Protein AF-A0A409W293-F1 (afdb_monomer_lite)

InterPro domains:
  IPR000254 Cellulose-binding domain [PF00734] (350-367)
  IPR005193 Glycoside hydrolase, family 62, arabinosidase [PF03664] (21-287)
  IPR005193 Glycoside hydrolase, family 62, arabinosidase [PTHR40631] (7-317)
  IPR005193 Glycoside hydrolase, family 62, arabinosidase [cd08987] (24-316)
  IPR023296 Glycosyl hydrolase, five-bladed beta-propeller domain superfamily [G3DSA:2.115.10.20] (13-329)
  IPR023296 Glycosyl hydrolase, five-bladed beta-propeller domain superfamily [SSF75005] (41-309)
  IPR027417 P-loop containing nucleoside triphosphate hydrolase [G3DSA:3.40.50.300] (471-693)
  IPR027417 P-loop containing nucleoside triphosphate hydrolase [SSF52540] (474-637)
  IPR035971 Cellulose-binding domain superfamily [SSF57180] (348-368)

Foldseek 3Di:
DDDDDPPDDPDDDPPPPFQQFDADLFFFWAKDDFLAADDPQWLAWAQKEWFDDSQWIKIKTWTHHVHIFIWIWQTHNDSSCSRVTDTGTEPHGFHNWYWFQAVVVQWIKIWGAPDPARIWIWIANDPNPSHRTDPIAAAEHAFDPPAPATWHNWEWADDPFKIKIWTDGLAQWIKIAMDGSVCPPDYSYHDIDTQGGDGSQQAPGAWYKADADQLKIKIWGWGQDPQEIAIWIWIGSDPPDHTHTSAGDQCRHNGAQNRQNDPQFRYFARYAWHASHRHRNRYHRLVWIKTFGWGAGSPDDDDPSSGNIGTMMITTPDGHDRDFDPDDDDPDDDDDDDDDDDDDDDDDDDDDDDDDPPDDDDDDDDDDDDDDDDDDDDDDDDDDDDDDDDDDDDDDDDDDDDDDDDDDDDDDDDDYDDDDDDYDDDDDDDDDDDDDDDDDPPPVVVVVVVVDDDDQQKAKFFQDDKAKDWDPACQVAQVAAAEEEEAAAVVLCLQLLNCQQRVHPPVPSDDPDPDWPDPAWTKMWTPRIWMQGPVRGIHTYIYTYFTGQPDPVDDPLVSLVRVLCSCVVNVRFAHQAYEYGHELQPQDQDPSNLLSLVLLVLLQPDVHQFLLRYAYEYEPPVVQDDPVSVVSSVVSLCCVCPPSCVVSVVQQYHYAYDPSHSVRSVVSVRRSSNSSSSGPGGSHTSVSSVDPSSPSPDTDDRDDDDDDDDD

Sequence (711 aa):
MKFITVAAVLAGAISSVSAECAFPSSFRWSSTGALAQPANGWASLKDFTTAPYNGKHLVYATYFGSNWGSMAFGLVDNFNQLGSASQTAMNQGTVAPSLFYFAPKNIWVLAYQWGPTAFSYKTSTNPANANGWSSAQTLFTGSITGSNTGVIDQAVIGDSQNMYLFFCGDNGKIYRASMPIGNFPGSFGSNYVTILSDTTNNLFEAVQVYTYGTNKYLMIVEAIGANGRYFRSFTATNLGGSWTLQKGSESDPFAGKANSGATWTNDISHGELVRTSADQTMTIDTCKIQFLYQGRAPNSGGDYNKLPYRPGLLTLTNPGPQVGGGGGSPTTTTVTPTPTGGGGGGTVPRWGQCGGQGYTGPTVCEPMSSGVIAPRFNTTLPPTRTHHPPLHLSIQNLTRFCTLLSPFTPELGGQRNIVSPNTQHFSWSVVGSVAEDRWHEGAAEIFWAAMSQEAPMHELITTGNISVKPRHDWIGKKKYTFTILLVGPTGSGKSNFIEALANDKSMGISKNQLESVTQTVNAYHVENLMVRHRDGVTDYVCLLDSPGFSDVSIAEMEIIEQVKRWLDDRRLPTVSIILYFRPINATRVPGSQRRTINMMKSIIKGQEDNAGALTIVTTMWDQVCNEGLQHRADNNLAYIRQNLFKDMIERGAGLTTFTNTQQSALDILHTCVEHFKNARWAAVTSINLSKSNLSITPISKNPGELSTRSV

Organism: NCBI:txid181874

pLDDT: mean 75.05, std 27.9, range [21.44, 98.94]

Radius of gyration: 36.15 Å; chains: 1; bounding box: 104×113×75 Å

Structure (mmCIF, N/CA/C/O backbone):
data_AF-A0A409W293-F1
#
_entry.id   AF-A0A409W293-F1
#
loop_
_atom_site.group_PDB
_atom_site.id
_atom_site.type_symbol
_atom_site.label_atom_id
_atom_site.label_alt_id
_atom_site.label_comp_id
_atom_site.label_asym_id
_atom_site.label_entity_id
_atom_site.label_seq_id
_atom_site.pdbx_PDB_ins_code
_atom_site.Cartn_x
_atom_site.Cartn_y
_atom_site.Cartn_z
_atom_site.occupancy
_atom_site.B_iso_or_equiv
_atom_site.auth_seq_id
_atom_site.auth_comp_id
_atom_site.auth_asym_id
_atom_site.auth_atom_id
_atom_site.pdbx_PDB_model_num
ATOM 1 N N . MET A 1 1 ? -36.072 29.322 -14.409 1.00 33.16 1 MET A N 1
ATOM 2 C CA . MET A 1 1 ? -34.772 29.097 -15.093 1.00 33.16 1 MET A CA 1
ATOM 3 C C . MET A 1 1 ? -34.325 27.660 -14.846 1.00 33.16 1 MET A C 1
ATOM 5 O O . MET A 1 1 ? -34.830 27.051 -13.913 1.00 33.16 1 MET A O 1
ATOM 9 N N . LYS A 1 2 ? -33.492 27.081 -15.721 1.00 24.61 2 LYS A N 1
ATOM 10 C CA . LYS A 1 2 ? -33.217 25.631 -15.738 1.00 24.61 2 LYS A CA 1
ATOM 11 C C . LYS A 1 2 ? -32.351 25.180 -14.555 1.00 24.61 2 LYS A C 1
ATOM 13 O O . LYS A 1 2 ? -31.323 25.790 -14.285 1.00 24.61 2 LYS A O 1
ATOM 18 N N . PHE A 1 3 ? -32.731 24.059 -13.942 1.00 24.77 3 PHE A N 1
ATOM 19 C CA . PHE A 1 3 ? -31.820 23.231 -13.152 1.00 24.77 3 PHE A CA 1
ATOM 20 C C . PHE A 1 3 ? -30.667 22.751 -14.046 1.00 24.77 3 PHE A C 1
ATOM 22 O O . PHE A 1 3 ? -30.912 22.293 -15.164 1.00 24.77 3 PHE A O 1
ATOM 29 N N . ILE A 1 4 ? -29.430 22.815 -13.547 1.00 24.91 4 ILE A N 1
ATOM 30 C CA . ILE A 1 4 ? -28.289 22.101 -14.130 1.00 24.91 4 ILE A CA 1
ATOM 31 C C . ILE A 1 4 ? -27.822 21.068 -13.109 1.00 24.91 4 ILE A C 1
ATOM 33 O O . ILE A 1 4 ? -27.351 21.396 -12.022 1.00 24.91 4 ILE A O 1
ATOM 37 N N . THR A 1 5 ? -28.001 19.806 -13.476 1.00 27.22 5 THR A N 1
ATOM 38 C CA . THR A 1 5 ? -27.671 18.632 -12.674 1.00 27.22 5 THR A CA 1
ATOM 39 C C . THR A 1 5 ? -26.156 18.474 -12.550 1.00 27.22 5 THR A C 1
ATOM 41 O O . THR A 1 5 ? -25.504 18.044 -13.499 1.00 27.22 5 THR A O 1
ATOM 44 N N . VAL A 1 6 ? -25.585 18.745 -11.373 1.00 26.89 6 VAL A N 1
ATOM 45 C CA . VAL A 1 6 ? -24.194 18.360 -11.064 1.00 26.89 6 VAL A CA 1
ATOM 46 C C . VAL A 1 6 ? -24.178 16.916 -10.557 1.00 26.89 6 VAL A C 1
ATOM 48 O O . VAL A 1 6 ? -23.980 16.638 -9.378 1.00 26.89 6 VAL A O 1
ATOM 51 N N . ALA A 1 7 ? -24.410 15.976 -11.473 1.00 28.44 7 ALA A N 1
ATOM 52 C CA . ALA A 1 7 ? -24.142 14.557 -11.252 1.00 28.44 7 ALA A CA 1
ATOM 53 C C . ALA A 1 7 ? -22.669 14.272 -11.589 1.00 28.44 7 ALA A C 1
ATOM 55 O O . ALA A 1 7 ? -22.350 13.733 -12.648 1.00 28.44 7 ALA A O 1
ATOM 56 N N . ALA A 1 8 ? -21.763 14.684 -10.700 1.00 25.45 8 ALA A N 1
ATOM 57 C CA . ALA A 1 8 ? -20.323 14.508 -10.864 1.00 25.45 8 ALA A CA 1
ATOM 58 C C . ALA A 1 8 ? -19.776 13.457 -9.883 1.00 25.45 8 ALA A C 1
ATOM 60 O O . ALA A 1 8 ? -19.495 13.753 -8.728 1.00 25.45 8 ALA A O 1
ATOM 61 N N . VAL A 1 9 ? -19.638 12.229 -10.390 1.00 29.23 9 VAL A N 1
ATOM 62 C CA . VAL A 1 9 ? -18.608 11.232 -10.039 1.00 29.23 9 VAL A CA 1
ATOM 63 C C . VAL A 1 9 ? -18.153 11.191 -8.566 1.00 29.23 9 VAL A C 1
ATOM 65 O O . VAL A 1 9 ? -17.142 11.785 -8.202 1.00 29.23 9 VAL A O 1
ATOM 68 N N . LEU A 1 10 ? -18.792 10.333 -7.763 1.00 28.45 10 LEU A N 1
ATOM 69 C CA . LEU A 1 10 ? -18.115 9.626 -6.664 1.00 28.45 10 LEU A CA 1
ATOM 70 C C . LEU A 1 10 ? -18.041 8.124 -6.990 1.00 28.45 10 LEU A C 1
ATOM 72 O O . LEU A 1 10 ? -18.706 7.283 -6.390 1.00 28.45 10 LEU A O 1
ATOM 76 N N . ALA A 1 11 ? -17.228 7.800 -7.997 1.00 32.09 11 ALA A N 1
ATOM 77 C CA . ALA A 1 11 ? -16.763 6.444 -8.257 1.00 32.09 11 ALA A CA 1
ATOM 78 C C . ALA A 1 11 ? -15.320 6.330 -7.743 1.00 32.09 11 ALA A C 1
ATOM 80 O O . ALA A 1 11 ? -14.414 6.949 -8.297 1.00 32.09 11 ALA A O 1
ATOM 81 N N . GLY A 1 12 ? -15.118 5.572 -6.664 1.00 26.06 12 GLY A N 1
ATOM 82 C CA . GLY A 1 12 ? -13.827 5.453 -5.978 1.00 26.06 12 GLY A CA 1
ATOM 83 C C . GLY A 1 12 ? -14.000 5.472 -4.452 1.00 26.06 12 GLY A C 1
ATOM 84 O O . GLY A 1 12 ? -14.575 6.414 -3.926 1.00 26.06 12 GLY A O 1
ATOM 85 N N . ALA A 1 13 ? -13.554 4.482 -3.683 1.00 28.52 13 ALA A N 1
ATOM 86 C CA . ALA A 1 13 ? -12.973 3.201 -4.070 1.00 28.52 13 ALA A CA 1
ATOM 87 C C . ALA A 1 13 ? -13.616 2.086 -3.241 1.00 28.52 13 ALA A C 1
ATOM 89 O O . ALA A 1 13 ? -13.729 2.191 -2.021 1.00 28.52 13 ALA A O 1
ATOM 90 N N . ILE A 1 14 ? -14.020 1.007 -3.910 1.00 27.34 14 ILE A N 1
ATOM 91 C CA . ILE A 1 14 ? -14.350 -0.239 -3.226 1.00 27.34 14 ILE A CA 1
ATOM 92 C C . ILE A 1 14 ? -13.017 -0.772 -2.706 1.00 27.34 14 ILE A C 1
ATOM 94 O O . ILE A 1 14 ? -12.175 -1.177 -3.507 1.00 27.34 14 ILE A O 1
ATOM 98 N N . SER A 1 15 ? -12.816 -0.793 -1.388 1.00 29.20 15 SER A N 1
ATOM 99 C CA . SER A 1 15 ? -11.839 -1.712 -0.812 1.00 29.20 15 SER A CA 1
ATOM 100 C C . SER A 1 15 ? -12.353 -3.112 -1.105 1.00 29.20 15 SER A C 1
ATOM 102 O O . SER A 1 15 ? -13.183 -3.644 -0.367 1.00 29.20 15 SER A O 1
ATOM 104 N N . SER A 1 16 ? -11.896 -3.701 -2.209 1.00 29.05 16 SER A N 1
ATOM 105 C CA . SER A 1 16 ? -11.980 -5.139 -2.370 1.00 29.05 16 SER A CA 1
ATOM 106 C C . SER A 1 16 ? -11.313 -5.731 -1.137 1.00 29.05 16 SER A C 1
ATOM 108 O O . SER A 1 16 ? -10.103 -5.567 -0.960 1.00 29.05 16 SER A O 1
ATOM 110 N N . VAL A 1 17 ? -12.084 -6.427 -0.297 1.00 38.56 17 VAL A N 1
ATOM 111 C CA . VAL A 1 17 ? -11.503 -7.553 0.430 1.00 38.56 17 VAL A CA 1
ATOM 112 C C . VAL A 1 17 ? -10.918 -8.401 -0.683 1.00 38.56 17 VAL A C 1
ATOM 114 O O . VAL A 1 17 ? -11.673 -8.925 -1.505 1.00 38.56 17 VAL A O 1
ATOM 117 N N . SER A 1 18 ? -9.591 -8.381 -0.812 1.00 46.06 18 SER A N 1
ATOM 118 C CA . SER A 1 18 ? -8.933 -9.152 -1.851 1.00 46.06 18 SER A CA 1
ATOM 119 C C . SER A 1 18 ? -9.428 -10.576 -1.713 1.00 46.06 18 SER A C 1
ATOM 121 O O . SER A 1 18 ? -9.432 -11.119 -0.605 1.00 46.06 18 SER A O 1
ATOM 123 N N . ALA A 1 19 ? -9.843 -11.174 -2.823 1.00 55.47 19 ALA A N 1
ATOM 124 C CA . ALA A 1 19 ? -10.037 -12.604 -2.829 1.00 55.47 19 ALA A CA 1
ATOM 125 C C . ALA A 1 19 ? -8.654 -13.213 -2.529 1.00 55.47 19 ALA A C 1
ATOM 127 O O . ALA A 1 19 ? -7.702 -12.998 -3.280 1.00 55.47 19 ALA A O 1
ATOM 128 N N . GLU A 1 20 ? -8.495 -13.846 -1.364 1.00 74.62 20 GLU A N 1
ATOM 129 C CA . GLU A 1 20 ? -7.222 -14.458 -0.994 1.00 74.62 20 GLU A CA 1
ATOM 130 C C . GLU A 1 20 ? -7.204 -15.870 -1.575 1.00 74.62 20 GLU A C 1
ATOM 132 O O . GLU A 1 20 ? -7.682 -16.820 -0.964 1.00 74.62 20 GLU A O 1
ATOM 137 N N . CYS A 1 21 ? -6.658 -16.023 -2.775 1.00 88.69 21 CYS A N 1
ATOM 138 C CA . CYS A 1 21 ? -6.291 -17.336 -3.282 1.00 88.69 21 CYS A CA 1
ATOM 139 C C . CYS A 1 21 ? -4.934 -17.726 -2.704 1.00 88.69 21 CYS A C 1
ATOM 141 O O . CYS A 1 21 ? -4.020 -16.898 -2.618 1.00 88.69 21 CYS A O 1
ATOM 143 N N . ALA A 1 22 ? -4.772 -19.002 -2.361 1.00 90.88 22 ALA A N 1
ATOM 144 C CA . ALA A 1 22 ? -3.444 -19.547 -2.134 1.00 90.88 22 ALA A CA 1
ATOM 145 C C . ALA A 1 22 ? -2.602 -19.365 -3.408 1.00 90.88 22 ALA A C 1
ATOM 147 O O . ALA A 1 22 ? -3.107 -19.504 -4.526 1.00 90.88 22 ALA A O 1
ATOM 148 N N . PHE A 1 23 ? -1.306 -19.097 -3.264 1.00 93.81 23 PHE A N 1
ATOM 149 C CA . PHE A 1 23 ? -0.410 -19.191 -4.413 1.00 93.81 23 PHE A CA 1
ATOM 150 C C . PHE A 1 23 ? -0.369 -20.642 -4.921 1.00 93.81 23 PHE A C 1
ATOM 152 O O . PHE A 1 23 ? -0.345 -21.569 -4.104 1.00 93.81 23 PHE A O 1
ATOM 159 N N . PRO A 1 24 ? -0.354 -20.868 -6.245 1.00 93.50 24 PRO A N 1
ATOM 160 C CA . PRO A 1 24 ? -0.276 -22.215 -6.789 1.00 93.50 24 PRO A CA 1
ATOM 161 C C . PRO A 1 24 ? 1.066 -22.876 -6.466 1.00 93.50 24 PRO A C 1
ATOM 163 O O . PRO A 1 24 ? 2.093 -22.215 -6.310 1.00 93.50 24 PRO A O 1
ATOM 166 N N . SER A 1 25 ? 1.073 -24.211 -6.444 1.00 91.44 25 SER A N 1
ATOM 167 C CA . SER A 1 25 ? 2.295 -24.999 -6.244 1.00 91.44 25 SER A CA 1
ATOM 168 C C . SER A 1 25 ? 3.333 -24.806 -7.353 1.00 91.44 25 SER A C 1
ATOM 170 O O . SER A 1 25 ? 4.507 -25.008 -7.076 1.00 91.44 25 SER A O 1
ATOM 172 N N . SER A 1 26 ? 2.929 -24.361 -8.548 1.00 95.88 26 SER A N 1
ATOM 173 C CA . SER A 1 26 ? 3.777 -23.778 -9.600 1.00 95.88 26 SER A CA 1
ATOM 174 C C . SER A 1 26 ? 2.969 -22.725 -10.359 1.00 95.88 26 SER A C 1
ATOM 176 O O . SER A 1 26 ? 1.820 -22.973 -10.731 1.00 95.88 26 SER A O 1
ATOM 178 N N . PHE A 1 27 ? 3.552 -21.554 -10.608 1.00 98.25 27 PHE A N 1
ATOM 179 C CA . PHE A 1 27 ? 2.885 -20.460 -11.319 1.00 98.25 27 PHE A CA 1
ATOM 180 C C . PHE A 1 27 ? 2.795 -20.752 -12.823 1.00 98.25 27 PHE A C 1
ATOM 182 O O . PHE A 1 27 ? 3.737 -21.298 -13.401 1.00 98.25 27 PHE A O 1
ATOM 189 N N . ARG A 1 28 ? 1.679 -20.380 -13.464 1.00 98.56 28 ARG A N 1
ATOM 190 C CA . ARG A 1 28 ? 1.487 -20.415 -14.923 1.00 98.56 28 ARG A CA 1
ATOM 191 C C . ARG A 1 28 ? 0.796 -19.142 -15.388 1.00 98.56 28 ARG A C 1
ATOM 193 O O . ARG A 1 28 ? -0.320 -18.840 -14.957 1.00 98.56 28 ARG A O 1
ATOM 200 N N . TRP A 1 29 ? 1.417 -18.433 -16.315 1.00 98.81 29 TRP A N 1
ATOM 201 C CA . TRP A 1 29 ? 0.925 -17.153 -16.803 1.00 98.81 29 TRP A CA 1
ATOM 202 C C . TRP A 1 29 ? 0.519 -17.234 -18.275 1.00 98.81 29 TRP A C 1
ATOM 204 O O . TRP A 1 29 ? 1.045 -18.041 -19.043 1.00 98.81 29 TRP A O 1
ATOM 214 N N . SER A 1 30 ? -0.401 -16.361 -18.669 1.00 98.62 30 SER A N 1
ATOM 215 C CA . SER A 1 30 ? -0.540 -15.911 -20.050 1.00 98.62 30 SER A CA 1
ATOM 216 C C . SER A 1 30 ? 0.104 -14.534 -20.170 1.00 98.62 30 SER A C 1
ATOM 218 O O . SER A 1 30 ? 0.032 -13.733 -19.237 1.00 98.62 30 SER A O 1
ATOM 220 N N . SER A 1 31 ? 0.718 -14.249 -21.316 1.00 98.81 31 SER A N 1
ATOM 221 C CA . SER A 1 31 ? 1.356 -12.961 -21.584 1.00 98.81 31 SER A CA 1
ATOM 222 C C . SER A 1 31 ? 0.713 -12.258 -22.767 1.00 98.81 31 SER A C 1
ATOM 224 O O . SER A 1 31 ? 0.373 -12.884 -23.772 1.00 98.81 31 SER A O 1
ATOM 226 N N . THR A 1 32 ? 0.644 -10.933 -22.692 1.00 98.75 32 THR A N 1
ATOM 227 C CA . THR A 1 32 ? 0.458 -10.083 -23.872 1.00 98.75 32 THR A CA 1
ATOM 228 C C . THR A 1 32 ? 1.721 -10.069 -24.742 1.00 98.75 32 THR A C 1
ATOM 230 O O . THR A 1 32 ? 2.797 -10.511 -24.322 1.00 98.75 32 THR A O 1
ATOM 233 N N . GLY A 1 33 ? 1.612 -9.495 -25.944 1.00 98.38 33 GLY A N 1
ATOM 234 C CA . GLY A 1 33 ? 2.770 -8.934 -26.646 1.00 98.38 33 GLY A CA 1
ATOM 235 C C . GLY A 1 33 ? 3.303 -7.669 -25.954 1.00 98.38 33 GLY A C 1
ATOM 236 O O . GLY A 1 33 ? 2.822 -7.285 -24.884 1.00 98.38 33 GLY A O 1
ATOM 237 N N . ALA A 1 34 ? 4.257 -6.991 -26.595 1.00 98.62 34 ALA A N 1
ATOM 238 C CA . ALA A 1 34 ? 4.682 -5.652 -26.187 1.00 98.62 34 ALA A CA 1
ATOM 239 C C . ALA A 1 34 ? 3.510 -4.655 -26.302 1.00 98.62 34 ALA A C 1
ATOM 241 O O . ALA A 1 34 ? 2.943 -4.482 -27.381 1.00 98.62 34 ALA A O 1
ATOM 242 N N . LEU A 1 35 ? 3.161 -3.998 -25.196 1.00 98.75 35 LEU A N 1
ATOM 243 C CA . LEU A 1 35 ? 1.971 -3.149 -25.061 1.00 98.75 35 LEU A CA 1
ATOM 244 C C . LEU A 1 35 ? 2.157 -1.731 -25.603 1.00 98.75 35 LEU A C 1
ATOM 246 O O . LEU A 1 35 ? 1.182 -1.084 -25.968 1.00 98.75 35 LEU A O 1
ATOM 250 N N . ALA A 1 36 ? 3.396 -1.241 -25.641 1.00 98.69 36 ALA A N 1
ATOM 251 C CA . ALA A 1 36 ? 3.746 0.079 -26.150 1.00 98.69 36 ALA A CA 1
ATOM 252 C C . ALA A 1 36 ? 5.147 0.066 -26.767 1.00 98.69 36 ALA A C 1
ATOM 254 O O . ALA A 1 36 ? 6.012 -0.697 -26.338 1.00 98.69 36 ALA A O 1
ATOM 255 N N . GLN A 1 37 ? 5.378 0.946 -27.741 1.00 98.50 37 GLN A N 1
ATOM 256 C CA . GLN A 1 37 ? 6.714 1.298 -28.227 1.00 98.50 37 GLN A CA 1
ATOM 257 C C . GLN A 1 37 ? 7.153 2.627 -27.588 1.00 98.50 37 GLN A C 1
ATOM 259 O O . GLN A 1 37 ? 6.289 3.464 -27.326 1.00 98.50 37 GLN A O 1
ATOM 264 N N . PRO A 1 38 ? 8.453 2.851 -27.334 1.00 97.62 38 PRO A N 1
ATOM 265 C CA . PRO A 1 38 ? 8.959 4.142 -26.879 1.00 97.62 38 PRO A CA 1
ATOM 266 C C . PRO A 1 38 ? 8.654 5.255 -27.887 1.00 97.62 38 PRO A C 1
ATOM 268 O O . PRO A 1 38 ? 8.886 5.104 -29.087 1.00 97.62 38 PRO A O 1
ATOM 271 N N . ALA A 1 39 ? 8.168 6.385 -27.382 1.00 93.31 39 ALA A N 1
ATOM 272 C CA . ALA A 1 39 ? 8.060 7.633 -28.127 1.00 93.31 39 ALA A CA 1
ATOM 273 C C . ALA A 1 39 ? 9.376 8.439 -28.059 1.00 93.31 39 ALA A C 1
ATOM 275 O O . ALA A 1 39 ? 10.380 7.988 -27.509 1.00 93.31 39 ALA A O 1
ATOM 276 N N . ASN A 1 40 ? 9.363 9.663 -28.601 1.00 91.62 40 ASN A N 1
ATOM 277 C CA . ASN A 1 40 ? 10.372 10.705 -28.343 1.00 91.62 40 ASN A CA 1
ATOM 278 C C . ASN A 1 40 ? 11.839 10.318 -28.656 1.00 91.62 40 ASN A C 1
ATOM 280 O O . ASN A 1 40 ? 12.769 10.907 -28.107 1.00 91.62 40 ASN A O 1
ATOM 284 N N . GLY A 1 41 ? 12.057 9.332 -29.535 1.00 94.62 41 GLY A N 1
ATOM 285 C CA . GLY A 1 41 ? 13.389 8.827 -29.888 1.00 94.62 41 GLY A CA 1
ATOM 286 C C . GLY A 1 41 ? 14.054 7.957 -28.813 1.00 94.62 41 GLY A C 1
ATOM 287 O O . GLY A 1 41 ? 15.262 7.733 -28.883 1.00 94.62 41 GLY A O 1
ATOM 288 N N . TRP A 1 42 ? 13.309 7.479 -27.812 1.00 98.31 42 TRP A N 1
ATOM 289 C CA . TRP A 1 42 ? 13.849 6.606 -26.769 1.00 98.31 42 TRP A CA 1
ATOM 290 C C . TRP A 1 42 ? 14.079 5.177 -27.286 1.00 98.31 42 TRP A C 1
ATOM 292 O O . TRP A 1 42 ? 13.337 4.663 -28.123 1.00 98.31 42 TRP A O 1
ATOM 302 N N . ALA A 1 43 ? 15.105 4.508 -26.764 1.00 97.94 43 ALA A N 1
ATOM 303 C CA . ALA A 1 43 ? 15.410 3.115 -27.076 1.00 97.94 43 ALA A CA 1
ATOM 304 C C . ALA A 1 43 ? 14.494 2.140 -26.320 1.00 97.94 43 ALA A C 1
ATOM 306 O O . ALA A 1 43 ? 14.163 1.070 -26.841 1.00 97.94 43 ALA A O 1
ATOM 307 N N . SER A 1 44 ? 14.076 2.499 -25.102 1.00 98.69 44 SER A N 1
ATOM 308 C CA . SER A 1 44 ? 13.432 1.600 -24.141 1.00 98.69 44 SER A CA 1
ATOM 309 C C . SER A 1 44 ? 12.394 2.294 -23.257 1.00 98.69 44 SER A C 1
ATOM 311 O O . SER A 1 44 ? 12.452 3.503 -23.035 1.00 98.69 44 SER A O 1
ATOM 313 N N . LEU A 1 45 ? 11.461 1.491 -22.743 1.00 98.88 45 LEU A N 1
ATOM 314 C CA . LEU A 1 45 ? 10.582 1.808 -21.617 1.00 98.88 45 LEU A CA 1
ATOM 315 C C . LEU A 1 45 ? 10.802 0.707 -20.575 1.00 98.88 45 LEU A C 1
ATOM 317 O O . LEU A 1 45 ? 10.784 -0.474 -20.939 1.00 98.88 45 LEU A O 1
ATOM 321 N N . LYS A 1 46 ? 11.068 1.094 -19.329 1.00 98.94 46 LYS A N 1
ATOM 322 C CA . LYS A 1 46 ? 11.661 0.231 -18.305 1.00 98.94 46 LYS A CA 1
ATOM 323 C C . LYS A 1 46 ? 11.101 0.480 -16.903 1.00 98.94 46 LYS A C 1
ATOM 325 O O . LYS A 1 46 ? 10.507 1.524 -16.656 1.00 98.94 46 LYS A O 1
ATOM 330 N N . ASP A 1 47 ? 11.373 -0.450 -15.992 1.00 98.81 47 ASP A N 1
ATOM 331 C CA . ASP A 1 47 ? 11.264 -0.300 -14.536 1.00 98.81 47 ASP A CA 1
ATOM 332 C C . ASP A 1 47 ? 9.904 0.304 -14.107 1.00 98.81 47 ASP A C 1
ATOM 334 O O . ASP A 1 47 ? 9.807 1.400 -13.552 1.00 98.81 47 ASP A O 1
ATOM 338 N N . PHE A 1 48 ? 8.820 -0.374 -14.498 1.00 98.94 48 PHE A N 1
ATOM 339 C CA . PHE A 1 48 ? 7.457 0.148 -14.373 1.00 98.94 48 PHE A CA 1
ATOM 340 C C . PHE A 1 48 ? 6.957 0.169 -12.927 1.00 98.94 48 PHE A C 1
ATOM 342 O O . PHE A 1 48 ? 7.058 -0.835 -12.228 1.00 98.94 48 PHE A O 1
ATOM 349 N N . THR A 1 49 ? 6.274 1.252 -12.543 1.00 98.94 49 THR A N 1
ATOM 350 C CA . THR A 1 49 ? 5.394 1.297 -11.363 1.00 98.94 49 THR A CA 1
ATOM 351 C C . THR A 1 49 ? 3.979 1.699 -11.772 1.00 98.94 49 THR A C 1
ATOM 353 O O . THR A 1 49 ? 3.790 2.559 -12.641 1.00 98.94 49 THR A O 1
ATOM 356 N N . THR A 1 50 ? 2.964 1.076 -11.171 1.00 98.69 50 THR A N 1
ATOM 357 C CA . THR A 1 50 ? 1.552 1.310 -11.486 1.00 98.69 50 THR A CA 1
ATOM 358 C C . THR A 1 50 ? 0.656 1.364 -10.253 1.00 98.69 50 THR A C 1
ATOM 360 O O . THR A 1 50 ? 0.716 0.501 -9.383 1.00 98.69 50 THR A O 1
ATOM 363 N N . ALA A 1 51 ? -0.229 2.363 -10.210 1.00 98.06 51 ALA A N 1
ATOM 364 C CA . ALA A 1 51 ? -1.224 2.532 -9.156 1.00 98.06 51 ALA A CA 1
ATOM 365 C C . ALA A 1 51 ? -2.633 2.760 -9.744 1.00 98.06 51 ALA A C 1
ATOM 367 O O . ALA A 1 51 ? -2.761 3.420 -10.784 1.00 98.06 51 ALA A O 1
ATOM 368 N N . PRO A 1 52 ? -3.705 2.282 -9.084 1.00 96.25 52 PRO A N 1
ATOM 369 C CA . PRO A 1 52 ? -5.068 2.664 -9.437 1.00 96.25 52 PRO A CA 1
ATOM 370 C C . PRO A 1 52 ? -5.319 4.143 -9.092 1.00 96.25 52 PRO A C 1
ATOM 372 O O . PRO A 1 52 ? -5.078 4.588 -7.970 1.00 96.25 52 PRO A O 1
ATOM 375 N N . TYR A 1 53 ? -5.830 4.918 -10.046 1.00 96.88 53 TYR A N 1
ATOM 376 C CA . TYR A 1 53 ? -6.111 6.345 -9.892 1.00 96.88 53 TYR A CA 1
ATOM 377 C C . TYR A 1 53 ? -7.403 6.720 -10.628 1.00 96.88 53 TYR A C 1
ATOM 379 O O . TYR A 1 53 ? -7.503 6.550 -11.840 1.00 96.88 53 TYR A O 1
ATOM 387 N N . ASN A 1 54 ? -8.405 7.225 -9.898 1.00 91.38 54 ASN A N 1
ATOM 388 C CA . ASN A 1 54 ? -9.719 7.624 -10.433 1.00 91.38 54 ASN A CA 1
ATOM 389 C C . ASN A 1 54 ? -10.378 6.562 -11.346 1.00 91.38 54 ASN A C 1
ATOM 391 O O . ASN A 1 54 ? -10.930 6.884 -12.395 1.00 91.38 54 ASN A O 1
ATOM 395 N N . GLY A 1 55 ? -10.283 5.283 -10.961 1.00 90.19 55 GLY A N 1
ATOM 396 C CA . GLY A 1 55 ? -10.826 4.148 -11.724 1.00 90.19 55 GLY A CA 1
ATOM 397 C C . GLY A 1 55 ? -9.999 3.716 -12.943 1.00 90.19 55 GLY A C 1
ATOM 398 O O . GLY A 1 55 ? -10.410 2.796 -13.641 1.00 90.19 55 GLY A O 1
ATOM 399 N N . LYS A 1 56 ? -8.846 4.347 -13.189 1.00 97.19 56 LYS A N 1
ATOM 400 C CA . LYS A 1 56 ? -7.901 4.044 -14.275 1.00 97.19 56 LYS A CA 1
ATOM 401 C C . LYS A 1 56 ? -6.559 3.559 -13.719 1.00 97.19 56 LYS A C 1
ATOM 403 O O . LYS A 1 56 ? -6.293 3.676 -12.523 1.00 97.19 56 LYS A O 1
ATOM 408 N N . HIS A 1 57 ? -5.687 3.066 -14.588 1.00 98.06 57 HIS A N 1
ATOM 409 C CA . HIS A 1 57 ? -4.286 2.805 -14.276 1.00 98.06 57 HIS A CA 1
ATOM 410 C C . HIS A 1 57 ? -3.440 4.051 -14.554 1.00 98.06 57 HIS A C 1
ATOM 412 O O . HIS A 1 57 ? -3.477 4.618 -15.651 1.00 98.06 57 HIS A O 1
ATOM 418 N N . LEU A 1 58 ? -2.649 4.448 -13.560 1.00 98.75 58 LEU A N 1
ATOM 419 C CA . LEU A 1 58 ? -1.558 5.405 -13.693 1.00 98.75 58 LEU A CA 1
ATOM 420 C C . LEU A 1 58 ? -0.242 4.625 -13.712 1.00 98.75 58 LEU A C 1
ATOM 422 O O . LEU A 1 58 ? -0.035 3.769 -12.852 1.00 98.75 58 LEU A O 1
ATOM 426 N N . VAL A 1 59 ? 0.624 4.897 -14.691 1.00 98.88 59 VAL A N 1
ATOM 427 C CA . VAL A 1 59 ? 1.891 4.177 -14.895 1.00 98.88 59 VAL A CA 1
ATOM 428 C C . VAL A 1 59 ? 3.036 5.171 -15.063 1.00 98.88 59 VAL A C 1
ATOM 430 O O . VAL A 1 59 ? 2.962 6.055 -15.920 1.00 98.88 59 VAL A O 1
ATOM 433 N N . TYR A 1 60 ? 4.093 4.992 -14.272 1.00 98.94 60 TYR A N 1
ATOM 434 C CA . TYR A 1 60 ? 5.393 5.645 -14.446 1.00 98.94 60 TYR A CA 1
ATOM 435 C C . TYR A 1 60 ? 6.438 4.608 -14.861 1.00 98.94 60 TYR A C 1
ATOM 437 O O . TYR A 1 60 ? 6.300 3.423 -14.554 1.00 98.94 60 TYR A O 1
ATOM 445 N N . ALA A 1 61 ? 7.472 5.057 -15.568 1.00 98.94 61 ALA A N 1
ATOM 446 C CA . ALA A 1 61 ? 8.540 4.203 -16.075 1.00 98.94 61 ALA A CA 1
ATOM 447 C C . ALA A 1 61 ? 9.870 4.963 -16.159 1.00 98.94 61 ALA A C 1
ATOM 449 O O . ALA A 1 61 ? 9.892 6.183 -16.358 1.00 98.94 61 ALA A O 1
ATOM 450 N N . THR A 1 62 ? 10.977 4.231 -16.102 1.00 98.94 62 THR A N 1
ATOM 451 C CA . THR A 1 62 ? 12.263 4.662 -16.660 1.00 98.94 62 THR A CA 1
ATOM 452 C C . THR A 1 62 ? 12.186 4.660 -18.197 1.00 98.94 62 THR A C 1
ATOM 454 O O . THR A 1 62 ? 11.490 3.842 -18.803 1.00 98.94 62 THR A O 1
ATOM 457 N N . TYR A 1 63 ? 12.944 5.531 -18.862 1.00 98.69 63 TYR A N 1
ATOM 458 C CA . TYR A 1 63 ? 13.275 5.392 -20.285 1.00 98.69 63 TYR A CA 1
ATOM 459 C C . TYR A 1 63 ? 14.780 5.592 -20.507 1.00 98.69 63 TYR A C 1
ATOM 461 O O . TYR A 1 63 ? 15.440 6.286 -19.728 1.00 98.69 63 TYR A O 1
ATOM 469 N N . PHE A 1 64 ? 15.320 5.041 -21.599 1.00 98.31 64 PHE A N 1
ATOM 470 C CA . PHE A 1 64 ? 16.649 5.413 -22.099 1.00 98.31 64 PHE A CA 1
ATOM 471 C C . PHE A 1 64 ? 16.552 6.164 -23.428 1.00 98.31 64 PHE A C 1
ATOM 473 O O . PHE A 1 64 ? 15.986 5.651 -24.393 1.00 98.31 64 PHE A O 1
ATOM 480 N N . GLY A 1 65 ? 17.103 7.376 -23.483 1.00 95.00 65 GLY A N 1
ATOM 481 C CA . GLY A 1 65 ? 17.236 8.182 -24.701 1.00 95.00 65 GLY A CA 1
ATOM 482 C C . GLY A 1 65 ? 18.707 8.390 -25.057 1.00 95.00 65 GLY A C 1
ATOM 483 O O . GLY A 1 65 ? 19.428 7.440 -25.340 1.00 95.00 65 GLY A O 1
ATOM 484 N N . SER A 1 66 ? 19.169 9.641 -25.005 1.00 93.50 66 SER A N 1
ATOM 485 C CA . SER A 1 66 ? 20.604 9.956 -24.920 1.00 93.50 66 SER A CA 1
ATOM 486 C C . SER A 1 66 ? 21.185 9.679 -23.527 1.00 93.50 66 SER A C 1
ATOM 488 O O . SER A 1 66 ? 22.375 9.414 -23.404 1.00 93.50 66 SER A O 1
ATOM 490 N N . ASN A 1 67 ? 20.335 9.725 -22.498 1.00 95.25 67 ASN A N 1
ATOM 491 C CA . ASN A 1 67 ? 20.617 9.407 -21.101 1.00 95.25 67 ASN A CA 1
ATOM 492 C C . ASN A 1 67 ? 19.410 8.669 -20.494 1.00 95.25 67 ASN A C 1
ATOM 494 O O . ASN A 1 67 ? 18.334 8.619 -21.101 1.00 95.25 67 ASN A O 1
ATOM 498 N N . TRP A 1 68 ? 19.579 8.150 -19.277 1.00 97.94 68 TRP A N 1
ATOM 499 C CA . TRP A 1 68 ? 18.475 7.681 -18.439 1.00 97.94 68 TRP A CA 1
ATOM 500 C C . TRP A 1 68 ? 17.557 8.838 -18.024 1.00 97.94 68 TRP A C 1
ATOM 502 O O . TRP A 1 68 ? 18.023 9.919 -17.662 1.00 97.94 68 TRP A O 1
ATOM 512 N N . GLY A 1 69 ? 16.250 8.595 -18.047 1.00 98.38 69 GLY A N 1
ATOM 513 C CA . GLY A 1 69 ? 15.224 9.516 -17.564 1.00 98.38 69 GLY A CA 1
ATOM 514 C C . GLY A 1 69 ? 13.987 8.759 -17.091 1.00 98.38 69 GLY A C 1
ATOM 515 O O . GLY A 1 69 ? 13.983 7.530 -17.046 1.00 98.38 69 GLY A O 1
ATOM 516 N N . SER A 1 70 ? 12.927 9.485 -16.744 1.00 98.81 70 SER A N 1
ATOM 517 C CA . SER A 1 70 ? 11.634 8.892 -16.390 1.00 98.81 70 SER A CA 1
ATOM 518 C C . SER A 1 70 ? 10.478 9.586 -17.098 1.00 98.81 70 SER A C 1
ATOM 520 O O . SER A 1 70 ? 10.583 10.722 -17.572 1.00 98.81 70 SER A O 1
ATOM 522 N N . MET A 1 71 ? 9.367 8.871 -17.203 1.00 98.81 71 MET A N 1
ATOM 523 C CA . MET A 1 71 ? 8.161 9.306 -17.889 1.00 98.81 71 MET A CA 1
ATOM 524 C C . MET A 1 71 ? 6.910 8.810 -17.162 1.00 98.81 71 MET A C 1
ATOM 526 O O . MET A 1 71 ? 6.976 7.899 -16.333 1.00 98.81 71 MET A O 1
ATOM 530 N N . ALA A 1 72 ? 5.769 9.398 -17.512 1.00 98.75 72 ALA A N 1
ATOM 531 C CA . ALA A 1 72 ? 4.454 8.865 -17.188 1.00 98.75 72 ALA A CA 1
ATOM 532 C C . ALA A 1 72 ? 3.651 8.617 -18.467 1.00 98.75 72 ALA A C 1
ATOM 534 O O . ALA A 1 72 ? 3.737 9.389 -19.431 1.00 98.75 72 ALA A O 1
ATOM 535 N N . PHE A 1 73 ? 2.829 7.572 -18.452 1.00 98.81 73 PHE A N 1
ATOM 536 C CA . PHE A 1 73 ? 1.780 7.394 -19.449 1.00 98.81 73 PHE A CA 1
ATOM 537 C C . PHE A 1 73 ? 0.553 8.250 -19.105 1.00 98.81 73 PHE A C 1
ATOM 539 O O . PHE A 1 73 ? 0.253 8.500 -17.935 1.00 98.81 73 PHE A O 1
ATOM 546 N N . GLY A 1 74 ? -0.205 8.649 -20.128 1.00 98.44 74 GLY A N 1
ATOM 547 C CA . GLY A 1 74 ? -1.588 9.091 -19.945 1.00 98.44 74 GLY A CA 1
ATOM 548 C C . GLY A 1 74 ? -2.430 7.987 -19.290 1.00 98.44 74 GLY A C 1
ATOM 549 O O . GLY A 1 74 ? -2.166 6.804 -19.497 1.00 98.44 74 GLY A O 1
ATOM 550 N N . LEU A 1 75 ? -3.432 8.367 -18.492 1.00 98.25 75 LEU A N 1
ATOM 551 C CA . LEU A 1 75 ? -4.278 7.411 -17.766 1.00 98.25 75 LEU A CA 1
ATOM 552 C C . LEU A 1 75 ? -5.012 6.466 -18.729 1.00 98.25 75 LEU A C 1
ATOM 554 O O . LEU A 1 75 ? -5.679 6.930 -19.654 1.00 98.25 75 LEU A O 1
ATOM 558 N N . VAL A 1 76 ? -4.957 5.161 -18.454 1.00 98.06 76 VAL A N 1
ATOM 559 C CA . VAL A 1 76 ? -5.615 4.118 -19.261 1.00 98.06 76 VAL A CA 1
ATOM 560 C C . VAL A 1 76 ? -6.641 3.332 -18.450 1.00 98.06 76 VAL A C 1
ATOM 562 O O . VAL A 1 76 ? -6.424 3.041 -17.278 1.00 98.06 76 VAL A O 1
ATOM 565 N N . ASP A 1 77 ? -7.750 2.942 -19.072 1.00 96.44 77 ASP A N 1
ATOM 566 C CA . ASP A 1 77 ? -8.733 2.019 -18.482 1.00 96.44 77 ASP A CA 1
ATOM 567 C C . ASP A 1 77 ? -8.231 0.569 -18.485 1.00 96.44 77 ASP A C 1
ATOM 569 O O . ASP A 1 77 ? -8.691 -0.261 -17.706 1.00 96.44 77 ASP A O 1
ATOM 573 N N . ASN A 1 78 ? -7.288 0.248 -19.374 1.00 95.62 78 ASN A N 1
ATOM 574 C CA . ASN A 1 78 ? -6.696 -1.078 -19.492 1.00 95.62 78 ASN A CA 1
ATOM 575 C C . ASN A 1 78 ? -5.263 -0.980 -20.035 1.00 95.62 78 ASN A C 1
ATOM 577 O O . ASN A 1 78 ? -5.002 -0.194 -20.944 1.00 95.62 78 ASN A O 1
ATOM 581 N N . PHE A 1 79 ? -4.342 -1.817 -19.550 1.00 98.12 79 PHE A N 1
ATOM 582 C CA . PHE A 1 79 ? -2.940 -1.813 -19.995 1.00 98.12 79 PHE A CA 1
ATOM 583 C C . PHE A 1 79 ? -2.747 -2.040 -21.510 1.00 98.12 79 PHE A C 1
ATOM 585 O O . PHE A 1 79 ? -1.765 -1.560 -22.073 1.00 98.12 79 PHE A O 1
ATOM 592 N N . ASN A 1 80 ? -3.701 -2.668 -22.210 1.00 96.06 80 ASN A N 1
ATOM 593 C CA . ASN A 1 80 ? -3.681 -2.779 -23.678 1.00 96.06 80 ASN A CA 1
ATOM 594 C C . ASN A 1 80 ? -3.775 -1.421 -24.406 1.00 96.06 80 ASN A C 1
ATOM 596 O O . ASN A 1 80 ? -3.458 -1.341 -25.589 1.00 96.06 80 ASN A O 1
ATOM 600 N N . GLN A 1 81 ? -4.182 -0.347 -23.723 1.00 98.31 81 GLN A N 1
ATOM 601 C CA . GLN A 1 81 ? -4.232 1.008 -24.283 1.00 98.31 81 GLN A CA 1
ATOM 602 C C . GLN A 1 81 ? -2.890 1.758 -24.180 1.00 98.31 81 GLN A C 1
ATOM 604 O O . GLN A 1 81 ? -2.767 2.830 -24.777 1.00 98.31 81 GLN A O 1
ATOM 609 N N . LEU A 1 82 ? -1.875 1.224 -23.475 1.00 98.50 82 LEU A N 1
ATOM 610 C CA . LEU A 1 82 ? -0.576 1.897 -23.281 1.00 98.50 82 LEU A CA 1
ATOM 611 C C . LEU A 1 82 ? 0.100 2.293 -24.604 1.00 98.50 82 LEU A C 1
ATOM 613 O O . LEU A 1 82 ? 0.730 3.345 -24.672 1.00 98.50 82 LEU A O 1
ATOM 617 N N . GLY A 1 83 ? -0.067 1.504 -25.670 1.00 97.75 83 GLY A N 1
ATOM 618 C CA . GLY A 1 83 ? 0.477 1.805 -27.000 1.00 97.75 83 GLY A CA 1
ATOM 619 C C . GLY A 1 83 ? -0.152 3.018 -27.692 1.00 97.75 83 GLY A C 1
ATOM 620 O O . GLY A 1 83 ? 0.434 3.544 -28.633 1.00 97.75 83 GLY A O 1
ATOM 621 N N . SER A 1 84 ? -1.310 3.477 -27.211 1.00 97.12 84 SER A N 1
ATOM 622 C CA . SER A 1 84 ? -1.997 4.699 -27.661 1.00 97.12 84 SER A CA 1
ATOM 623 C C . SER A 1 84 ? -1.953 5.844 -26.640 1.00 97.12 84 SER A C 1
ATOM 625 O O . SER A 1 84 ? -2.344 6.966 -26.955 1.00 97.12 84 SER A O 1
ATOM 627 N N . ALA A 1 85 ? -1.485 5.579 -25.417 1.00 98.19 85 ALA A N 1
ATOM 628 C CA . ALA A 1 85 ? -1.401 6.575 -24.359 1.00 98.19 85 ALA A CA 1
ATOM 629 C C . ALA A 1 85 ? -0.225 7.539 -24.590 1.00 98.19 85 ALA A C 1
ATOM 631 O O . ALA A 1 85 ? 0.858 7.142 -25.022 1.00 98.19 85 ALA A O 1
ATOM 632 N N . SER A 1 86 ? -0.421 8.817 -24.257 1.00 98.25 86 SER A N 1
ATOM 633 C CA . SER A 1 86 ? 0.632 9.836 -24.328 1.00 98.25 86 SER A CA 1
ATOM 634 C C . SER A 1 86 ? 1.816 9.471 -23.432 1.00 98.25 86 SER A C 1
ATOM 636 O O . SER A 1 86 ? 1.606 9.114 -22.275 1.00 98.25 86 SER A O 1
ATOM 638 N N . GLN A 1 87 ? 3.045 9.626 -23.924 1.00 98.75 87 GLN A N 1
ATOM 639 C CA . GLN A 1 87 ? 4.267 9.368 -23.157 1.00 98.75 87 GLN A CA 1
ATOM 640 C C . GLN A 1 87 ? 4.946 10.688 -22.783 1.00 98.75 87 GLN A C 1
ATOM 642 O O . GLN A 1 87 ? 5.638 11.301 -23.601 1.00 98.75 87 GLN A O 1
ATOM 647 N N . THR A 1 88 ? 4.729 11.132 -21.547 1.00 98.62 88 THR A N 1
ATOM 648 C CA . THR A 1 88 ? 5.171 12.445 -21.062 1.00 98.62 88 THR A CA 1
ATOM 649 C C . THR A 1 88 ? 6.478 12.312 -20.294 1.00 98.62 88 THR A C 1
ATOM 651 O O . THR A 1 88 ? 6.511 11.695 -19.231 1.00 98.62 88 THR A O 1
ATOM 654 N N . ALA A 1 89 ? 7.549 12.914 -20.814 1.00 98.56 89 ALA A N 1
ATOM 655 C CA . ALA A 1 89 ? 8.835 13.001 -20.127 1.00 98.56 89 ALA A CA 1
ATOM 656 C C . ALA A 1 89 ? 8.727 13.811 -18.823 1.00 98.56 89 ALA A C 1
ATOM 658 O O . ALA A 1 89 ? 8.037 14.837 -18.769 1.00 98.56 89 ALA A O 1
ATOM 659 N N . MET A 1 90 ? 9.452 13.385 -17.789 1.00 98.44 90 MET A N 1
ATOM 660 C CA . MET A 1 90 ? 9.640 14.177 -16.577 1.00 98.44 90 MET A CA 1
ATOM 661 C C . MET A 1 90 ? 10.829 15.131 -16.738 1.00 98.44 90 MET A C 1
ATOM 663 O O . MET A 1 90 ? 11.934 14.719 -17.080 1.00 98.44 90 MET A O 1
ATOM 667 N N . ASN A 1 91 ? 10.619 16.407 -16.416 1.00 95.94 91 ASN A N 1
ATOM 668 C CA . ASN A 1 91 ? 11.631 17.470 -16.446 1.00 95.94 91 ASN A CA 1
ATOM 669 C C . ASN A 1 91 ? 12.760 17.244 -15.423 1.00 95.94 91 ASN A C 1
ATOM 671 O O . ASN A 1 91 ? 13.835 17.826 -15.534 1.00 95.94 91 ASN A O 1
ATOM 675 N N . GLN A 1 92 ? 12.499 16.432 -14.396 1.00 95.12 92 GLN A N 1
ATOM 676 C CA . GLN A 1 92 ? 13.475 15.971 -13.413 1.00 95.12 92 GLN A CA 1
ATOM 677 C C . GLN A 1 92 ? 13.322 14.457 -13.302 1.00 95.12 92 GLN A C 1
ATOM 679 O O . GLN A 1 92 ? 12.279 13.986 -12.847 1.00 95.12 92 GLN A O 1
ATOM 684 N N . GLY A 1 93 ? 14.342 13.719 -13.740 1.00 95.19 93 GLY A N 1
ATOM 685 C CA . GLY A 1 93 ? 14.314 12.260 -13.785 1.00 95.19 93 GLY A CA 1
ATOM 686 C C . GLY A 1 93 ? 14.121 11.616 -12.410 1.00 95.19 93 GLY A C 1
ATOM 687 O O . GLY A 1 93 ? 14.646 12.081 -11.398 1.00 95.19 93 GLY A O 1
ATOM 688 N N . THR A 1 94 ? 13.366 10.524 -12.412 1.00 98.62 94 THR A N 1
ATOM 689 C CA . THR A 1 94 ? 13.038 9.674 -11.267 1.00 98.62 94 THR A CA 1
ATOM 690 C C . THR A 1 94 ? 13.195 8.209 -11.678 1.00 98.62 94 THR A C 1
ATOM 692 O O . THR A 1 94 ? 12.209 7.495 -11.850 1.00 98.62 94 THR A O 1
ATOM 695 N N . VAL A 1 95 ? 14.438 7.802 -11.950 1.00 98.81 95 VAL A N 1
ATOM 696 C CA . VAL A 1 95 ? 14.789 6.457 -12.444 1.00 98.81 95 VAL A CA 1
ATOM 697 C C . VAL A 1 95 ? 14.452 5.390 -11.395 1.00 98.81 95 VAL A C 1
ATOM 699 O O . VAL A 1 95 ? 14.579 5.657 -10.198 1.00 98.81 95 VAL A O 1
ATOM 702 N N . ALA A 1 96 ? 14.019 4.208 -11.848 1.00 98.75 96 ALA A N 1
ATOM 703 C CA . ALA A 1 96 ? 13.464 3.131 -11.016 1.00 98.75 96 ALA A CA 1
ATOM 704 C C . ALA A 1 96 ? 12.402 3.651 -10.013 1.00 98.75 96 ALA A C 1
ATOM 706 O O . ALA A 1 96 ? 12.605 3.607 -8.792 1.00 98.75 96 ALA A O 1
ATOM 707 N N . PRO A 1 97 ? 11.301 4.245 -10.519 1.00 98.88 97 PRO A N 1
ATOM 708 C CA . PRO A 1 97 ? 10.296 4.890 -9.685 1.00 98.88 97 PRO A CA 1
ATOM 709 C C . PRO A 1 97 ? 9.454 3.887 -8.884 1.00 98.88 97 PRO A C 1
ATOM 711 O O . PRO A 1 97 ? 9.058 2.847 -9.398 1.00 98.88 97 PRO A O 1
ATOM 714 N N . SER A 1 98 ? 9.049 4.260 -7.668 1.00 98.81 98 SER A N 1
ATOM 715 C CA . SER A 1 98 ? 7.942 3.618 -6.941 1.00 98.81 98 SER A CA 1
ATOM 716 C C . SER A 1 98 ? 6.879 4.645 -6.580 1.00 98.81 98 SER A C 1
ATOM 718 O O . SER A 1 98 ? 7.132 5.581 -5.814 1.00 98.81 98 SER A O 1
ATOM 720 N N . LEU A 1 99 ? 5.680 4.467 -7.134 1.00 98.88 99 LEU A N 1
ATOM 721 C CA . LEU A 1 99 ? 4.539 5.361 -6.958 1.00 98.88 99 LEU A CA 1
ATOM 722 C C . LEU A 1 99 ? 3.570 4.807 -5.910 1.00 98.88 99 LEU A C 1
ATOM 724 O O . LEU A 1 99 ? 3.065 3.698 -6.060 1.00 98.88 99 LEU A O 1
ATOM 728 N N . PHE A 1 100 ? 3.201 5.586 -4.898 1.00 98.88 100 PHE A N 1
ATOM 729 C CA . PHE A 1 100 ? 2.093 5.221 -4.008 1.00 98.88 100 PHE A CA 1
ATOM 730 C C . PHE A 1 100 ? 1.458 6.434 -3.334 1.00 98.88 100 PHE A C 1
ATOM 732 O O . PHE A 1 100 ? 2.018 7.528 -3.289 1.00 98.88 100 PHE A O 1
ATOM 739 N N . TYR A 1 101 ? 0.266 6.235 -2.792 1.00 98.56 101 TYR A N 1
ATOM 740 C CA . TYR A 1 101 ? -0.449 7.205 -1.983 1.00 98.56 101 TYR A CA 1
ATOM 741 C C . TYR A 1 101 ? -0.177 6.946 -0.497 1.00 98.56 101 TYR A C 1
ATOM 743 O O . TYR A 1 101 ? -0.553 5.919 0.061 1.00 98.56 101 TYR A O 1
ATOM 751 N N . PHE A 1 102 ? 0.479 7.878 0.183 1.00 98.19 102 PHE A N 1
ATOM 752 C CA . PHE A 1 102 ? 0.715 7.768 1.614 1.00 98.19 102 PHE A CA 1
ATOM 753 C C . PHE A 1 102 ? -0.504 8.279 2.395 1.00 98.19 102 PHE A C 1
ATOM 755 O O . PHE A 1 102 ? -0.604 9.455 2.771 1.00 98.19 102 PHE A O 1
ATOM 762 N N . ALA A 1 103 ? -1.445 7.366 2.645 1.00 87.94 103 ALA A N 1
ATOM 763 C CA . ALA A 1 103 ? -2.737 7.664 3.258 1.00 87.94 103 ALA A CA 1
ATOM 764 C C . ALA A 1 103 ? -2.657 8.422 4.605 1.00 87.94 103 ALA A C 1
ATOM 766 O O . ALA A 1 103 ? -3.466 9.333 4.797 1.00 87.94 103 ALA A O 1
ATOM 767 N N . PRO A 1 104 ? -1.693 8.163 5.520 1.00 88.06 104 PRO A N 1
ATOM 768 C CA . PRO A 1 104 ? -1.604 8.882 6.795 1.00 88.06 104 PRO A CA 1
ATOM 769 C C . PRO A 1 104 ? -1.359 10.397 6.693 1.00 88.06 104 PRO A C 1
ATOM 771 O O . PRO A 1 104 ? -1.585 11.094 7.683 1.00 88.06 104 PRO A O 1
ATOM 774 N N . LYS A 1 105 ? -0.903 10.917 5.541 1.00 86.62 105 LYS A N 1
ATOM 775 C CA . LYS A 1 105 ? -0.717 12.365 5.302 1.00 86.62 105 LYS A CA 1
ATOM 776 C C . LYS A 1 105 ? -1.420 12.885 4.036 1.00 86.62 105 LYS A C 1
ATOM 778 O O . LYS A 1 105 ? -1.146 14.010 3.636 1.00 86.62 105 LYS A O 1
ATOM 783 N N . ASN A 1 106 ? -2.337 12.111 3.440 1.00 88.44 106 ASN A N 1
ATOM 784 C CA . ASN A 1 106 ? -3.111 12.496 2.245 1.00 88.44 106 ASN A CA 1
ATOM 785 C C . ASN A 1 106 ? -2.231 13.050 1.104 1.00 88.44 106 ASN A C 1
ATOM 787 O O . ASN A 1 106 ? -2.449 14.152 0.600 1.00 88.44 106 ASN A O 1
ATOM 791 N N . ILE A 1 107 ? -1.177 12.314 0.743 1.00 97.75 107 ILE A N 1
ATOM 792 C CA . ILE A 1 107 ? -0.184 12.783 -0.227 1.00 97.75 107 ILE A CA 1
ATOM 793 C C . ILE A 1 107 ? 0.350 11.627 -1.070 1.00 97.75 107 ILE A C 1
ATOM 795 O O . ILE A 1 107 ? 0.608 10.544 -0.549 1.00 97.75 107 ILE A O 1
ATOM 799 N N . TRP A 1 108 ? 0.536 11.842 -2.370 1.00 98.81 108 TRP A N 1
ATOM 800 C CA . TRP A 1 108 ? 1.245 10.889 -3.220 1.00 98.81 108 TRP A CA 1
ATOM 801 C C . TRP A 1 108 ? 2.747 11.029 -3.044 1.00 98.81 108 TRP A C 1
ATOM 803 O O . TRP A 1 108 ? 3.249 12.131 -2.821 1.00 98.81 108 TRP A O 1
ATOM 813 N N . VAL A 1 109 ? 3.450 9.912 -3.172 1.00 98.94 109 VAL A N 1
ATOM 814 C CA . VAL A 1 109 ? 4.900 9.796 -3.082 1.00 98.94 109 VAL A CA 1
ATOM 815 C C . VAL A 1 109 ? 5.409 9.087 -4.331 1.00 98.94 109 VAL A C 1
ATOM 817 O O . VAL A 1 109 ? 4.853 8.071 -4.747 1.00 98.94 109 VAL A O 1
ATOM 820 N N . LEU A 1 110 ? 6.471 9.639 -4.908 1.00 98.94 110 LEU A N 1
ATOM 821 C CA . LEU A 1 110 ? 7.261 9.023 -5.967 1.00 98.94 110 LEU A CA 1
ATOM 822 C C . LEU A 1 110 ? 8.691 8.888 -5.443 1.00 98.94 110 LEU A C 1
ATOM 824 O O . LEU A 1 110 ? 9.424 9.879 -5.376 1.00 98.94 110 LEU A O 1
ATOM 828 N N . ALA A 1 111 ? 9.045 7.690 -4.988 1.00 98.94 111 ALA A N 1
ATOM 829 C CA . ALA A 1 111 ? 10.401 7.328 -4.581 1.00 98.94 111 ALA A CA 1
ATOM 830 C C . ALA A 1 111 ? 11.219 6.893 -5.809 1.00 98.94 111 ALA A C 1
ATOM 832 O O . ALA A 1 111 ? 10.627 6.438 -6.785 1.00 98.94 111 ALA A O 1
ATOM 833 N N . TYR A 1 112 ? 12.539 7.110 -5.806 1.00 98.88 112 TYR A N 1
ATOM 834 C CA . TYR A 1 112 ? 13.407 6.859 -6.965 1.00 98.88 112 TYR A CA 1
ATOM 835 C C . TYR A 1 112 ? 14.909 6.890 -6.624 1.00 98.88 112 TYR A C 1
ATOM 837 O O . TYR A 1 112 ? 15.306 7.349 -5.546 1.00 98.88 112 TYR A O 1
ATOM 845 N N . GLN A 1 113 ? 15.751 6.456 -7.568 1.00 98.56 113 GLN A N 1
ATOM 846 C CA . GLN A 1 113 ? 17.217 6.436 -7.447 1.00 98.56 113 GLN A CA 1
ATOM 847 C C . GLN A 1 113 ? 17.930 7.483 -8.312 1.00 98.56 113 GLN A C 1
ATOM 849 O O . GLN A 1 113 ? 17.340 8.086 -9.207 1.00 98.56 113 GLN A O 1
ATOM 854 N N . TRP A 1 114 ? 19.220 7.696 -8.034 1.00 96.19 114 TRP A N 1
ATOM 855 C CA . TRP A 1 114 ? 20.087 8.650 -8.752 1.00 96.19 114 TRP A CA 1
ATOM 856 C C . TRP A 1 114 ? 19.572 10.105 -8.717 1.00 96.19 114 TRP A C 1
ATOM 858 O O . TRP A 1 114 ? 19.805 10.900 -9.627 1.00 96.19 114 TRP A O 1
ATOM 868 N N . GLY A 1 115 ? 18.869 10.460 -7.636 1.00 94.44 115 GLY A N 1
ATOM 869 C CA . GLY A 1 115 ? 18.574 11.846 -7.274 1.00 94.44 115 GLY A CA 1
ATOM 870 C C . GLY A 1 115 ? 19.741 12.513 -6.526 1.00 94.44 115 GLY A C 1
ATOM 871 O O . GLY A 1 115 ? 20.867 12.021 -6.561 1.00 94.44 115 GLY A O 1
ATOM 872 N N . PRO A 1 116 ? 19.489 13.605 -5.778 1.00 96.81 116 PRO A N 1
ATOM 873 C CA . PRO A 1 116 ? 20.511 14.270 -4.955 1.00 96.81 116 PRO A CA 1
ATOM 874 C C . PRO A 1 116 ? 21.084 13.415 -3.811 1.00 96.81 116 PRO A C 1
ATOM 876 O O . PRO A 1 116 ? 22.043 13.817 -3.160 1.00 96.81 116 PRO A O 1
ATOM 879 N N . THR A 1 117 ? 20.463 12.269 -3.521 1.00 97.62 117 THR A N 1
ATOM 880 C CA . THR A 1 117 ? 20.856 11.305 -2.484 1.00 97.62 117 THR A CA 1
ATOM 881 C C . THR A 1 117 ? 20.598 9.881 -2.980 1.00 97.62 117 THR A C 1
ATOM 883 O O . THR A 1 117 ? 19.899 9.705 -3.981 1.00 97.62 117 THR A O 1
ATOM 886 N N . ALA A 1 118 ? 21.156 8.883 -2.282 1.00 97.94 118 ALA A N 1
ATOM 887 C CA . ALA A 1 118 ? 21.182 7.475 -2.691 1.00 97.94 118 ALA A CA 1
ATOM 888 C C . ALA A 1 118 ? 19.803 6.960 -3.148 1.00 97.94 118 ALA A C 1
ATOM 890 O O . ALA A 1 118 ? 19.668 6.486 -4.274 1.00 97.94 118 ALA A O 1
ATOM 891 N N . PHE A 1 119 ? 18.768 7.207 -2.337 1.00 98.94 119 PHE A N 1
ATOM 892 C CA . PHE A 1 119 ? 17.387 7.266 -2.819 1.00 98.94 119 PHE A CA 1
ATOM 893 C C . PHE A 1 119 ? 16.751 8.594 -2.431 1.00 98.94 119 PHE A C 1
ATOM 895 O O . PHE A 1 119 ? 16.984 9.126 -1.342 1.00 98.94 119 PHE A O 1
ATOM 902 N N . SER A 1 120 ? 15.899 9.107 -3.309 1.00 98.94 120 SER A N 1
ATOM 903 C CA . SER A 1 120 ? 15.157 10.353 -3.122 1.00 98.94 120 SER A CA 1
ATOM 904 C C . SER A 1 120 ? 13.654 10.099 -3.246 1.00 98.94 120 SER A C 1
ATOM 906 O O . SER A 1 120 ? 13.227 9.089 -3.802 1.00 98.94 120 SER A O 1
ATOM 908 N N . TYR A 1 121 ? 12.834 11.011 -2.730 1.00 98.88 121 TYR A N 1
ATOM 909 C CA . TYR A 1 121 ? 11.393 11.011 -2.961 1.00 98.88 121 TYR A CA 1
ATOM 910 C C . TYR A 1 121 ? 10.890 12.395 -3.365 1.00 98.88 121 TYR A C 1
ATOM 912 O O . TYR A 1 121 ? 11.508 13.422 -3.078 1.00 98.88 121 TYR A O 1
ATOM 920 N N . LYS A 1 122 ? 9.741 12.417 -4.033 1.00 98.81 122 LYS A N 1
ATOM 921 C CA . LYS A 1 122 ? 8.950 13.614 -4.329 1.00 98.81 122 LYS A CA 1
ATOM 922 C C . LYS A 1 122 ? 7.515 13.405 -3.865 1.00 98.81 122 LYS A C 1
ATOM 924 O O . LYS A 1 122 ? 7.075 12.264 -3.735 1.00 98.81 122 LYS A O 1
ATOM 929 N N . THR A 1 123 ? 6.779 14.491 -3.649 1.00 98.81 123 THR A N 1
ATOM 930 C CA . THR A 1 123 ? 5.360 14.457 -3.277 1.00 98.81 123 THR A CA 1
ATOM 931 C C . THR A 1 123 ? 4.468 15.204 -4.262 1.00 98.81 123 THR A C 1
ATOM 933 O O . THR A 1 123 ? 4.922 16.111 -4.962 1.00 98.81 123 THR A O 1
ATOM 936 N N . SER A 1 124 ? 3.192 14.814 -4.338 1.00 98.50 124 SER A N 1
ATOM 937 C CA . SER A 1 124 ? 2.169 15.531 -5.109 1.00 98.50 124 SER A CA 1
ATOM 938 C C . SER A 1 124 ? 0.757 15.278 -4.568 1.00 98.50 124 SER A C 1
ATOM 940 O O . SER A 1 124 ? 0.485 14.254 -3.943 1.00 98.50 124 SER A O 1
ATOM 942 N N . THR A 1 125 ? -0.165 16.202 -4.833 1.00 97.06 125 THR A N 1
ATOM 943 C CA . THR A 1 125 ? -1.616 16.000 -4.664 1.00 97.06 125 THR A CA 1
ATOM 944 C C . THR A 1 125 ? -2.291 15.503 -5.949 1.00 97.06 125 THR A C 1
ATOM 946 O O . THR A 1 125 ? -3.410 14.999 -5.893 1.00 97.06 125 THR A O 1
ATOM 949 N N . ASN A 1 126 ? -1.613 15.597 -7.100 1.00 97.38 126 ASN A N 1
ATOM 950 C CA . ASN A 1 126 ? -2.084 15.103 -8.392 1.00 97.38 126 ASN A CA 1
ATOM 951 C C . ASN A 1 126 ? -0.973 14.284 -9.082 1.00 97.38 126 ASN A C 1
ATOM 953 O O . ASN A 1 126 ? -0.163 14.852 -9.819 1.00 97.38 126 ASN A O 1
ATOM 957 N N . PRO A 1 127 ? -0.942 12.953 -8.894 1.00 98.25 127 PRO A N 1
ATOM 958 C CA . PRO A 1 127 ? 0.113 12.098 -9.430 1.00 98.25 127 PRO A CA 1
ATOM 959 C C . PRO A 1 127 ? 0.004 11.905 -10.951 1.00 98.25 127 PRO A C 1
ATOM 961 O O . PRO A 1 127 ? 0.944 11.409 -11.562 1.00 98.25 127 PRO A O 1
ATOM 964 N N . ALA A 1 128 ? -1.115 12.286 -11.583 1.00 97.62 128 ALA A N 1
ATOM 965 C CA . ALA A 1 128 ? -1.277 12.203 -13.034 1.00 97.62 128 ALA A CA 1
ATOM 966 C C . ALA A 1 128 ? -0.561 13.350 -13.774 1.00 97.62 128 ALA A C 1
ATOM 968 O O . ALA A 1 128 ? -0.362 13.269 -14.985 1.00 97.62 128 ALA A O 1
ATOM 969 N N . ASN A 1 129 ? -0.134 14.407 -13.070 1.00 98.06 129 ASN A N 1
ATOM 970 C CA . ASN A 1 129 ? 0.744 15.422 -13.642 1.00 98.06 129 ASN A CA 1
ATOM 971 C C . ASN A 1 129 ? 2.215 14.994 -13.499 1.00 98.06 129 ASN A C 1
ATOM 973 O O . ASN A 1 129 ? 2.835 15.234 -12.462 1.00 98.06 129 ASN A O 1
ATOM 977 N N . ALA A 1 130 ? 2.786 14.439 -14.573 1.00 97.69 130 ALA A N 1
ATOM 978 C CA . ALA A 1 130 ? 4.192 14.019 -14.662 1.00 97.69 130 ALA A CA 1
ATOM 979 C C . ALA A 1 130 ? 5.204 15.086 -14.198 1.00 97.69 130 ALA A C 1
ATOM 981 O O . ALA A 1 130 ? 6.279 14.751 -13.710 1.00 97.69 130 ALA A O 1
ATOM 982 N N . ASN A 1 131 ? 4.857 16.372 -14.313 1.00 98.38 131 ASN A N 1
ATOM 983 C CA . ASN A 1 131 ? 5.715 17.503 -13.955 1.00 98.38 131 ASN A CA 1
ATOM 984 C C . ASN A 1 131 ? 5.164 18.345 -12.785 1.00 98.38 131 ASN A C 1
ATOM 986 O O . ASN A 1 131 ? 5.648 19.444 -12.532 1.00 98.38 131 ASN A O 1
ATOM 990 N N . GLY A 1 132 ? 4.174 17.822 -12.050 1.00 97.75 132 GLY A N 1
ATOM 991 C CA . GLY A 1 132 ? 3.541 18.447 -10.876 1.00 97.75 132 GLY A CA 1
ATOM 992 C C . GLY A 1 132 ? 4.061 17.939 -9.527 1.00 97.75 132 GLY A C 1
ATOM 993 O O . GLY A 1 132 ? 3.355 18.026 -8.520 1.00 97.75 132 GLY A O 1
ATOM 994 N N . TRP A 1 133 ? 5.254 17.346 -9.513 1.00 98.69 133 TRP A N 1
ATOM 995 C CA . TRP A 1 133 ? 5.909 16.811 -8.319 1.00 98.69 133 TRP A CA 1
ATOM 996 C C . TRP A 1 133 ? 6.759 17.871 -7.609 1.00 98.69 133 TRP A C 1
ATOM 998 O O . TRP A 1 133 ? 7.317 18.764 -8.247 1.00 98.69 133 TRP A O 1
ATOM 1008 N N . SER A 1 134 ? 6.908 17.736 -6.290 1.00 98.62 134 SER A N 1
ATOM 1009 C CA . SER A 1 134 ? 7.760 18.598 -5.461 1.00 98.62 134 SER A CA 1
ATOM 1010 C C . SER A 1 134 ? 9.235 18.618 -5.900 1.00 98.62 134 SER A C 1
ATOM 1012 O O . SER A 1 134 ? 9.698 17.808 -6.713 1.00 98.62 134 SER A O 1
ATOM 1014 N N . SER A 1 135 ? 10.032 19.489 -5.273 1.00 97.94 135 SER A N 1
ATOM 1015 C CA . SER A 1 135 ? 11.486 19.302 -5.227 1.00 97.94 135 SER A CA 1
ATOM 1016 C C . SER A 1 135 ? 11.841 17.935 -4.625 1.00 97.94 135 SER A C 1
ATOM 1018 O O . SER A 1 135 ? 11.069 17.360 -3.851 1.00 97.94 135 SER A O 1
ATOM 1020 N N . ALA A 1 136 ? 13.001 17.405 -5.009 1.00 98.56 136 ALA A N 1
ATOM 1021 C CA . ALA A 1 136 ? 13.527 16.163 -4.458 1.00 98.56 136 ALA A CA 1
ATOM 1022 C C . ALA A 1 136 ? 13.802 16.302 -2.952 1.00 98.56 136 ALA A C 1
ATOM 1024 O O . ALA A 1 136 ? 14.350 17.311 -2.511 1.00 98.56 136 ALA A O 1
ATOM 1025 N N . GLN A 1 137 ? 13.441 15.277 -2.187 1.00 98.75 137 GLN A N 1
ATOM 1026 C CA . GLN A 1 137 ? 13.689 15.149 -0.755 1.00 98.75 137 GLN A CA 1
ATOM 1027 C C . GLN A 1 137 ? 14.457 13.853 -0.482 1.00 98.75 137 GLN A C 1
ATOM 1029 O O . GLN A 1 137 ? 14.304 12.867 -1.204 1.00 98.75 137 GLN A O 1
ATOM 1034 N N . THR A 1 138 ? 15.278 13.836 0.564 1.00 98.81 138 THR A N 1
ATOM 1035 C CA . THR A 1 138 ? 16.090 12.667 0.927 1.00 98.81 138 THR A CA 1
ATOM 1036 C C . THR A 1 138 ? 15.219 11.514 1.420 1.00 98.81 138 THR A C 1
ATOM 1038 O O . THR A 1 138 ? 14.530 11.660 2.432 1.00 98.81 138 THR A O 1
ATOM 1041 N N . LEU A 1 139 ? 15.301 10.355 0.759 1.00 98.88 139 LEU A N 1
ATOM 1042 C CA . LEU A 1 139 ? 14.687 9.107 1.226 1.00 98.88 139 LEU A CA 1
ATOM 1043 C C . LEU A 1 139 ? 15.711 8.222 1.946 1.00 98.88 139 LEU A C 1
ATOM 1045 O O . LEU A 1 139 ? 15.386 7.621 2.965 1.00 98.88 139 LEU A O 1
ATOM 1049 N N . PHE A 1 140 ? 16.948 8.153 1.449 1.00 98.88 140 PHE A N 1
ATOM 1050 C CA . PHE A 1 140 ? 18.006 7.315 2.014 1.00 98.88 140 PHE A CA 1
ATOM 1051 C C . PHE A 1 140 ? 19.398 7.859 1.678 1.00 98.88 140 PHE A C 1
ATOM 1053 O O . PHE A 1 140 ? 19.617 8.403 0.595 1.00 98.88 140 PHE A O 1
ATOM 1060 N N . THR A 1 141 ? 20.348 7.689 2.599 1.00 98.56 141 THR A N 1
ATOM 1061 C CA . THR A 1 141 ? 21.736 8.176 2.471 1.00 98.56 141 THR A CA 1
ATOM 1062 C C . THR A 1 141 ? 22.792 7.099 2.724 1.00 98.56 141 THR A C 1
ATOM 1064 O O . THR A 1 141 ? 23.973 7.421 2.824 1.00 98.56 141 THR A O 1
ATOM 1067 N N . GLY A 1 142 ? 22.392 5.836 2.884 1.00 97.19 142 GLY A N 1
ATOM 1068 C CA . GLY A 1 142 ? 23.323 4.733 3.122 1.00 97.19 142 GLY A CA 1
ATOM 1069 C C . GLY A 1 142 ? 24.031 4.265 1.852 1.00 97.19 142 GLY A C 1
ATOM 1070 O O . GLY A 1 142 ? 23.552 4.464 0.737 1.00 97.19 142 GLY A O 1
ATOM 1071 N N . SER A 1 143 ? 25.167 3.600 2.044 1.00 97.56 143 SER A N 1
ATOM 1072 C CA . SER A 1 143 ? 25.941 2.936 0.996 1.00 97.56 143 SER A CA 1
ATOM 1073 C C . SER A 1 143 ? 26.161 1.461 1.339 1.00 97.56 143 SER A C 1
ATOM 1075 O O . SER A 1 143 ? 26.119 1.055 2.505 1.00 97.56 143 SER A O 1
ATOM 1077 N N . ILE A 1 144 ? 26.389 0.648 0.310 1.00 97.94 144 ILE A N 1
ATOM 1078 C CA . ILE A 1 144 ? 26.630 -0.795 0.418 1.00 97.94 144 ILE A CA 1
ATOM 1079 C C . ILE A 1 144 ? 28.005 -1.158 -0.146 1.00 97.94 144 ILE A C 1
ATOM 1081 O O . ILE A 1 144 ? 28.583 -0.414 -0.936 1.00 97.94 144 ILE A O 1
ATOM 1085 N N . THR A 1 145 ? 28.532 -2.311 0.261 1.00 96.06 145 THR A N 1
ATOM 1086 C CA . THR A 1 145 ? 29.827 -2.833 -0.194 1.00 96.06 145 THR A CA 1
ATOM 1087 C C . THR A 1 145 ? 29.658 -3.975 -1.196 1.00 96.06 145 THR A C 1
ATOM 1089 O O . THR A 1 145 ? 28.639 -4.670 -1.214 1.00 96.06 145 THR A O 1
ATOM 1092 N N . GLY A 1 146 ? 30.674 -4.181 -2.042 1.00 95.00 146 GLY A N 1
ATOM 1093 C CA . GLY A 1 146 ? 30.678 -5.246 -3.052 1.00 95.00 146 GLY A CA 1
ATOM 1094 C C . GLY A 1 146 ? 29.677 -5.043 -4.193 1.00 95.00 146 GLY A C 1
ATOM 1095 O O . GLY A 1 146 ? 29.288 -6.020 -4.817 1.00 95.00 146 GLY A O 1
ATOM 1096 N N . SER A 1 147 ? 29.244 -3.804 -4.436 1.00 97.00 147 SER A N 1
ATOM 1097 C CA . SER A 1 147 ? 28.332 -3.417 -5.515 1.00 97.00 147 SER A CA 1
ATOM 1098 C C . SER A 1 147 ? 29.029 -2.455 -6.477 1.00 97.00 147 SER A C 1
ATOM 1100 O O . SER A 1 147 ? 29.748 -1.560 -6.032 1.00 97.00 147 SER A O 1
ATOM 1102 N N . ASN A 1 148 ? 28.780 -2.621 -7.778 1.00 93.00 148 ASN A N 1
ATOM 1103 C CA . ASN A 1 148 ? 29.247 -1.702 -8.821 1.00 93.00 148 ASN A CA 1
ATOM 1104 C C . ASN A 1 148 ? 28.255 -0.557 -9.097 1.00 93.00 148 ASN A C 1
ATOM 1106 O O . ASN A 1 148 ? 28.639 0.451 -9.684 1.00 93.00 148 ASN A O 1
ATOM 1110 N N . THR A 1 149 ? 26.993 -0.706 -8.686 1.00 94.81 149 THR A N 1
ATOM 1111 C CA . THR A 1 149 ? 25.908 0.269 -8.888 1.00 94.81 149 THR A CA 1
ATOM 1112 C C . THR A 1 149 ? 25.603 1.100 -7.642 1.00 94.81 149 THR A C 1
ATOM 1114 O O . THR A 1 149 ? 25.012 2.175 -7.746 1.00 94.81 149 THR A O 1
ATOM 1117 N N . GLY A 1 150 ? 26.041 0.646 -6.466 1.00 97.50 150 GLY A N 1
ATOM 1118 C CA . GLY A 1 150 ? 25.575 1.177 -5.191 1.00 97.50 150 GLY A CA 1
ATOM 1119 C C . GLY A 1 150 ? 24.182 0.638 -4.872 1.00 97.50 150 GLY A C 1
ATOM 1120 O O . GLY A 1 150 ? 23.836 -0.476 -5.253 1.00 97.50 150 GLY A O 1
ATOM 1121 N N . VAL A 1 151 ? 23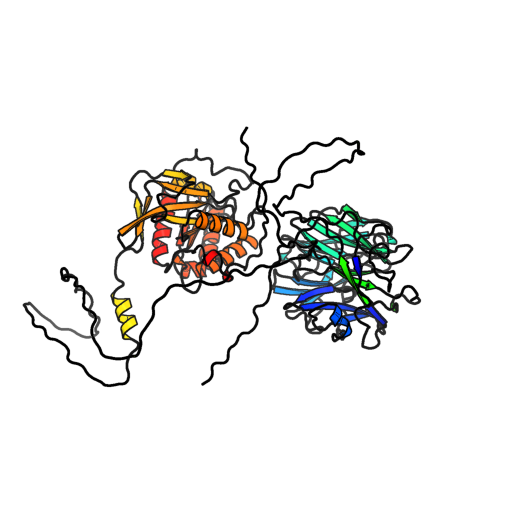.379 1.411 -4.143 1.00 98.38 151 VAL A N 1
ATOM 1122 C CA . VAL A 1 151 ? 21.989 1.020 -3.869 1.00 98.38 151 VAL A CA 1
ATOM 1123 C C . VAL A 1 151 ? 21.113 1.319 -5.082 1.00 98.38 151 VAL A C 1
ATOM 1125 O O . VAL A 1 151 ? 21.169 2.426 -5.622 1.00 98.38 151 VAL A O 1
ATOM 1128 N N . ILE A 1 152 ? 20.308 0.340 -5.492 1.00 98.75 152 ILE A N 1
ATOM 1129 C CA . ILE A 1 152 ? 19.359 0.469 -6.604 1.00 98.75 152 ILE A CA 1
ATOM 1130 C C . ILE A 1 152 ? 18.021 -0.212 -6.290 1.00 98.75 152 ILE A C 1
ATOM 1132 O O . ILE A 1 152 ? 17.905 -0.963 -5.318 1.00 98.75 152 ILE A O 1
ATOM 1136 N N . ASP A 1 153 ? 17.038 0.072 -7.141 1.00 98.69 153 ASP A N 1
ATOM 1137 C CA . ASP A 1 153 ? 15.728 -0.556 -7.256 1.00 98.69 153 ASP A CA 1
ATOM 1138 C C . ASP A 1 153 ? 15.023 -0.672 -5.905 1.00 98.69 153 ASP A C 1
ATOM 1140 O O . ASP A 1 153 ? 14.761 -1.746 -5.365 1.00 98.69 153 ASP A O 1
ATOM 1144 N N . GLN A 1 154 ? 14.765 0.502 -5.331 1.00 98.75 154 GLN A N 1
ATOM 1145 C CA . GLN A 1 154 ? 14.029 0.634 -4.087 1.00 98.75 154 GLN A CA 1
ATOM 1146 C C . GLN A 1 154 ? 12.568 0.175 -4.227 1.00 98.75 154 GLN A C 1
ATOM 1148 O O . GLN A 1 154 ? 11.914 0.445 -5.230 1.00 98.75 154 GLN A O 1
ATOM 1153 N N . ALA A 1 155 ? 12.044 -0.441 -3.169 1.00 98.75 155 ALA A N 1
ATOM 1154 C CA . ALA A 1 155 ? 10.621 -0.673 -2.959 1.00 98.75 155 ALA A CA 1
ATOM 1155 C C . ALA A 1 155 ? 10.223 -0.197 -1.560 1.00 98.75 155 ALA A C 1
ATOM 1157 O O . ALA A 1 155 ? 10.884 -0.502 -0.561 1.00 98.75 155 ALA A O 1
ATOM 1158 N N . VAL A 1 156 ? 9.125 0.553 -1.476 1.00 98.88 156 VAL A N 1
ATOM 1159 C CA . VAL A 1 156 ? 8.657 1.183 -0.236 1.00 98.88 156 VAL A CA 1
ATOM 1160 C C . VAL A 1 156 ? 7.268 0.668 0.117 1.00 98.88 156 VAL A C 1
ATOM 1162 O O . VAL A 1 156 ? 6.345 0.768 -0.683 1.00 98.88 156 VAL A O 1
ATOM 1165 N N . ILE A 1 157 ? 7.110 0.140 1.329 1.00 98.81 157 ILE A N 1
ATOM 1166 C CA . ILE A 1 157 ? 5.861 -0.460 1.821 1.00 98.81 157 ILE A CA 1
ATOM 1167 C C . ILE A 1 157 ? 5.681 -0.148 3.310 1.00 98.81 157 ILE A C 1
ATOM 1169 O O . ILE A 1 157 ? 6.661 -0.038 4.046 1.00 98.81 157 ILE A O 1
ATOM 1173 N N . GLY A 1 158 ? 4.444 0.011 3.774 1.00 95.38 158 GLY A N 1
ATOM 1174 C CA . GLY A 1 158 ? 4.119 0.266 5.175 1.00 95.38 158 GLY A CA 1
ATOM 1175 C C . GLY A 1 158 ? 3.048 -0.658 5.732 1.00 95.38 158 GLY A C 1
ATOM 1176 O O . GLY A 1 158 ? 2.047 -0.930 5.071 1.00 95.38 158 GLY A O 1
ATOM 1177 N N . ASP A 1 159 ? 3.241 -1.076 6.982 1.00 87.69 159 ASP A N 1
ATOM 1178 C CA . ASP A 1 159 ? 2.203 -1.710 7.795 1.00 87.69 159 ASP A CA 1
ATOM 1179 C C . ASP A 1 159 ? 1.499 -0.666 8.693 1.00 87.69 159 ASP A C 1
ATOM 1181 O O . ASP A 1 159 ? 1.483 0.531 8.405 1.00 87.69 159 ASP A O 1
ATOM 1185 N N . SER A 1 160 ? 0.856 -1.101 9.779 1.00 83.06 160 SER A N 1
ATOM 1186 C CA . SER A 1 160 ? 0.160 -0.196 10.709 1.00 83.06 160 SER A CA 1
ATOM 1187 C C . SER A 1 160 ? 1.083 0.591 11.655 1.00 83.06 160 SER A C 1
ATOM 1189 O O . SER A 1 160 ? 0.618 1.532 12.305 1.00 83.06 160 SER A O 1
ATOM 1191 N N . GLN A 1 161 ? 2.363 0.220 11.749 1.00 80.94 161 GLN A N 1
ATOM 1192 C CA . GLN A 1 161 ? 3.338 0.741 12.711 1.00 80.94 161 GLN A CA 1
ATOM 1193 C C . GLN A 1 161 ? 4.533 1.418 12.036 1.00 80.94 161 GLN A C 1
ATOM 1195 O O . GLN A 1 161 ? 4.988 2.460 12.516 1.00 80.94 161 GLN A O 1
ATOM 1200 N N . ASN A 1 162 ? 5.036 0.852 10.939 1.00 92.81 162 ASN A N 1
ATOM 1201 C CA . ASN A 1 162 ? 6.285 1.254 10.301 1.00 92.81 162 ASN A CA 1
ATOM 1202 C C . ASN A 1 162 ? 6.143 1.374 8.781 1.00 92.81 162 ASN A C 1
ATOM 1204 O O . ASN A 1 162 ? 5.377 0.656 8.143 1.00 92.81 162 ASN A O 1
ATOM 1208 N N . MET A 1 163 ? 6.954 2.258 8.209 1.00 98.69 163 MET A N 1
ATOM 1209 C CA . MET A 1 163 ? 7.347 2.197 6.807 1.00 98.69 163 MET A CA 1
ATOM 1210 C C . MET A 1 163 ? 8.660 1.427 6.691 1.00 98.69 163 MET A C 1
ATOM 1212 O O . MET A 1 163 ? 9.520 1.512 7.572 1.00 98.69 163 MET A O 1
ATOM 1216 N N . TYR A 1 164 ? 8.828 0.736 5.574 1.00 98.88 164 TYR A N 1
ATOM 1217 C CA . TYR A 1 164 ? 10.002 -0.038 5.210 1.00 98.88 164 TYR A CA 1
ATOM 1218 C C . TYR A 1 164 ? 10.493 0.386 3.831 1.00 98.88 164 TYR A C 1
ATOM 1220 O O . TYR A 1 164 ? 9.698 0.673 2.936 1.00 98.88 164 TYR A O 1
ATOM 1228 N N . LEU A 1 165 ? 11.811 0.398 3.685 1.00 98.94 165 LEU A N 1
ATOM 1229 C CA . LEU A 1 165 ? 12.525 0.598 2.433 1.00 98.94 165 LEU A CA 1
ATOM 1230 C C . LEU A 1 165 ? 13.333 -0.671 2.177 1.00 98.94 165 LEU A C 1
ATOM 1232 O O . LEU A 1 165 ? 14.238 -0.986 2.951 1.00 98.94 165 LEU A O 1
ATOM 1236 N N . PHE A 1 166 ? 12.996 -1.388 1.115 1.00 98.94 166 PHE A N 1
ATOM 1237 C CA . PHE A 1 166 ? 13.747 -2.524 0.595 1.00 98.94 166 PHE A CA 1
ATOM 1238 C C . PHE A 1 166 ? 14.541 -2.075 -0.630 1.00 98.94 166 PHE A C 1
ATOM 1240 O O . PHE A 1 166 ? 14.086 -1.187 -1.345 1.00 98.94 166 PHE A O 1
ATOM 1247 N N . PHE A 1 167 ? 15.723 -2.641 -0.853 1.00 98.94 167 PHE A N 1
ATOM 1248 C CA . PHE A 1 167 ? 16.556 -2.340 -2.023 1.00 98.94 167 PHE A CA 1
ATOM 1249 C C . PHE A 1 167 ? 17.597 -3.438 -2.261 1.00 98.94 167 PHE A C 1
ATOM 1251 O O . PHE A 1 167 ? 17.854 -4.271 -1.384 1.00 98.94 167 PHE A O 1
ATOM 1258 N N . CYS A 1 168 ? 18.213 -3.415 -3.437 1.00 98.56 168 CYS A N 1
ATOM 1259 C CA . CYS A 1 168 ? 19.273 -4.328 -3.866 1.00 98.56 168 CYS A CA 1
ATOM 1260 C C . CYS A 1 168 ? 20.505 -3.535 -4.344 1.00 98.56 168 CYS A C 1
ATOM 1262 O O . CYS A 1 168 ? 20.693 -2.375 -3.960 1.00 98.56 168 CYS A O 1
ATOM 1264 N N . GLY A 1 169 ? 21.392 -4.177 -5.109 1.00 98.12 169 GLY A N 1
ATOM 1265 C CA . GLY A 1 169 ? 22.693 -3.600 -5.444 1.00 98.12 169 GLY A CA 1
ATOM 1266 C C . GLY A 1 169 ? 23.591 -4.451 -6.335 1.00 98.12 169 GLY A C 1
ATOM 1267 O O . GLY A 1 169 ? 24.806 -4.396 -6.152 1.00 98.12 169 GLY A O 1
ATOM 1268 N N . ASP A 1 170 ? 23.037 -5.281 -7.225 1.00 98.19 170 ASP A N 1
ATOM 1269 C CA . ASP A 1 170 ? 23.786 -6.139 -8.166 1.00 98.19 170 ASP A CA 1
ATOM 1270 C C . ASP A 1 170 ? 24.878 -7.010 -7.516 1.00 98.19 170 ASP A C 1
ATOM 1272 O O . ASP A 1 170 ? 25.922 -7.299 -8.106 1.00 98.19 170 ASP A O 1
ATOM 1276 N N . ASN A 1 171 ? 24.663 -7.412 -6.262 1.00 98.50 171 ASN A N 1
ATOM 1277 C CA . ASN A 1 171 ? 25.684 -8.044 -5.423 1.00 98.50 171 ASN A CA 1
ATOM 1278 C C . ASN A 1 171 ? 25.179 -9.257 -4.626 1.00 98.50 171 ASN A C 1
ATOM 1280 O O . ASN A 1 171 ? 25.838 -9.694 -3.679 1.00 98.50 171 ASN A O 1
ATOM 1284 N N . GLY A 1 172 ? 24.016 -9.801 -4.996 1.00 98.56 172 GLY A N 1
ATOM 1285 C CA . GLY A 1 172 ? 23.474 -11.015 -4.390 1.00 98.56 172 GLY A CA 1
ATOM 1286 C C . GLY A 1 172 ? 22.792 -10.775 -3.048 1.00 98.56 172 GLY A C 1
ATOM 1287 O O . GLY A 1 172 ? 22.664 -11.718 -2.270 1.00 98.56 172 GLY A O 1
ATOM 1288 N N . LYS A 1 173 ? 22.395 -9.536 -2.726 1.00 98.81 173 LYS A N 1
ATOM 1289 C CA . LYS A 1 173 ? 21.843 -9.165 -1.414 1.00 98.81 173 LYS A CA 1
ATOM 1290 C C . LYS A 1 173 ? 20.606 -8.290 -1.529 1.00 98.81 173 LYS A C 1
ATOM 1292 O O . LYS A 1 173 ? 20.562 -7.362 -2.330 1.00 98.81 173 LYS A O 1
ATOM 1297 N N . ILE A 1 174 ? 19.649 -8.547 -0.636 1.00 98.88 174 ILE A N 1
ATOM 1298 C CA . ILE A 1 174 ? 18.521 -7.646 -0.378 1.00 98.88 174 ILE A CA 1
ATOM 1299 C C . ILE A 1 174 ? 18.703 -7.003 0.988 1.00 98.88 174 ILE A C 1
ATOM 1301 O O . ILE A 1 174 ? 19.011 -7.668 1.986 1.00 98.88 174 ILE A O 1
ATOM 1305 N N . TYR A 1 175 ? 18.477 -5.699 1.023 1.00 98.88 175 TYR A N 1
ATOM 1306 C CA . TYR A 1 175 ? 18.631 -4.844 2.183 1.00 98.88 175 TYR A CA 1
ATOM 1307 C C . TYR A 1 175 ? 17.282 -4.295 2.638 1.00 98.88 175 TYR A C 1
ATOM 1309 O O . TYR A 1 175 ? 16.336 -4.203 1.855 1.00 98.88 175 TYR A O 1
ATOM 1317 N N . ARG A 1 176 ? 17.196 -3.915 3.916 1.00 98.88 176 ARG A N 1
ATOM 1318 C CA . ARG A 1 176 ? 16.008 -3.290 4.502 1.00 98.88 176 ARG A CA 1
ATOM 1319 C C . ARG A 1 176 ? 16.379 -2.189 5.490 1.00 98.88 176 ARG A C 1
ATOM 1321 O O . ARG A 1 176 ? 17.162 -2.424 6.411 1.00 98.88 176 ARG A O 1
ATOM 1328 N N . ALA A 1 177 ? 15.743 -1.032 5.357 1.00 98.75 177 ALA A N 1
ATOM 1329 C CA . ALA A 1 177 ? 15.653 0.008 6.380 1.00 98.75 177 ALA A CA 1
ATOM 1330 C C . ALA A 1 177 ? 14.185 0.190 6.817 1.00 98.75 177 ALA A C 1
ATOM 1332 O O . ALA A 1 177 ? 13.263 -0.266 6.138 1.00 98.75 177 ALA A O 1
ATOM 1333 N N . SER A 1 178 ? 13.950 0.831 7.964 1.00 98.31 178 SER A N 1
ATOM 1334 C CA . SER A 1 178 ? 12.598 1.042 8.503 1.00 98.31 178 SER A CA 1
ATOM 1335 C C . SER A 1 178 ? 12.499 2.299 9.361 1.00 98.31 178 SER A C 1
ATOM 1337 O O . SER A 1 178 ? 13.464 2.659 10.033 1.00 98.31 178 SER A O 1
ATOM 1339 N N . MET A 1 179 ? 11.319 2.917 9.408 1.00 97.31 179 MET A N 1
ATOM 1340 C CA . MET A 1 179 ? 11.000 4.012 10.332 1.00 97.31 179 MET A CA 1
ATOM 1341 C C . MET A 1 179 ? 9.558 3.894 10.851 1.00 97.31 179 MET A C 1
ATOM 1343 O O . MET A 1 179 ? 8.714 3.354 10.134 1.00 97.31 179 MET A O 1
ATOM 1347 N N . PRO A 1 180 ? 9.221 4.463 12.024 1.00 95.12 180 PRO A N 1
ATOM 1348 C CA . PRO A 1 180 ? 7.832 4.589 12.464 1.00 95.12 180 PRO A CA 1
ATOM 1349 C C . PRO A 1 180 ? 6.979 5.316 11.418 1.00 95.12 180 PRO A C 1
ATOM 1351 O O . PRO A 1 180 ? 7.383 6.362 10.909 1.00 95.12 180 PRO A O 1
ATOM 1354 N N . ILE A 1 181 ? 5.777 4.813 11.126 1.00 84.19 181 ILE A N 1
ATOM 1355 C CA . ILE A 1 181 ? 4.945 5.304 10.014 1.00 84.19 181 ILE A CA 1
ATOM 1356 C C . ILE A 1 181 ? 4.620 6.803 10.113 1.00 84.19 181 ILE A C 1
ATOM 1358 O O . ILE A 1 181 ? 4.573 7.494 9.101 1.00 84.19 181 ILE A O 1
ATOM 1362 N N . GLY A 1 182 ? 4.479 7.350 11.326 1.00 83.31 182 GLY A N 1
ATOM 1363 C CA . GLY A 1 182 ? 4.244 8.787 11.536 1.00 83.31 182 GLY A CA 1
ATOM 1364 C C . GLY A 1 182 ? 5.382 9.700 11.049 1.00 83.31 182 GLY A C 1
ATOM 1365 O O . GLY A 1 182 ? 5.134 10.859 10.695 1.00 83.31 182 GLY A O 1
ATOM 1366 N N . ASN A 1 183 ? 6.609 9.176 10.973 1.00 93.38 183 ASN A N 1
ATOM 1367 C CA . ASN A 1 183 ? 7.793 9.924 10.548 1.00 93.38 183 ASN A CA 1
ATOM 1368 C C . ASN A 1 183 ? 7.882 10.054 9.018 1.00 93.38 183 ASN A C 1
ATOM 1370 O O . ASN A 1 183 ? 8.573 10.940 8.528 1.00 93.38 183 ASN A O 1
ATOM 1374 N N . PHE A 1 184 ? 7.156 9.224 8.265 1.00 97.25 184 PHE A N 1
ATOM 1375 C CA . PHE A 1 184 ? 7.163 9.222 6.803 1.00 97.25 184 PHE A CA 1
ATOM 1376 C C . PHE A 1 184 ? 6.158 10.238 6.213 1.00 97.25 184 PHE A C 1
ATOM 1378 O O . PHE A 1 184 ? 5.124 10.473 6.841 1.00 97.25 184 PHE A O 1
ATOM 1385 N N . PRO A 1 185 ? 6.386 10.856 5.035 1.00 97.75 185 PRO A N 1
ATOM 1386 C CA . PRO A 1 185 ? 7.626 10.871 4.258 1.00 97.75 185 PRO A CA 1
ATOM 1387 C C . PRO A 1 185 ? 8.778 11.548 5.003 1.00 97.75 185 PRO A C 1
ATOM 1389 O O . PRO A 1 185 ? 8.570 12.513 5.737 1.00 97.75 185 PRO A O 1
ATOM 1392 N N . GLY A 1 186 ? 9.983 11.021 4.808 1.00 96.19 186 GLY A N 1
ATOM 1393 C CA . GLY A 1 186 ? 11.204 11.420 5.502 1.00 96.19 186 GLY A CA 1
ATOM 1394 C C . GLY A 1 186 ? 12.369 10.514 5.102 1.00 96.19 186 GLY A C 1
ATOM 1395 O O . GLY A 1 186 ? 12.178 9.560 4.347 1.00 96.19 186 GLY A O 1
ATOM 1396 N N . SER A 1 187 ? 13.565 10.794 5.619 1.00 98.56 187 SER A N 1
ATOM 1397 C CA . SER A 1 187 ? 14.741 9.953 5.375 1.00 98.56 187 SER A CA 1
ATOM 1398 C C . SER A 1 187 ? 14.763 8.741 6.308 1.00 98.56 187 SER A C 1
ATOM 1400 O O . SER A 1 187 ? 14.614 8.883 7.522 1.00 98.56 187 SER A O 1
ATOM 1402 N N . PHE A 1 188 ? 15.017 7.557 5.752 1.00 98.50 188 PHE A N 1
ATOM 1403 C CA . PHE A 1 188 ? 15.359 6.333 6.484 1.00 98.50 188 PHE A CA 1
ATOM 1404 C C . PHE A 1 188 ? 16.781 6.377 7.085 1.00 98.50 188 PHE A C 1
ATOM 1406 O O . PHE A 1 188 ? 17.182 5.460 7.800 1.00 98.50 188 PHE A O 1
ATOM 1413 N N . GLY A 1 189 ? 17.544 7.444 6.824 1.00 98.38 189 GLY A N 1
ATOM 1414 C CA . GLY A 1 189 ? 18.930 7.603 7.257 1.00 98.38 189 GLY A CA 1
ATOM 1415 C C . GLY A 1 189 ? 19.895 6.787 6.399 1.00 98.38 189 GLY A C 1
ATOM 1416 O O . GLY A 1 189 ? 19.677 6.608 5.202 1.00 98.38 189 GLY A O 1
ATOM 1417 N N . SER A 1 190 ? 20.971 6.303 7.020 1.00 98.19 190 SER A N 1
ATOM 1418 C CA . SER A 1 190 ? 22.010 5.481 6.383 1.00 98.19 190 SER A CA 1
ATOM 1419 C C . SER A 1 190 ? 22.079 4.040 6.894 1.00 98.19 190 SER A C 1
ATOM 1421 O O . SER A 1 190 ? 22.845 3.245 6.355 1.00 98.19 190 SER A O 1
ATOM 1423 N N . ASN A 1 191 ? 21.302 3.699 7.925 1.00 97.56 191 ASN A N 1
ATOM 1424 C CA . ASN A 1 191 ? 21.323 2.381 8.555 1.00 97.56 191 ASN A CA 1
ATOM 1425 C C . ASN A 1 191 ? 20.373 1.413 7.843 1.00 97.56 191 ASN A C 1
ATOM 1427 O O . ASN A 1 191 ? 19.250 1.770 7.489 1.00 97.56 191 ASN A O 1
ATOM 1431 N N . TYR A 1 192 ? 20.813 0.169 7.687 1.00 98.56 192 TYR A N 1
ATOM 1432 C CA . TYR A 1 192 ? 20.052 -0.913 7.072 1.00 98.56 192 TYR A CA 1
ATOM 1433 C C . TYR A 1 192 ? 20.502 -2.262 7.642 1.00 98.56 192 TYR A C 1
ATOM 1435 O O . TYR A 1 192 ? 21.560 -2.373 8.263 1.00 98.56 192 TYR A O 1
ATOM 1443 N N . VAL A 1 193 ? 19.712 -3.301 7.393 1.00 98.25 193 VAL A N 1
ATOM 1444 C CA . VAL A 1 193 ? 20.085 -4.703 7.617 1.00 98.25 193 VAL A CA 1
ATOM 1445 C C . VAL A 1 193 ? 20.107 -5.447 6.284 1.00 98.25 193 VAL A C 1
ATOM 1447 O O . VAL A 1 193 ? 19.297 -5.163 5.404 1.00 98.25 193 VAL A O 1
ATOM 1450 N N . THR A 1 194 ? 21.024 -6.403 6.120 1.00 98.69 194 THR A N 1
ATOM 1451 C CA . THR A 1 194 ? 20.946 -7.382 5.020 1.00 98.69 194 THR A CA 1
ATOM 1452 C C . THR A 1 194 ? 19.964 -8.470 5.444 1.00 98.69 194 THR A C 1
ATOM 1454 O O . THR A 1 194 ? 20.144 -9.048 6.515 1.00 98.69 194 THR A O 1
ATOM 1457 N N . ILE A 1 195 ? 18.923 -8.726 4.650 1.00 98.56 195 ILE A N 1
ATOM 1458 C CA . ILE A 1 195 ? 17.851 -9.683 4.990 1.00 98.56 195 ILE A CA 1
ATOM 1459 C C . ILE A 1 195 ? 17.874 -10.962 4.151 1.00 98.56 195 ILE A C 1
ATOM 1461 O O . ILE A 1 195 ? 17.346 -11.979 4.589 1.00 98.56 195 ILE A O 1
ATOM 1465 N N . LEU A 1 196 ? 18.492 -10.917 2.970 1.00 98.50 196 LEU A N 1
ATOM 1466 C CA . LEU A 1 196 ? 18.731 -12.067 2.100 1.00 98.50 196 LEU A CA 1
ATOM 1467 C C . LEU A 1 196 ? 20.135 -11.941 1.501 1.00 98.50 196 LEU A C 1
ATOM 1469 O O . LEU A 1 196 ? 20.581 -10.830 1.208 1.00 98.50 196 LEU A O 1
ATOM 1473 N N . SER A 1 197 ? 20.814 -13.073 1.314 1.00 98.50 197 SER A N 1
ATOM 1474 C CA . SER A 1 197 ? 22.105 -13.162 0.628 1.00 98.50 197 SER A CA 1
ATOM 1475 C C . SER A 1 197 ? 22.180 -14.472 -0.157 1.00 98.50 197 SER A C 1
ATOM 1477 O O . SER A 1 197 ? 21.805 -15.522 0.360 1.00 98.50 197 SER A O 1
ATOM 1479 N N . ASP A 1 198 ? 22.666 -14.404 -1.390 1.00 98.50 198 ASP A N 1
ATOM 1480 C CA . ASP A 1 198 ? 22.787 -15.504 -2.353 1.00 98.50 198 ASP A CA 1
ATOM 1481 C C . ASP A 1 198 ? 23.928 -15.145 -3.339 1.00 98.50 198 ASP A C 1
ATOM 1483 O O . ASP A 1 198 ? 24.689 -14.202 -3.103 1.00 98.50 198 ASP A O 1
ATOM 1487 N N . THR A 1 199 ? 24.070 -15.863 -4.453 1.00 98.31 199 THR A N 1
ATOM 1488 C CA . THR A 1 199 ? 24.915 -15.412 -5.572 1.00 98.31 199 THR A CA 1
ATOM 1489 C C . THR A 1 199 ? 24.357 -14.132 -6.206 1.00 98.31 199 THR A C 1
ATOM 1491 O O . THR A 1 199 ? 23.145 -13.905 -6.185 1.00 98.31 199 THR A O 1
ATOM 1494 N N . THR A 1 200 ? 25.220 -13.322 -6.835 1.00 98.38 200 THR A N 1
ATOM 1495 C CA . THR A 1 200 ? 24.822 -12.100 -7.561 1.00 98.38 200 THR A CA 1
ATOM 1496 C C . THR A 1 200 ? 23.643 -12.328 -8.500 1.00 98.38 200 THR A C 1
ATOM 1498 O O . THR A 1 200 ? 22.672 -11.584 -8.456 1.00 98.38 200 THR A O 1
ATOM 1501 N N . ASN A 1 201 ? 23.682 -13.399 -9.291 1.00 98.50 201 ASN A N 1
ATOM 1502 C CA . ASN A 1 201 ? 22.632 -13.708 -10.257 1.00 98.50 201 ASN A CA 1
ATOM 1503 C C . ASN A 1 201 ? 21.314 -14.148 -9.606 1.00 98.50 201 ASN A C 1
ATOM 1505 O O . ASN A 1 201 ? 20.272 -14.006 -10.231 1.00 98.50 201 ASN A O 1
ATOM 1509 N N . ASN A 1 202 ? 21.334 -14.683 -8.384 1.00 98.50 202 ASN A N 1
ATOM 1510 C CA . ASN A 1 202 ? 20.136 -15.173 -7.702 1.00 98.50 202 ASN A CA 1
ATOM 1511 C C . ASN A 1 202 ? 19.392 -14.081 -6.912 1.00 98.50 202 ASN A C 1
ATOM 1513 O O . ASN A 1 202 ? 18.228 -14.278 -6.566 1.00 98.50 202 ASN A O 1
ATOM 1517 N N . LEU A 1 203 ? 20.041 -12.964 -6.585 1.00 98.62 203 LEU A N 1
ATOM 1518 C CA . LEU A 1 203 ? 19.438 -11.795 -5.933 1.00 98.62 203 LEU A CA 1
ATOM 1519 C C . LEU A 1 203 ? 20.063 -10.538 -6.551 1.00 98.62 203 LEU A C 1
ATOM 1521 O O . LEU A 1 203 ? 20.982 -9.949 -5.976 1.00 98.62 203 LEU A O 1
ATOM 1525 N N . PHE A 1 204 ? 19.618 -10.201 -7.763 1.00 98.75 204 PHE A N 1
ATOM 1526 C CA . PHE A 1 204 ? 20.288 -9.225 -8.618 1.00 98.75 204 PHE A CA 1
ATOM 1527 C C . PHE A 1 204 ? 19.699 -7.816 -8.452 1.00 98.75 204 PHE A C 1
ATOM 1529 O O . PHE A 1 204 ? 20.257 -7.006 -7.706 1.00 98.75 204 PHE A O 1
ATOM 1536 N N . GLU A 1 205 ? 18.551 -7.561 -9.090 1.00 98.62 205 GLU A N 1
ATOM 1537 C CA . GLU A 1 205 ? 17.911 -6.240 -9.183 1.00 98.62 205 GLU A CA 1
ATOM 1538 C C . GLU A 1 205 ? 16.387 -6.303 -8.895 1.00 98.62 205 GLU A C 1
ATOM 1540 O O . GLU A 1 205 ? 15.864 -7.342 -8.469 1.00 98.62 205 GLU A O 1
ATOM 1545 N N . ALA A 1 206 ? 15.672 -5.191 -9.099 1.00 98.75 206 ALA A N 1
ATOM 1546 C CA . ALA A 1 206 ? 14.207 -5.102 -9.142 1.00 98.75 206 ALA A CA 1
ATOM 1547 C C . ALA A 1 206 ? 13.432 -5.747 -7.972 1.00 98.75 206 ALA A C 1
ATOM 1549 O O . ALA A 1 206 ? 12.448 -6.462 -8.189 1.00 98.75 206 ALA A O 1
ATOM 1550 N N . VAL A 1 207 ? 13.842 -5.513 -6.720 1.00 98.94 207 VAL A N 1
ATOM 1551 C CA . VAL A 1 207 ? 13.056 -5.993 -5.572 1.00 98.94 207 VAL A CA 1
ATOM 1552 C C . VAL A 1 207 ? 11.712 -5.267 -5.487 1.00 98.94 207 VAL A C 1
ATOM 1554 O O . VAL A 1 207 ? 11.648 -4.046 -5.564 1.00 98.94 207 VAL A O 1
ATOM 1557 N N . GLN A 1 208 ? 10.629 -6.017 -5.285 1.00 98.94 208 GLN A N 1
ATOM 1558 C CA . GLN A 1 208 ? 9.291 -5.482 -5.022 1.00 98.94 208 GLN A CA 1
ATOM 1559 C C . GLN A 1 208 ? 8.645 -6.223 -3.850 1.00 98.94 208 GLN A C 1
ATOM 1561 O O . GLN A 1 208 ? 8.894 -7.416 -3.655 1.00 98.94 208 GLN A O 1
ATOM 1566 N N . VAL A 1 209 ? 7.817 -5.530 -3.061 1.00 98.88 209 VAL A N 1
ATOM 1567 C CA . VAL A 1 209 ? 7.196 -6.079 -1.843 1.00 98.88 209 VAL A CA 1
ATOM 1568 C C . VAL A 1 209 ? 5.723 -5.683 -1.753 1.00 98.88 209 VAL A C 1
ATOM 1570 O O . VAL A 1 209 ? 5.382 -4.516 -1.926 1.00 98.88 209 VAL A O 1
ATOM 1573 N N . TYR A 1 210 ? 4.863 -6.655 -1.443 1.00 98.81 210 TYR A N 1
ATOM 1574 C CA . TYR A 1 210 ? 3.405 -6.534 -1.473 1.00 98.81 210 TYR A CA 1
ATOM 1575 C C . TYR A 1 210 ? 2.744 -7.134 -0.233 1.00 98.81 210 TYR A C 1
ATOM 1577 O O . TYR A 1 210 ? 3.197 -8.155 0.292 1.00 98.81 210 TYR A O 1
ATOM 1585 N N . THR A 1 211 ? 1.612 -6.562 0.174 1.00 97.88 211 THR A N 1
ATOM 1586 C CA . THR A 1 211 ? 0.678 -7.209 1.110 1.00 97.88 211 THR A CA 1
ATOM 1587 C C . THR A 1 211 ? -0.311 -8.062 0.318 1.00 97.88 211 THR A C 1
ATOM 1589 O O . THR A 1 211 ? -0.886 -7.590 -0.661 1.00 97.88 211 THR A O 1
ATOM 1592 N N . TYR A 1 212 ? -0.540 -9.310 0.729 1.00 91.94 212 TYR A N 1
ATOM 1593 C CA . TYR A 1 212 ? -1.533 -10.182 0.078 1.00 91.94 212 TYR A CA 1
ATOM 1594 C C . TYR A 1 212 ? -2.547 -10.817 1.039 1.00 91.94 212 TYR A C 1
ATOM 1596 O O . TYR A 1 212 ? -3.478 -11.490 0.609 1.00 91.94 212 TYR A O 1
ATOM 1604 N N . GLY A 1 213 ? -2.396 -10.574 2.340 1.00 82.88 213 GLY A N 1
ATOM 1605 C CA . GLY A 1 213 ? -3.338 -10.977 3.379 1.00 82.88 213 GLY A CA 1
ATOM 1606 C C . GLY A 1 213 ? -2.898 -10.442 4.742 1.00 82.88 213 GLY A C 1
ATOM 1607 O O . GLY A 1 213 ? -1.821 -9.855 4.874 1.00 82.88 213 GLY A O 1
ATOM 1608 N N . THR A 1 214 ? -3.715 -10.642 5.777 1.00 80.19 214 THR A N 1
ATOM 1609 C CA . THR A 1 214 ? -3.372 -10.209 7.141 1.00 80.19 214 THR A CA 1
ATOM 1610 C C . THR A 1 214 ? -2.095 -10.905 7.606 1.00 80.19 214 THR A C 1
ATOM 1612 O O . THR A 1 214 ? -2.068 -12.129 7.709 1.00 80.19 214 THR A O 1
ATOM 1615 N N . ASN A 1 215 ? -1.047 -10.126 7.899 1.00 84.06 215 ASN A N 1
ATOM 1616 C CA . ASN A 1 215 ? 0.287 -10.632 8.243 1.00 84.06 215 ASN A CA 1
ATOM 1617 C C . ASN A 1 215 ? 0.833 -11.622 7.196 1.00 84.06 215 ASN A C 1
ATOM 1619 O O . ASN A 1 215 ? 1.394 -12.661 7.545 1.00 84.06 215 ASN A O 1
ATOM 1623 N N . LYS A 1 216 ? 0.640 -11.313 5.908 1.00 92.62 216 LYS A N 1
ATOM 1624 C CA . LYS A 1 216 ? 1.136 -12.098 4.774 1.00 92.62 216 LYS A CA 1
ATOM 1625 C C . LYS A 1 216 ? 1.695 -11.173 3.696 1.00 92.62 216 LYS A C 1
ATOM 1627 O O . LYS A 1 216 ? 0.957 -10.409 3.068 1.00 92.62 216 LYS A O 1
ATOM 1632 N N . TYR A 1 217 ? 3.003 -11.272 3.482 1.00 98.00 217 TYR A N 1
ATOM 1633 C CA . TYR A 1 217 ? 3.756 -10.412 2.574 1.00 98.00 217 TYR A CA 1
ATOM 1634 C C . TYR A 1 217 ? 4.492 -11.240 1.526 1.00 98.00 217 TYR A C 1
ATOM 1636 O O . TYR A 1 217 ? 5.076 -12.279 1.849 1.00 98.00 217 TYR A O 1
ATOM 1644 N N . LEU A 1 218 ? 4.441 -10.785 0.277 1.00 98.75 218 LEU A N 1
ATOM 1645 C CA . LEU A 1 218 ? 5.150 -11.352 -0.868 1.00 98.75 218 LEU A CA 1
ATOM 1646 C C . LEU A 1 218 ? 6.288 -10.400 -1.224 1.00 98.75 218 LEU A C 1
ATOM 1648 O O . LEU A 1 218 ? 6.053 -9.208 -1.391 1.00 98.75 218 LEU A O 1
ATOM 1652 N N . MET A 1 219 ? 7.491 -10.929 -1.388 1.00 98.94 219 MET A N 1
ATOM 1653 C CA . MET A 1 219 ? 8.601 -10.241 -2.033 1.00 98.94 219 MET A CA 1
ATOM 1654 C C . MET A 1 219 ? 8.921 -10.973 -3.329 1.00 98.94 219 MET A C 1
ATOM 1656 O O . MET A 1 219 ? 8.965 -12.205 -3.344 1.00 98.94 219 MET A O 1
ATOM 1660 N N . ILE A 1 220 ? 9.171 -10.225 -4.396 1.00 98.94 220 ILE A N 1
ATOM 1661 C CA . ILE A 1 220 ? 9.765 -10.750 -5.626 1.00 98.94 220 ILE A CA 1
ATOM 1662 C C . ILE A 1 220 ? 11.095 -10.042 -5.879 1.00 98.94 220 ILE A C 1
ATOM 1664 O O . ILE A 1 220 ? 11.252 -8.876 -5.524 1.00 98.94 220 ILE A O 1
ATOM 1668 N N . VAL A 1 221 ? 12.061 -10.770 -6.432 1.00 98.94 221 VAL A N 1
ATOM 1669 C CA . VAL A 1 221 ? 13.412 -10.275 -6.740 1.00 98.94 221 VAL A CA 1
ATOM 1670 C C . VAL A 1 221 ? 13.806 -10.782 -8.117 1.00 98.94 221 VAL A C 1
ATOM 1672 O O . VAL A 1 221 ? 13.598 -11.966 -8.410 1.00 98.94 221 VAL A O 1
ATOM 1675 N N . GLU A 1 222 ? 14.381 -9.916 -8.947 1.00 98.94 222 GLU A N 1
ATOM 1676 C CA . GLU A 1 222 ? 14.883 -10.315 -10.255 1.00 98.94 222 GLU A CA 1
ATOM 1677 C C . GLU A 1 222 ? 16.219 -11.058 -10.145 1.00 98.94 222 GLU A C 1
ATOM 1679 O O . GLU A 1 222 ? 17.111 -10.732 -9.356 1.00 98.94 222 GLU A O 1
ATOM 1684 N N . ALA A 1 223 ? 16.338 -12.087 -10.972 1.00 98.88 223 ALA A N 1
ATOM 1685 C CA . ALA A 1 223 ? 17.470 -12.979 -11.076 1.00 98.88 223 ALA A CA 1
ATOM 1686 C C . ALA A 1 223 ? 17.889 -13.147 -12.546 1.00 98.88 223 ALA A C 1
ATOM 1688 O O . ALA A 1 223 ? 17.083 -13.052 -13.477 1.00 98.88 223 ALA A O 1
ATOM 1689 N N . ILE A 1 224 ? 19.175 -13.425 -12.751 1.00 98.75 224 ILE A N 1
ATOM 1690 C CA . ILE A 1 224 ? 19.775 -13.700 -14.056 1.00 98.75 224 ILE A CA 1
ATOM 1691 C C . ILE A 1 224 ? 19.867 -15.217 -14.237 1.00 98.75 224 ILE A C 1
ATOM 1693 O O . ILE A 1 224 ? 20.698 -15.879 -13.614 1.00 98.75 224 ILE A O 1
ATOM 1697 N N . GLY A 1 225 ? 19.009 -15.763 -15.095 1.00 98.38 225 GLY A N 1
ATOM 1698 C CA . GLY A 1 225 ? 19.041 -17.161 -15.513 1.00 98.38 225 GLY A CA 1
ATOM 1699 C C . GLY A 1 225 ? 19.941 -17.401 -16.725 1.00 98.38 225 GLY A C 1
ATOM 1700 O O . GLY A 1 225 ? 20.408 -16.463 -17.375 1.00 98.38 225 GLY A O 1
ATOM 1701 N N . ALA A 1 226 ? 20.145 -18.671 -17.068 1.00 97.75 226 ALA A N 1
ATOM 1702 C CA . ALA A 1 226 ? 20.843 -19.078 -18.286 1.00 97.75 226 ALA A CA 1
ATOM 1703 C C . ALA A 1 226 ? 20.064 -18.720 -19.569 1.00 97.75 226 ALA A C 1
ATOM 1705 O O . ALA A 1 226 ? 20.667 -18.545 -20.627 1.00 97.75 226 ALA A O 1
ATOM 1706 N N . ASN A 1 227 ? 18.735 -18.603 -19.488 1.00 96.31 227 ASN A N 1
ATOM 1707 C CA . ASN A 1 227 ? 17.849 -18.356 -20.628 1.00 96.31 227 ASN A CA 1
ATOM 1708 C C . ASN A 1 227 ? 17.299 -16.921 -20.683 1.00 96.31 227 ASN A C 1
ATOM 1710 O O . ASN A 1 227 ? 16.693 -16.556 -21.694 1.00 96.31 227 ASN A O 1
ATOM 1714 N N . GLY A 1 228 ? 17.481 -16.128 -19.623 1.00 97.56 228 GLY A N 1
ATOM 1715 C CA . GLY A 1 228 ? 16.985 -14.755 -19.511 1.00 97.56 228 GLY A CA 1
ATOM 1716 C C . GLY A 1 228 ? 16.761 -14.303 -18.067 1.00 97.56 228 GLY A C 1
ATOM 1717 O O . GLY A 1 228 ? 17.061 -15.021 -17.110 1.00 97.56 228 GLY A O 1
ATOM 1718 N N . ARG A 1 229 ? 16.217 -13.098 -17.914 1.00 98.81 229 ARG A N 1
ATOM 1719 C CA . ARG A 1 229 ? 15.773 -12.547 -16.627 1.00 98.81 229 ARG A CA 1
ATOM 1720 C C . ARG A 1 229 ? 14.489 -13.223 -16.136 1.00 98.81 229 ARG A C 1
ATOM 1722 O O . ARG A 1 229 ? 13.580 -13.485 -16.932 1.00 98.81 229 ARG A O 1
ATOM 1729 N N . TYR A 1 230 ? 14.418 -13.505 -14.837 1.00 98.94 230 TYR A N 1
ATOM 1730 C CA . TYR A 1 230 ? 13.255 -14.114 -14.186 1.00 98.94 230 TYR A CA 1
ATOM 1731 C C . TYR A 1 230 ? 13.112 -13.641 -12.737 1.00 98.94 230 TYR A C 1
ATOM 1733 O O . TYR A 1 230 ? 14.079 -13.209 -12.121 1.00 98.94 230 TYR A O 1
ATOM 1741 N N . PHE A 1 231 ? 11.920 -13.784 -12.163 1.00 98.94 231 PHE A N 1
ATOM 1742 C CA . PHE A 1 231 ? 11.657 -13.470 -10.762 1.00 98.94 231 PHE A CA 1
ATOM 1743 C C . PHE A 1 231 ? 11.670 -14.710 -9.873 1.00 98.94 231 PHE A C 1
ATOM 1745 O O . PHE A 1 231 ? 11.015 -15.721 -10.158 1.00 98.94 231 PHE A O 1
ATOM 1752 N N . ARG A 1 232 ? 12.358 -14.583 -8.740 1.00 98.88 232 ARG A N 1
ATOM 1753 C CA . ARG A 1 232 ? 12.207 -15.441 -7.559 1.00 98.88 232 ARG A CA 1
ATOM 1754 C C . ARG A 1 232 ? 11.181 -14.799 -6.625 1.00 98.88 232 ARG A C 1
ATOM 1756 O O . ARG A 1 232 ? 11.051 -13.576 -6.614 1.00 98.88 232 ARG A O 1
ATOM 1763 N N . SER A 1 233 ? 10.474 -15.598 -5.832 1.00 98.81 233 SER A N 1
ATOM 1764 C CA . SER A 1 233 ? 9.545 -15.112 -4.808 1.00 98.81 233 SER A CA 1
ATOM 1765 C C . SER A 1 233 ? 9.876 -15.631 -3.416 1.00 98.81 233 SER A C 1
ATOM 1767 O O . SER A 1 233 ? 10.348 -16.757 -3.237 1.00 98.81 233 SER A O 1
ATOM 1769 N N . PHE A 1 234 ? 9.574 -14.799 -2.425 1.00 98.81 234 PHE A N 1
ATOM 1770 C CA . PHE A 1 234 ? 9.767 -15.040 -1.002 1.00 98.81 234 PHE A CA 1
ATOM 1771 C C . PHE A 1 234 ? 8.515 -14.602 -0.241 1.00 98.81 234 PHE A C 1
ATOM 1773 O O . PHE A 1 234 ? 7.836 -13.656 -0.644 1.00 98.81 234 PHE A O 1
ATOM 1780 N N . THR A 1 235 ? 8.216 -15.248 0.881 1.00 98.38 235 THR A N 1
ATOM 1781 C CA . THR A 1 235 ? 7.103 -14.867 1.757 1.00 98.38 235 THR A CA 1
ATOM 1782 C C . THR A 1 235 ? 7.573 -14.570 3.175 1.00 98.38 235 THR A C 1
ATOM 1784 O O . THR A 1 235 ? 8.532 -15.162 3.671 1.00 98.38 235 THR A O 1
ATOM 1787 N N . ALA A 1 236 ? 6.882 -13.646 3.838 1.00 97.50 236 ALA A N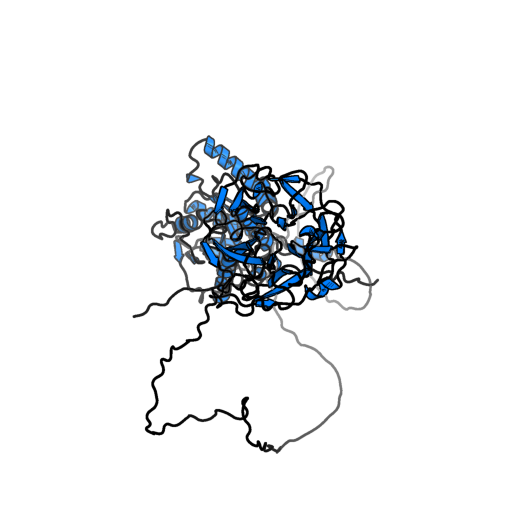 1
ATOM 1788 C CA . ALA A 1 236 ? 7.079 -13.325 5.247 1.00 97.50 236 ALA A CA 1
ATOM 1789 C C . ALA A 1 236 ? 5.733 -13.075 5.936 1.00 97.50 236 ALA A C 1
ATOM 1791 O O . ALA A 1 236 ? 4.753 -12.690 5.295 1.00 97.50 236 ALA A O 1
ATOM 1792 N N . THR A 1 237 ? 5.697 -13.243 7.259 1.00 92.19 237 THR A N 1
ATOM 1793 C CA . THR A 1 237 ? 4.535 -12.888 8.094 1.00 92.19 237 THR A CA 1
ATOM 1794 C C . THR A 1 237 ? 4.644 -11.501 8.734 1.00 92.19 237 THR A C 1
ATOM 1796 O O . THR A 1 237 ? 3.705 -11.015 9.359 1.00 92.19 237 THR A O 1
ATOM 1799 N N . ASN A 1 238 ? 5.791 -10.837 8.577 1.00 91.25 238 ASN A N 1
ATOM 1800 C CA . ASN A 1 238 ? 6.091 -9.516 9.120 1.00 91.25 238 ASN A CA 1
ATOM 1801 C C . ASN A 1 238 ? 7.136 -8.841 8.214 1.00 91.25 238 ASN A C 1
ATOM 1803 O O . ASN A 1 238 ? 8.157 -9.460 7.916 1.00 91.25 238 ASN A O 1
ATOM 1807 N N . LEU A 1 239 ? 6.925 -7.584 7.808 1.00 96.62 239 LEU A N 1
ATOM 1808 C CA . LEU A 1 239 ? 7.873 -6.825 6.973 1.00 96.62 239 LEU A CA 1
ATOM 1809 C C . LEU A 1 239 ? 9.238 -6.624 7.652 1.00 96.62 239 LEU A C 1
ATOM 1811 O O . LEU A 1 239 ? 10.279 -6.634 6.989 1.00 96.62 239 LEU A O 1
ATOM 1815 N N . GLY A 1 240 ? 9.242 -6.502 8.983 1.00 94.00 240 GLY A N 1
ATOM 1816 C CA . GLY A 1 240 ? 10.421 -6.503 9.850 1.00 94.00 240 GLY A CA 1
ATOM 1817 C C . GLY A 1 240 ? 10.995 -7.896 10.162 1.00 94.00 240 GLY A C 1
ATOM 1818 O O . GLY A 1 240 ? 12.074 -7.983 10.748 1.00 94.00 240 GLY A O 1
ATOM 1819 N N . GLY A 1 241 ? 10.321 -8.975 9.759 1.00 90.31 241 GLY A N 1
ATOM 1820 C CA . GLY A 1 241 ? 10.714 -10.361 10.030 1.00 90.31 241 GLY A CA 1
ATOM 1821 C C . GLY A 1 241 ? 11.742 -10.944 9.053 1.00 90.31 241 GLY A C 1
ATOM 1822 O O . GLY A 1 241 ? 12.436 -10.214 8.338 1.00 90.31 241 GLY A O 1
ATOM 1823 N N . SER A 1 242 ? 11.819 -12.276 9.047 1.00 94.81 242 SER A N 1
ATOM 1824 C CA . SER A 1 242 ? 12.608 -13.084 8.107 1.00 94.81 242 SER A CA 1
ATOM 1825 C C . SER A 1 242 ? 11.790 -13.457 6.869 1.00 94.81 242 SER A C 1
ATOM 1827 O O . SER A 1 242 ? 10.566 -13.567 6.943 1.00 94.81 242 SER A O 1
ATOM 1829 N N . TRP A 1 243 ? 12.477 -13.698 5.752 1.00 98.56 243 TRP A N 1
ATOM 1830 C CA . TRP A 1 243 ? 11.878 -14.046 4.462 1.00 98.56 243 TRP A CA 1
ATOM 1831 C C . TRP A 1 243 ? 12.204 -15.490 4.075 1.00 98.56 243 TRP A C 1
ATOM 1833 O O . TRP A 1 243 ? 13.368 -15.889 4.077 1.00 98.56 243 TRP A O 1
ATOM 1843 N N . THR A 1 244 ? 11.180 -16.261 3.718 1.00 98.25 244 THR A N 1
ATOM 1844 C CA . THR A 1 244 ? 11.296 -17.665 3.303 1.00 98.25 244 THR A CA 1
ATOM 1845 C C . THR A 1 244 ? 11.161 -17.767 1.790 1.00 98.25 244 THR A C 1
ATOM 1847 O O . THR A 1 244 ? 10.214 -17.231 1.221 1.00 98.25 244 THR A O 1
ATOM 1850 N N . LEU A 1 245 ? 12.080 -18.469 1.124 1.00 98.06 245 LEU A N 1
ATOM 1851 C CA . LEU A 1 245 ? 12.007 -18.716 -0.318 1.00 98.06 245 LEU A CA 1
ATOM 1852 C C . LEU A 1 245 ? 10.748 -19.527 -0.676 1.00 98.06 245 LEU A C 1
ATOM 1854 O O . LEU A 1 245 ? 10.506 -20.585 -0.100 1.00 98.06 245 LEU A O 1
ATOM 1858 N N . GLN A 1 246 ? 9.979 -19.045 -1.652 1.00 96.81 246 GLN A N 1
ATOM 1859 C CA . GLN A 1 246 ? 8.771 -19.693 -2.169 1.00 96.81 246 GLN A CA 1
ATOM 1860 C C . GLN A 1 246 ? 9.014 -20.306 -3.557 1.00 96.81 246 GLN A C 1
ATOM 1862 O O . GLN A 1 246 ? 8.716 -21.482 -3.771 1.00 96.81 246 GLN A O 1
ATOM 1867 N N . LYS A 1 247 ? 9.561 -19.523 -4.499 1.00 97.00 247 LYS A N 1
ATOM 1868 C CA . LYS A 1 247 ? 9.984 -19.987 -5.832 1.00 97.00 247 LYS A CA 1
ATOM 1869 C C . LYS A 1 247 ? 11.338 -19.403 -6.172 1.00 97.00 247 LYS A C 1
ATOM 1871 O O . LYS A 1 247 ? 11.519 -18.194 -6.098 1.00 97.00 247 LYS A O 1
ATOM 1876 N N . GLY A 1 248 ? 12.298 -20.261 -6.506 1.00 91.38 248 GLY A N 1
ATOM 1877 C CA . GLY A 1 248 ? 13.708 -19.870 -6.510 1.00 91.38 248 GLY A CA 1
ATOM 1878 C C . GLY A 1 248 ? 14.577 -20.419 -7.627 1.00 91.38 248 GLY A C 1
ATOM 1879 O O . GLY A 1 248 ? 15.728 -19.992 -7.691 1.00 91.38 248 GLY A O 1
ATOM 1880 N N . SER A 1 249 ? 14.074 -21.334 -8.460 1.00 97.06 249 SER A N 1
ATOM 1881 C CA . SER A 1 249 ? 14.805 -21.880 -9.606 1.00 97.06 249 SER A CA 1
ATOM 1882 C C . SER A 1 249 ? 14.306 -21.265 -10.910 1.00 97.06 249 SER A C 1
ATOM 1884 O O . SER A 1 249 ? 13.145 -20.888 -11.033 1.00 97.06 249 SER A O 1
ATOM 1886 N N . GLU A 1 250 ? 15.171 -21.218 -11.919 1.00 98.31 250 GLU A N 1
ATOM 1887 C CA . GLU A 1 250 ? 14.808 -20.748 -13.260 1.00 98.31 250 GLU A CA 1
ATOM 1888 C C . GLU A 1 250 ? 13.780 -21.666 -13.959 1.00 98.31 250 GLU A C 1
ATOM 1890 O O . GLU A 1 250 ? 12.994 -21.211 -14.789 1.00 98.31 250 GLU A O 1
ATOM 1895 N N . SER A 1 251 ? 13.762 -22.957 -13.606 1.00 98.12 251 SER A N 1
ATOM 1896 C CA . SER A 1 251 ? 12.835 -23.965 -14.141 1.00 98.12 251 SER A CA 1
ATOM 1897 C C . SER A 1 251 ? 11.441 -23.947 -13.503 1.00 98.12 251 SER A C 1
ATOM 1899 O O . SER A 1 251 ? 10.489 -24.413 -14.125 1.00 98.12 251 SER A O 1
ATOM 1901 N N . ASP A 1 252 ? 11.310 -23.408 -12.289 1.00 97.94 252 ASP A N 1
ATOM 1902 C CA . ASP A 1 252 ? 10.045 -23.219 -11.564 1.00 97.94 252 ASP A CA 1
ATOM 1903 C C . ASP A 1 252 ? 10.074 -21.853 -10.836 1.00 97.94 252 ASP A C 1
ATOM 1905 O O . ASP A 1 252 ? 10.164 -21.784 -9.603 1.00 97.94 252 ASP A O 1
ATOM 1909 N N . PRO A 1 253 ? 10.077 -20.741 -11.603 1.00 98.69 253 PRO A N 1
ATOM 1910 C CA . PRO A 1 253 ? 10.212 -19.391 -11.071 1.00 98.69 253 PRO A CA 1
ATOM 1911 C C . PRO A 1 253 ? 8.858 -18.845 -10.598 1.00 98.69 253 PRO A C 1
ATOM 1913 O O . PRO A 1 253 ? 7.801 -19.420 -10.871 1.00 98.69 253 PRO A O 1
ATOM 1916 N N . PHE A 1 254 ? 8.860 -17.670 -9.963 1.00 98.81 254 PHE A N 1
ATOM 1917 C CA . PHE A 1 254 ? 7.621 -16.901 -9.805 1.00 98.81 254 PHE A CA 1
ATOM 1918 C C . PHE A 1 254 ? 7.086 -16.508 -11.187 1.00 98.81 254 PHE A C 1
ATOM 1920 O O . PHE A 1 254 ? 5.985 -16.900 -11.570 1.00 98.81 254 PHE A O 1
ATOM 1927 N N . ALA A 1 255 ? 7.912 -15.821 -11.978 1.00 98.88 255 ALA A N 1
ATOM 1928 C CA . ALA A 1 255 ? 7.625 -15.481 -13.365 1.00 98.88 255 ALA A CA 1
ATOM 1929 C C . ALA A 1 255 ? 8.924 -15.455 -14.181 1.00 98.88 255 ALA A C 1
ATOM 1931 O O . ALA A 1 255 ? 9.885 -14.794 -13.800 1.00 98.88 255 ALA A O 1
ATOM 1932 N N . GLY A 1 256 ? 8.968 -16.171 -15.300 1.00 98.81 256 GLY A N 1
ATOM 1933 C CA . GLY A 1 256 ? 10.139 -16.245 -16.178 1.00 98.81 256 GLY A CA 1
ATOM 1934 C C . GLY A 1 256 ? 9.822 -17.003 -17.462 1.00 98.81 256 GLY A C 1
ATOM 1935 O O . GLY A 1 256 ? 8.700 -17.479 -17.640 1.00 98.81 256 GLY A O 1
ATOM 1936 N N . LYS A 1 257 ? 10.808 -17.171 -18.354 1.00 98.69 257 LYS A N 1
ATOM 1937 C CA . LYS A 1 257 ? 10.630 -17.896 -19.629 1.00 98.69 257 LYS A CA 1
ATOM 1938 C C . LYS A 1 257 ? 9.944 -19.264 -19.474 1.00 98.69 257 LYS A C 1
ATOM 1940 O O . LYS A 1 257 ? 9.151 -19.643 -20.330 1.00 98.69 257 LYS A O 1
ATOM 1945 N N . ALA A 1 258 ? 10.234 -19.987 -18.389 1.00 98.69 258 ALA A N 1
ATOM 1946 C CA . ALA A 1 258 ? 9.688 -21.317 -18.121 1.00 98.69 258 ALA A CA 1
ATOM 1947 C C . ALA A 1 258 ? 8.156 -21.349 -17.932 1.00 98.69 258 ALA A C 1
ATOM 1949 O O . ALA A 1 258 ? 7.547 -22.393 -18.160 1.00 98.69 258 ALA A O 1
ATOM 1950 N N . ASN A 1 259 ? 7.524 -20.240 -17.523 1.00 98.69 259 ASN A N 1
ATOM 1951 C CA . ASN A 1 259 ? 6.099 -20.222 -17.173 1.00 98.69 259 ASN A CA 1
ATOM 1952 C C . ASN A 1 259 ? 5.305 -18.974 -17.599 1.00 98.69 259 ASN A C 1
ATOM 1954 O O . ASN A 1 259 ? 4.103 -18.921 -17.337 1.00 98.69 259 ASN A O 1
ATOM 1958 N N . SER A 1 260 ? 5.930 -17.987 -18.247 1.00 98.69 260 SER A N 1
ATOM 1959 C CA . SER A 1 260 ? 5.290 -16.715 -18.619 1.00 98.69 260 SER A CA 1
ATOM 1960 C C . SER A 1 260 ? 4.248 -16.824 -19.739 1.00 98.69 260 SER A C 1
ATOM 1962 O O . SER A 1 260 ? 3.391 -15.954 -19.874 1.00 98.69 260 SER A O 1
ATOM 1964 N N . GLY A 1 261 ? 4.368 -17.836 -20.604 1.00 97.94 261 GLY A N 1
ATOM 1965 C CA . GLY A 1 261 ? 3.619 -17.910 -21.863 1.00 97.94 261 GLY A CA 1
ATOM 1966 C C . GLY A 1 261 ? 4.030 -16.853 -22.902 1.00 97.94 261 GLY A C 1
ATOM 1967 O O . GLY A 1 261 ? 3.414 -16.772 -23.963 1.00 97.94 261 GLY A O 1
ATOM 1968 N N . ALA A 1 262 ? 5.061 -16.042 -22.632 1.00 98.44 262 ALA A N 1
ATOM 1969 C CA . ALA A 1 262 ? 5.542 -15.014 -23.548 1.00 98.44 262 ALA A CA 1
ATOM 1970 C C . ALA A 1 262 ? 6.441 -15.617 -24.640 1.00 98.44 262 ALA A C 1
ATOM 1972 O O . ALA A 1 262 ? 7.440 -16.275 -24.353 1.00 98.44 262 ALA A O 1
ATOM 1973 N N . THR A 1 263 ? 6.115 -15.354 -25.907 1.00 98.00 263 THR A N 1
ATOM 1974 C CA . THR A 1 263 ? 6.915 -15.784 -27.072 1.00 98.00 263 THR A CA 1
ATOM 1975 C C . THR A 1 263 ? 7.783 -14.667 -27.656 1.00 98.00 263 THR A C 1
ATOM 1977 O O . THR A 1 263 ? 8.762 -14.943 -28.344 1.00 98.00 263 THR A O 1
ATOM 1980 N N . TRP A 1 264 ? 7.452 -13.404 -27.370 1.00 98.56 264 TRP A N 1
ATOM 1981 C CA . TRP A 1 264 ? 8.141 -12.219 -27.898 1.00 98.56 264 TRP A CA 1
ATOM 1982 C C . TRP A 1 264 ? 9.370 -11.790 -27.078 1.00 98.56 264 TRP A C 1
ATOM 1984 O O . TRP A 1 264 ? 10.104 -10.903 -27.508 1.00 98.56 264 TRP A O 1
ATOM 1994 N N . THR A 1 265 ? 9.583 -12.396 -25.907 1.00 98.81 265 THR A N 1
ATOM 1995 C CA . THR A 1 265 ? 10.673 -12.099 -24.969 1.00 98.81 265 THR A CA 1
ATOM 1996 C C . THR A 1 265 ? 11.077 -13.356 -24.206 1.00 98.81 265 THR A C 1
ATOM 1998 O O . THR A 1 265 ? 10.234 -14.195 -23.895 1.00 98.81 265 THR A O 1
ATOM 2001 N N . ASN A 1 266 ? 12.368 -13.481 -23.897 1.00 98.69 266 ASN A N 1
ATOM 2002 C CA . ASN A 1 266 ? 12.853 -14.439 -22.900 1.00 98.69 266 ASN A CA 1
ATOM 2003 C C . ASN A 1 266 ? 12.849 -13.830 -21.492 1.00 98.69 266 ASN A C 1
ATOM 2005 O O . ASN A 1 266 ? 12.608 -14.538 -20.519 1.00 98.69 266 ASN A O 1
ATOM 2009 N N . ASP A 1 267 ? 13.120 -12.528 -21.409 1.00 98.81 267 ASP A N 1
ATOM 2010 C CA . ASP A 1 267 ? 13.249 -11.793 -20.160 1.00 98.81 267 ASP A CA 1
ATOM 2011 C C . ASP A 1 267 ? 11.859 -11.438 -19.621 1.00 98.81 267 ASP A C 1
ATOM 2013 O O . ASP A 1 267 ? 11.043 -10.838 -20.334 1.00 98.81 267 ASP A O 1
ATOM 2017 N N . ILE A 1 268 ? 11.624 -11.798 -18.359 1.00 98.88 268 ILE A N 1
ATOM 2018 C CA . ILE A 1 268 ? 10.602 -11.209 -17.494 1.00 98.88 268 ILE A CA 1
ATOM 2019 C C . ILE A 1 268 ? 11.373 -10.444 -16.411 1.00 98.88 268 ILE A C 1
ATOM 2021 O O . ILE A 1 268 ? 11.903 -11.051 -15.483 1.00 98.88 268 ILE A O 1
ATOM 2025 N N . SER A 1 269 ? 11.491 -9.130 -16.593 1.00 98.88 269 SER A N 1
ATOM 2026 C CA . SER A 1 269 ? 12.372 -8.229 -15.833 1.00 98.88 269 SER A CA 1
ATOM 2027 C C . SER A 1 269 ? 11.572 -7.068 -15.202 1.00 98.88 269 SER A C 1
ATOM 2029 O O . SER A 1 269 ? 10.355 -6.995 -15.411 1.00 98.88 269 SER A O 1
ATOM 2031 N N . HIS A 1 270 ? 12.241 -6.183 -14.450 1.00 98.88 270 HIS A N 1
ATOM 2032 C CA . HIS A 1 270 ? 11.725 -5.076 -13.628 1.00 98.88 270 HIS A CA 1
ATOM 2033 C C . HIS A 1 270 ? 10.356 -4.532 -14.061 1.00 98.88 270 HIS A C 1
ATOM 2035 O O . HIS A 1 270 ? 10.157 -4.016 -15.166 1.00 98.88 270 HIS A O 1
ATOM 2041 N N . GLY A 1 271 ? 9.416 -4.601 -13.124 1.00 98.69 271 GLY A N 1
ATOM 2042 C CA . GLY A 1 271 ? 8.115 -3.962 -13.200 1.00 98.69 271 GLY A CA 1
ATOM 2043 C C . GLY A 1 271 ? 7.367 -4.114 -11.878 1.00 98.69 271 GLY A C 1
ATOM 2044 O O . GLY A 1 271 ? 7.993 -4.353 -10.846 1.00 98.69 271 GLY A O 1
ATOM 2045 N N . GLU A 1 272 ? 6.036 -4.046 -11.901 1.00 98.81 272 GLU A N 1
ATOM 2046 C CA . GLU A 1 272 ? 5.216 -4.091 -10.685 1.00 98.81 272 GLU A CA 1
ATOM 2047 C C . GLU A 1 272 ? 3.963 -4.970 -10.852 1.00 98.81 272 GLU A C 1
ATOM 2049 O O . GLU A 1 272 ? 3.306 -4.970 -11.901 1.00 98.81 272 GLU A O 1
ATOM 2054 N N . LEU A 1 273 ? 3.609 -5.732 -9.809 1.00 98.81 273 LEU A N 1
ATOM 2055 C CA . LEU A 1 273 ? 2.304 -6.389 -9.720 1.00 98.81 273 LEU A CA 1
ATOM 2056 C C . LEU A 1 273 ? 1.184 -5.345 -9.668 1.00 98.81 273 LEU A C 1
ATOM 2058 O O . LEU A 1 273 ? 1.296 -4.310 -9.011 1.00 98.81 273 LEU A O 1
ATOM 2062 N N . VAL A 1 274 ? 0.069 -5.639 -10.333 1.00 98.44 274 VAL A N 1
ATOM 2063 C CA . VAL A 1 274 ? -1.095 -4.749 -10.360 1.00 98.44 274 VAL A CA 1
ATOM 2064 C C . VAL A 1 274 ? -1.770 -4.758 -8.987 1.00 98.44 274 VAL A C 1
ATOM 2066 O O . VAL A 1 274 ? -2.354 -5.758 -8.564 1.00 98.44 274 VAL A O 1
ATOM 2069 N N . ARG A 1 275 ? -1.675 -3.627 -8.285 1.00 97.44 275 ARG A N 1
ATOM 2070 C CA . ARG A 1 275 ? -2.243 -3.431 -6.947 1.00 97.44 275 ARG A CA 1
ATOM 2071 C C . ARG A 1 275 ? -3.746 -3.160 -6.969 1.00 97.44 275 ARG A C 1
ATOM 2073 O O . ARG A 1 275 ? -4.262 -2.501 -7.871 1.00 97.44 275 ARG A O 1
ATOM 2080 N N . THR A 1 276 ? -4.433 -3.592 -5.912 1.00 91.62 276 THR A N 1
ATOM 2081 C CA . THR A 1 276 ? -5.851 -3.281 -5.648 1.00 91.62 276 THR A CA 1
ATOM 2082 C C . THR A 1 276 ? -6.047 -1.916 -4.992 1.00 91.62 276 THR A C 1
ATOM 2084 O O . THR A 1 276 ? -7.090 -1.290 -5.175 1.00 91.62 276 THR A O 1
ATOM 2087 N N . SER A 1 277 ? -5.040 -1.431 -4.261 1.00 90.12 277 SER A N 1
ATOM 2088 C CA . SER A 1 277 ? -5.003 -0.089 -3.679 1.00 90.12 277 SER A CA 1
ATOM 2089 C C . SER A 1 277 ? -3.739 0.650 -4.106 1.00 90.12 277 SER A C 1
ATOM 2091 O O . SER A 1 277 ? -2.669 0.063 -4.238 1.00 90.12 277 SER A O 1
ATOM 2093 N N . ALA A 1 278 ? -3.849 1.964 -4.275 1.00 95.94 278 ALA A N 1
ATOM 2094 C CA . ALA A 1 278 ? -2.696 2.827 -4.501 1.00 95.94 278 ALA A CA 1
ATOM 2095 C C . ALA A 1 278 ? -1.885 3.096 -3.229 1.00 95.94 278 ALA A C 1
ATOM 2097 O O . ALA A 1 278 ? -0.821 3.708 -3.319 1.00 95.94 278 ALA A O 1
ATOM 2098 N N . ASP A 1 279 ? -2.401 2.730 -2.052 1.00 95.19 279 ASP A N 1
ATOM 2099 C CA . ASP A 1 279 ? -1.810 3.142 -0.785 1.00 95.19 279 ASP A CA 1
ATOM 2100 C C . ASP A 1 279 ? -0.491 2.426 -0.431 1.00 95.19 279 ASP A C 1
ATOM 2102 O O . ASP A 1 279 ? -0.063 1.475 -1.090 1.00 95.19 279 ASP A O 1
ATOM 2106 N N . GLN A 1 280 ? 0.165 2.902 0.631 1.00 97.94 280 GLN A N 1
ATOM 2107 C CA . GLN A 1 280 ? 1.478 2.418 1.063 1.00 97.94 280 GLN A CA 1
ATOM 2108 C C . GLN A 1 280 ? 1.534 0.936 1.478 1.00 97.94 280 GLN A C 1
ATOM 2110 O O . GLN A 1 280 ? 2.629 0.428 1.690 1.00 97.94 280 GLN A O 1
ATOM 2115 N N . THR A 1 281 ? 0.406 0.234 1.622 1.00 95.19 281 THR A N 1
ATOM 2116 C CA . THR A 1 281 ? 0.394 -1.211 1.933 1.00 95.19 281 THR A CA 1
ATOM 2117 C C . THR A 1 281 ? 0.813 -2.088 0.755 1.00 95.19 281 THR A C 1
ATOM 2119 O O . THR A 1 281 ? 1.089 -3.271 0.955 1.00 95.19 281 THR A O 1
ATOM 2122 N N . MET A 1 282 ? 0.849 -1.537 -0.466 1.00 97.81 282 MET A N 1
ATOM 2123 C CA . MET A 1 282 ? 1.144 -2.276 -1.699 1.00 97.81 282 MET A CA 1
ATOM 2124 C C . MET A 1 282 ? 0.292 -3.553 -1.833 1.00 97.81 282 MET A C 1
ATOM 2126 O O . MET A 1 282 ? 0.805 -4.644 -2.077 1.00 97.81 282 MET A O 1
ATOM 2130 N N . THR A 1 283 ? -1.020 -3.440 -1.598 1.00 95.88 283 THR A N 1
ATOM 2131 C CA . THR A 1 283 ? -1.920 -4.606 -1.576 1.00 95.88 283 THR A CA 1
ATOM 2132 C C . THR A 1 283 ? -2.221 -5.133 -2.986 1.00 95.88 283 THR A C 1
ATOM 2134 O O . THR A 1 283 ? -2.551 -4.352 -3.879 1.00 95.88 283 THR A O 1
ATOM 2137 N N . ILE A 1 284 ? -2.154 -6.456 -3.179 1.00 96.44 284 ILE A N 1
ATOM 2138 C CA . ILE A 1 284 ? -2.441 -7.171 -4.444 1.00 96.44 284 ILE A CA 1
ATOM 2139 C C . ILE A 1 284 ? -3.620 -8.152 -4.304 1.00 96.44 284 ILE A C 1
ATOM 2141 O O . ILE A 1 284 ? -3.967 -8.529 -3.187 1.00 96.44 284 ILE A O 1
ATOM 2145 N N . ASP A 1 285 ? -4.207 -8.590 -5.428 1.00 93.50 285 ASP A N 1
ATOM 2146 C CA . ASP A 1 285 ? -5.225 -9.659 -5.473 1.00 93.50 285 ASP A CA 1
ATOM 2147 C C . ASP A 1 285 ? -4.616 -10.988 -5.935 1.00 93.50 285 ASP A C 1
ATOM 2149 O O . ASP A 1 285 ? -4.257 -11.133 -7.104 1.00 93.50 285 ASP A O 1
ATOM 2153 N N . THR A 1 286 ? -4.499 -11.972 -5.034 1.00 94.38 286 THR A N 1
ATOM 2154 C CA . THR A 1 286 ? -3.873 -13.270 -5.351 1.00 94.38 286 THR A CA 1
ATOM 2155 C C . THR A 1 286 ? -4.734 -14.183 -6.215 1.00 94.38 286 THR A C 1
ATOM 2157 O O . THR A 1 286 ? -4.206 -15.113 -6.828 1.00 94.38 286 THR A O 1
ATOM 2160 N N . CYS A 1 287 ? -6.031 -13.910 -6.337 1.00 92.56 287 CYS A N 1
ATOM 2161 C CA . CYS A 1 287 ? -6.904 -14.581 -7.295 1.00 92.56 287 CYS A CA 1
ATOM 2162 C C . CYS A 1 287 ? -6.861 -13.953 -8.691 1.00 92.56 287 CYS A C 1
ATOM 2164 O O . CYS A 1 287 ? -7.306 -14.583 -9.652 1.00 92.56 287 CYS A O 1
ATOM 2166 N N . LYS A 1 288 ? -6.356 -12.720 -8.814 1.00 93.88 288 LYS A N 1
ATOM 2167 C CA . LYS A 1 288 ? -6.324 -11.944 -10.064 1.00 93.88 288 LYS A CA 1
ATOM 2168 C C . LYS A 1 288 ? -4.961 -11.298 -10.309 1.00 93.88 288 LYS A C 1
ATOM 2170 O O . LYS A 1 288 ? -4.888 -10.170 -10.792 1.00 93.88 288 LYS A O 1
ATOM 2175 N N . ILE A 1 289 ? -3.878 -12.008 -9.985 1.00 97.12 289 ILE A N 1
ATOM 2176 C CA . ILE A 1 289 ? -2.528 -11.456 -10.128 1.00 97.12 289 ILE A CA 1
ATOM 2177 C C . ILE A 1 289 ? -2.258 -11.134 -11.595 1.00 97.12 289 ILE A C 1
ATOM 2179 O O . ILE A 1 289 ? -2.308 -12.007 -12.468 1.00 97.12 289 ILE A O 1
ATOM 2183 N N . GLN A 1 290 ? -1.899 -9.880 -11.833 1.00 98.62 290 GLN A N 1
ATOM 2184 C CA . GLN A 1 290 ? -1.297 -9.429 -13.074 1.00 98.62 290 GLN A CA 1
ATOM 2185 C C . GLN A 1 290 ? 0.051 -8.779 -12.769 1.00 98.62 290 GLN A C 1
ATOM 2187 O O . GLN A 1 290 ? 0.219 -8.172 -11.710 1.00 98.62 290 GLN A O 1
ATOM 2192 N N . PHE A 1 291 ? 1.006 -8.908 -13.685 1.00 98.88 291 PHE A N 1
ATOM 2193 C CA . PHE A 1 291 ? 2.353 -8.358 -13.541 1.00 98.88 291 PHE A CA 1
ATOM 2194 C C . PHE A 1 291 ? 2.693 -7.516 -14.767 1.00 98.88 291 PHE A C 1
ATOM 2196 O O . PHE A 1 291 ? 2.809 -8.064 -15.864 1.00 98.88 291 PHE A O 1
ATOM 2203 N N . LEU A 1 292 ? 2.813 -6.197 -14.593 1.00 98.94 292 LEU A N 1
ATOM 2204 C CA . LEU A 1 292 ? 3.297 -5.295 -15.635 1.00 98.94 292 LEU A CA 1
ATOM 2205 C C . LEU A 1 292 ? 4.823 -5.348 -15.600 1.00 98.94 292 LEU A C 1
ATOM 2207 O O . LEU A 1 292 ? 5.420 -4.815 -14.672 1.00 98.94 292 LEU A O 1
ATOM 2211 N N . TYR A 1 293 ? 5.434 -6.008 -16.578 1.00 98.94 293 TYR A N 1
ATOM 2212 C CA . TYR A 1 293 ? 6.857 -6.357 -16.592 1.00 98.94 293 TYR A CA 1
ATOM 2213 C C . TYR A 1 293 ? 7.572 -5.738 -17.801 1.00 98.94 293 TYR A C 1
ATOM 2215 O O . TYR A 1 293 ? 6.926 -5.391 -18.796 1.00 98.94 293 TYR A O 1
ATOM 2223 N N . GLN A 1 294 ? 8.905 -5.644 -17.760 1.00 98.88 294 GLN A N 1
ATOM 2224 C CA . GLN A 1 294 ? 9.696 -5.299 -18.945 1.00 98.88 294 GLN A CA 1
ATOM 2225 C C . GLN A 1 294 ? 10.234 -6.545 -19.656 1.00 98.88 294 GLN A C 1
ATOM 2227 O O . GLN A 1 294 ? 10.834 -7.430 -19.044 1.00 98.88 294 GLN A O 1
ATOM 2232 N N . GLY A 1 295 ? 10.029 -6.604 -20.970 1.00 98.81 295 GLY A N 1
ATOM 2233 C CA . GLY A 1 295 ? 10.559 -7.648 -21.849 1.00 98.81 295 GLY A CA 1
ATOM 2234 C C . GLY A 1 295 ? 11.207 -7.054 -23.095 1.00 98.81 295 GLY A C 1
ATOM 2235 O O . GLY A 1 295 ? 10.976 -5.891 -23.428 1.00 98.81 295 GLY A O 1
ATOM 2236 N N . ARG A 1 296 ? 12.016 -7.842 -23.802 1.00 98.62 296 ARG A N 1
ATOM 2237 C CA . ARG A 1 296 ? 12.709 -7.438 -25.038 1.00 98.62 296 ARG A CA 1
ATOM 2238 C C . ARG A 1 296 ? 12.820 -8.618 -26.000 1.00 98.62 296 ARG A C 1
ATOM 2240 O O . ARG A 1 296 ? 12.828 -9.769 -25.573 1.00 98.62 296 ARG A O 1
ATOM 2247 N N . ALA A 1 297 ? 12.972 -8.340 -27.293 1.00 97.81 297 ALA A N 1
ATOM 2248 C CA . ALA A 1 297 ? 13.176 -9.389 -28.292 1.00 97.81 297 ALA A CA 1
ATOM 2249 C C . ALA A 1 297 ? 14.387 -10.283 -27.919 1.00 97.81 297 ALA A C 1
ATOM 2251 O O . ALA A 1 297 ? 15.454 -9.732 -27.633 1.00 97.81 297 ALA A O 1
ATOM 2252 N N . PRO A 1 298 ? 14.285 -11.631 -27.957 1.00 96.44 298 PRO A N 1
ATOM 2253 C CA . PRO A 1 298 ? 15.368 -12.522 -27.525 1.00 96.44 298 PRO A CA 1
ATOM 2254 C C . PRO A 1 298 ? 16.704 -12.260 -28.232 1.00 96.44 298 PRO A C 1
ATOM 2256 O O . PRO A 1 298 ? 17.759 -12.327 -27.610 1.00 96.44 298 PRO A O 1
ATOM 2259 N N . ASN A 1 299 ? 16.639 -11.884 -29.513 1.00 93.56 299 ASN A N 1
ATOM 2260 C CA . ASN A 1 299 ? 17.800 -11.658 -30.374 1.00 93.56 299 ASN A CA 1
ATOM 2261 C C . ASN A 1 299 ? 18.359 -10.222 -30.298 1.00 93.56 299 ASN A C 1
ATOM 2263 O O . ASN A 1 299 ? 19.265 -9.886 -31.058 1.00 93.56 299 ASN A O 1
ATOM 2267 N N . SER A 1 300 ? 17.830 -9.346 -29.433 1.00 94.56 300 SER A N 1
ATOM 2268 C CA . SER A 1 300 ? 18.425 -8.019 -29.225 1.00 94.56 300 SER A CA 1
ATOM 2269 C C . SER A 1 300 ? 19.711 -8.131 -28.400 1.00 94.56 300 SER A C 1
ATOM 2271 O O . SER A 1 300 ? 19.716 -8.816 -27.378 1.00 94.56 300 SER A O 1
ATOM 2273 N N . GLY A 1 301 ? 20.753 -7.387 -28.760 1.00 92.19 301 GLY A N 1
ATOM 2274 C CA . GLY A 1 301 ? 22.009 -7.328 -28.009 1.00 92.19 301 GLY A CA 1
ATOM 2275 C C . GLY A 1 301 ? 22.704 -5.975 -28.149 1.00 92.19 301 GLY A C 1
ATOM 2276 O O . GLY A 1 301 ? 22.136 -5.037 -28.708 1.00 92.19 301 GLY A O 1
ATOM 2277 N N . GLY A 1 302 ? 23.940 -5.890 -27.656 1.00 95.50 302 GLY A N 1
ATOM 2278 C CA . GLY A 1 302 ? 24.735 -4.661 -27.621 1.00 95.50 302 GLY A CA 1
ATOM 2279 C C . GLY A 1 302 ? 24.769 -4.024 -26.230 1.00 95.50 302 GLY A C 1
ATOM 2280 O O . GLY A 1 302 ? 24.692 -4.718 -25.220 1.00 95.50 302 GLY A O 1
ATOM 2281 N N . ASP A 1 303 ? 24.911 -2.699 -26.191 1.00 95.69 303 ASP A N 1
ATOM 2282 C CA . ASP A 1 303 ? 24.914 -1.883 -24.969 1.00 95.69 303 ASP A CA 1
ATOM 2283 C C . ASP A 1 303 ? 23.620 -2.082 -24.156 1.00 95.69 303 ASP A C 1
ATOM 2285 O O . ASP A 1 303 ? 22.524 -1.837 -24.666 1.00 95.69 303 ASP A O 1
ATOM 2289 N N . TYR A 1 304 ? 23.754 -2.493 -22.885 1.00 95.56 304 TYR A N 1
ATOM 2290 C CA . TYR A 1 304 ? 22.635 -2.753 -21.969 1.00 95.56 304 TYR A CA 1
ATOM 2291 C C . TYR A 1 304 ? 21.655 -1.578 -21.890 1.00 95.56 304 TYR A C 1
ATOM 2293 O O . TYR A 1 304 ? 20.441 -1.784 -21.914 1.00 95.56 304 TYR A O 1
ATOM 2301 N N . ASN A 1 305 ? 22.173 -0.344 -21.874 1.00 94.56 305 ASN A N 1
ATOM 2302 C CA . ASN A 1 305 ? 21.353 0.863 -21.772 1.00 94.56 305 ASN A CA 1
ATOM 2303 C C . ASN A 1 305 ? 20.391 1.008 -22.967 1.00 94.56 305 ASN A C 1
ATOM 2305 O O . ASN A 1 305 ? 19.274 1.502 -22.828 1.00 94.56 305 ASN A O 1
ATOM 2309 N N . LYS A 1 306 ? 20.807 0.526 -24.145 1.00 96.62 306 LYS A N 1
ATOM 2310 C CA . LYS A 1 306 ? 20.072 0.628 -25.416 1.00 96.62 306 LYS A CA 1
ATOM 2311 C C . LYS A 1 306 ? 19.222 -0.602 -25.734 1.00 96.62 306 LYS A C 1
ATOM 2313 O O . LYS A 1 306 ? 18.599 -0.636 -26.797 1.00 96.62 306 LYS A O 1
ATOM 2318 N N . LEU A 1 307 ? 19.174 -1.607 -24.854 1.00 98.31 307 LEU A N 1
ATOM 2319 C CA . LEU A 1 307 ? 18.344 -2.790 -25.080 1.00 98.31 307 LEU A CA 1
ATOM 2320 C C . LEU A 1 307 ? 16.860 -2.395 -25.187 1.00 98.31 307 LEU A C 1
ATOM 2322 O O . LEU A 1 307 ? 16.364 -1.644 -24.343 1.00 98.31 307 LEU A O 1
ATOM 2326 N N . PRO A 1 308 ? 16.124 -2.897 -26.198 1.00 98.31 308 PRO A N 1
ATOM 2327 C CA . PRO A 1 308 ? 14.788 -2.421 -26.533 1.00 98.31 308 PRO A CA 1
ATOM 2328 C C . PRO A 1 308 ? 13.713 -3.029 -25.620 1.00 98.31 308 PRO A C 1
ATOM 2330 O O . PRO A 1 308 ? 12.823 -3.746 -26.078 1.00 98.31 308 PRO A O 1
ATOM 2333 N N . TYR A 1 309 ? 13.784 -2.726 -24.324 1.00 98.88 309 TYR A N 1
ATOM 2334 C CA . TYR A 1 309 ? 12.767 -3.104 -23.346 1.00 98.88 309 TYR A CA 1
ATOM 2335 C C . TYR A 1 309 ? 11.427 -2.403 -23.613 1.00 98.88 309 TYR A C 1
ATOM 2337 O O . TYR A 1 309 ? 11.387 -1.241 -24.039 1.00 98.88 309 TYR A O 1
ATOM 2345 N N . ARG A 1 310 ? 10.335 -3.142 -23.412 1.00 98.88 310 ARG A N 1
ATOM 2346 C CA . ARG A 1 310 ? 8.937 -2.748 -23.642 1.00 98.88 310 ARG A CA 1
ATOM 2347 C C . ARG A 1 310 ? 8.056 -3.280 -22.503 1.00 98.88 310 ARG A C 1
ATOM 2349 O O . ARG A 1 310 ? 8.371 -4.351 -21.979 1.00 98.88 310 ARG A O 1
ATOM 2356 N N . PRO A 1 311 ? 6.935 -2.614 -22.171 1.00 98.88 311 PRO A N 1
ATOM 2357 C CA . PRO A 1 311 ? 5.958 -3.163 -21.236 1.00 98.88 311 PRO A CA 1
ATOM 2358 C C . PRO A 1 311 ? 5.264 -4.395 -21.826 1.00 98.88 311 PRO A C 1
ATOM 2360 O O . PRO A 1 311 ? 4.822 -4.368 -22.976 1.00 98.88 311 PRO A O 1
ATOM 2363 N N . GLY A 1 312 ? 5.113 -5.441 -21.023 1.00 98.88 312 GLY A N 1
ATOM 2364 C CA . GLY A 1 312 ? 4.182 -6.549 -21.23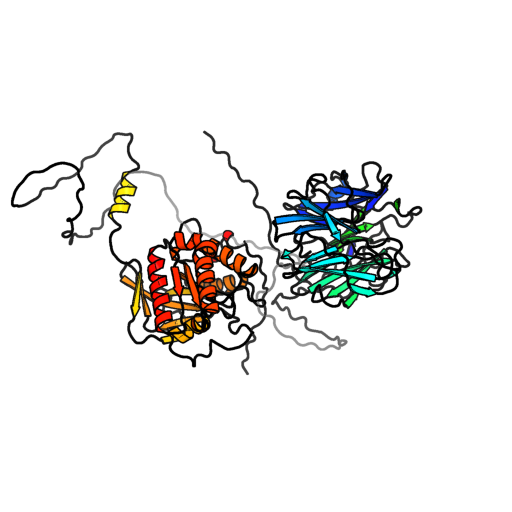5 1.00 98.88 312 GLY A CA 1
ATOM 2365 C C . GLY A 1 312 ? 3.351 -6.778 -19.973 1.00 98.88 312 GLY A C 1
ATOM 2366 O O . GLY A 1 312 ? 3.728 -6.324 -18.895 1.00 98.88 312 GLY A O 1
ATOM 2367 N N . LEU A 1 313 ? 2.223 -7.478 -20.087 1.00 98.88 313 LEU A N 1
ATOM 2368 C CA . LEU A 1 313 ? 1.408 -7.871 -18.937 1.00 98.88 313 LEU A CA 1
ATOM 2369 C C . LEU A 1 313 ? 1.317 -9.395 -18.868 1.00 98.88 313 LEU A C 1
ATOM 2371 O O . LEU A 1 313 ? 0.844 -10.030 -19.814 1.00 98.88 313 LEU A O 1
ATOM 2375 N N . LEU A 1 314 ? 1.731 -9.974 -17.740 1.00 98.94 314 LEU A N 1
ATOM 2376 C CA . LEU A 1 314 ? 1.366 -11.344 -17.384 1.00 98.94 314 LEU A CA 1
ATOM 2377 C C . LEU A 1 314 ? 0.030 -11.344 -16.643 1.00 98.94 314 LEU A C 1
ATOM 2379 O O . LEU A 1 314 ? -0.239 -10.443 -15.853 1.00 98.94 314 LEU A O 1
ATOM 2383 N N . THR A 1 315 ? -0.788 -12.372 -16.853 1.00 98.75 315 THR A N 1
ATOM 2384 C CA . THR A 1 315 ? -1.987 -12.663 -16.052 1.00 98.75 315 THR A CA 1
ATOM 2385 C C . THR A 1 315 ? -1.913 -14.102 -15.556 1.00 98.75 315 THR A C 1
ATOM 2387 O O . THR A 1 315 ? -1.622 -15.011 -16.338 1.00 98.75 315 THR A O 1
ATOM 2390 N N . LEU A 1 316 ? -2.128 -14.323 -14.257 1.00 98.25 316 LEU A N 1
ATOM 2391 C CA . LEU A 1 316 ? -2.065 -15.661 -13.672 1.00 98.25 316 LEU A CA 1
ATOM 2392 C C . LEU A 1 316 ? -3.243 -16.510 -14.173 1.00 98.25 316 LEU A C 1
ATOM 2394 O O . LEU A 1 316 ? -4.400 -16.115 -14.052 1.00 98.25 316 LEU A O 1
ATOM 2398 N N . THR A 1 317 ? -2.948 -17.687 -14.725 1.00 98.00 317 THR A N 1
ATOM 2399 C CA . THR A 1 317 ? -3.960 -18.587 -15.320 1.00 98.00 317 THR A CA 1
ATOM 2400 C C . THR A 1 317 ? -4.397 -19.710 -14.384 1.00 98.00 317 THR A C 1
ATOM 2402 O O . THR A 1 317 ? -5.407 -20.364 -14.633 1.00 98.00 317 THR A O 1
ATOM 2405 N N . ASN A 1 318 ? -3.648 -19.935 -13.303 1.00 96.69 318 ASN A N 1
ATOM 2406 C CA . ASN A 1 318 ? -3.898 -20.979 -12.317 1.00 96.69 318 ASN A CA 1
ATOM 2407 C C . ASN A 1 318 ? -3.818 -20.450 -10.867 1.00 96.69 318 ASN A C 1
ATOM 2409 O O . ASN A 1 318 ? -2.991 -20.936 -10.095 1.00 96.69 318 ASN A O 1
ATOM 2413 N N . PRO A 1 319 ? -4.640 -19.460 -10.463 1.00 93.62 319 PRO A N 1
ATOM 2414 C CA . PRO A 1 319 ? -4.746 -19.103 -9.049 1.00 93.62 319 PRO A CA 1
ATOM 2415 C C . PRO A 1 319 ? -5.094 -20.347 -8.216 1.00 93.62 319 PRO A C 1
ATOM 2417 O O . PRO A 1 319 ? -5.839 -21.221 -8.670 1.00 93.62 319 PRO A O 1
ATOM 2420 N N . GLY A 1 320 ? -4.529 -20.454 -7.012 1.00 90.31 320 GLY A N 1
ATOM 2421 C CA . GLY A 1 320 ? -4.851 -21.551 -6.103 1.00 90.31 320 GLY A CA 1
ATOM 2422 C C . GLY A 1 320 ? -6.273 -21.442 -5.537 1.00 90.31 320 GLY A C 1
ATOM 2423 O O . GLY A 1 320 ? -7.013 -20.511 -5.862 1.00 90.31 320 GLY A O 1
ATOM 2424 N N . PRO A 1 321 ? -6.686 -22.390 -4.679 1.00 87.75 321 PRO A N 1
ATOM 2425 C CA . PRO A 1 321 ? -8.000 -22.344 -4.050 1.00 87.75 321 PRO A CA 1
ATOM 2426 C C . PRO A 1 321 ? -8.184 -21.062 -3.227 1.00 87.75 321 PRO A C 1
ATOM 2428 O O . PRO A 1 321 ? -7.240 -20.565 -2.611 1.00 87.75 321 PRO A O 1
ATOM 2431 N N . GLN A 1 322 ? -9.423 -20.567 -3.192 1.00 81.50 322 GLN A N 1
ATOM 2432 C CA . GLN A 1 322 ? -9.852 -19.492 -2.295 1.00 81.50 322 GLN A CA 1
ATOM 2433 C C . GLN A 1 322 ? -9.634 -19.924 -0.838 1.00 81.50 322 GLN A C 1
ATOM 2435 O O . GLN A 1 322 ? -10.137 -20.964 -0.408 1.00 81.50 322 GLN A O 1
ATOM 2440 N N . VAL A 1 323 ? -8.913 -19.116 -0.070 1.00 68.25 323 VAL A N 1
ATOM 2441 C CA . VAL A 1 323 ? -8.637 -19.311 1.353 1.00 68.25 323 VAL A CA 1
ATOM 2442 C C . VAL A 1 323 ? -9.542 -18.356 2.132 1.00 68.25 323 VAL A C 1
ATOM 2444 O O . VAL A 1 323 ? -9.421 -17.142 2.018 1.00 68.25 323 VAL A O 1
ATOM 2447 N N . GLY A 1 324 ? -10.477 -18.899 2.918 1.00 50.84 324 GLY A N 1
ATOM 2448 C CA . GLY A 1 324 ? -11.437 -18.098 3.697 1.00 50.84 324 GLY A CA 1
ATOM 2449 C C . GLY A 1 324 ? -12.845 -17.973 3.097 1.00 50.84 324 GLY A C 1
ATOM 2450 O O . GLY A 1 324 ? -13.555 -17.015 3.400 1.00 50.84 324 GLY A O 1
ATOM 2451 N N . GLY A 1 325 ? -13.264 -18.928 2.259 1.00 36.28 325 GLY A N 1
ATOM 2452 C CA . GLY A 1 325 ? -14.661 -19.105 1.849 1.00 36.28 325 GLY A CA 1
ATOM 2453 C C . GLY A 1 325 ? -15.279 -20.350 2.489 1.00 36.28 325 GLY A C 1
ATOM 2454 O O . GLY A 1 325 ? -15.045 -21.461 2.020 1.00 36.28 325 GLY A O 1
ATOM 2455 N N . GLY A 1 326 ? -16.084 -20.177 3.541 1.00 30.78 326 GLY A N 1
ATOM 2456 C CA . GLY A 1 326 ? -16.845 -21.262 4.172 1.00 30.78 326 GLY A CA 1
ATOM 2457 C C . GLY A 1 326 ? -17.981 -21.778 3.282 1.00 30.78 326 GLY A C 1
ATOM 2458 O O . GLY A 1 326 ? -19.133 -21.394 3.464 1.00 30.78 326 GLY A O 1
ATOM 2459 N N . GLY A 1 327 ? -17.655 -22.640 2.317 1.00 27.95 327 GLY A N 1
ATOM 2460 C CA . GLY A 1 327 ? -18.601 -23.236 1.372 1.00 27.95 327 GLY A CA 1
ATOM 2461 C C . GLY A 1 327 ? -18.063 -24.547 0.810 1.00 27.95 327 GLY A C 1
ATOM 2462 O O . GLY A 1 327 ? -17.507 -24.581 -0.284 1.00 27.95 327 GLY A O 1
ATOM 2463 N N . GLY A 1 328 ? -18.188 -25.627 1.583 1.00 28.62 328 GLY A N 1
ATOM 2464 C CA . GLY A 1 328 ? -17.698 -26.942 1.182 1.00 28.62 328 GLY A CA 1
ATOM 2465 C C . GLY A 1 328 ? -18.524 -27.560 0.052 1.00 28.62 328 GLY A C 1
ATOM 2466 O O . GLY A 1 328 ? -19.741 -27.687 0.167 1.00 28.62 328 GLY A O 1
ATOM 2467 N N . SER A 1 329 ? -17.841 -28.027 -0.993 1.00 26.61 329 SER A N 1
ATOM 2468 C CA . SER A 1 329 ? -18.319 -29.119 -1.845 1.00 26.61 329 SER A CA 1
ATOM 2469 C C . SER A 1 329 ? -17.414 -30.332 -1.587 1.00 26.61 329 SER A C 1
ATOM 2471 O O . SER A 1 329 ? -16.193 -30.153 -1.539 1.00 26.61 329 SER A O 1
ATOM 2473 N N . PRO A 1 330 ? -17.952 -31.541 -1.352 1.00 34.50 330 PRO A N 1
ATOM 2474 C CA . PRO A 1 330 ? -17.141 -32.685 -0.954 1.00 34.50 330 PRO A CA 1
ATOM 2475 C C . PRO A 1 330 ? -16.421 -33.304 -2.159 1.00 34.50 330 PRO A C 1
ATOM 2477 O O . PRO A 1 330 ? -17.033 -33.976 -2.989 1.00 34.50 330 PRO A O 1
ATOM 2480 N N . THR A 1 331 ? -15.100 -33.139 -2.230 1.00 27.25 331 THR A N 1
ATOM 2481 C CA . THR A 1 331 ? -14.268 -33.893 -3.179 1.00 27.25 331 THR A CA 1
ATOM 2482 C C . THR A 1 331 ? -13.960 -35.273 -2.605 1.00 27.25 331 THR A C 1
ATOM 2484 O O . THR A 1 331 ? -12.954 -35.465 -1.922 1.00 27.25 331 THR A O 1
ATOM 2487 N N . THR A 1 332 ? -14.826 -36.249 -2.873 1.00 27.69 332 THR A N 1
ATOM 2488 C CA . THR A 1 332 ? -14.591 -37.646 -2.486 1.00 27.69 332 THR A CA 1
ATOM 2489 C C . THR A 1 332 ? -13.441 -38.235 -3.305 1.00 27.69 332 THR A C 1
ATOM 2491 O O . THR A 1 332 ? -13.557 -38.430 -4.517 1.00 27.69 332 THR A O 1
ATOM 2494 N N . THR A 1 333 ? -12.326 -38.559 -2.651 1.00 29.72 333 THR A N 1
ATOM 2495 C CA . THR A 1 333 ? -11.215 -39.307 -3.251 1.00 29.72 333 THR A CA 1
ATOM 2496 C C . THR A 1 333 ? -11.699 -40.689 -3.683 1.00 29.72 333 THR A C 1
ATOM 2498 O O . THR A 1 333 ? -11.939 -41.557 -2.848 1.00 29.72 333 THR A O 1
ATOM 2501 N N . THR A 1 334 ? -11.819 -40.915 -4.992 1.00 24.70 334 THR A N 1
ATOM 2502 C CA . THR A 1 334 ? -12.127 -42.245 -5.533 1.00 24.70 334 THR A CA 1
ATOM 2503 C C . THR A 1 334 ? -10.839 -42.887 -6.032 1.00 24.70 334 THR A C 1
ATOM 2505 O O . THR A 1 334 ? -10.361 -42.587 -7.124 1.00 24.70 334 THR A O 1
ATOM 2508 N N . VAL A 1 335 ? -10.267 -43.768 -5.211 1.00 29.06 335 VAL A N 1
ATOM 2509 C CA . VAL A 1 335 ? -9.248 -44.728 -5.655 1.00 29.06 335 VAL A CA 1
ATOM 2510 C C . VAL A 1 335 ? -9.915 -45.689 -6.637 1.00 29.06 335 VAL A C 1
ATOM 2512 O O . VAL A 1 335 ? -10.996 -46.195 -6.351 1.00 29.06 335 VAL A O 1
ATOM 2515 N N . THR A 1 336 ? -9.296 -45.936 -7.789 1.00 27.39 336 THR A N 1
ATOM 2516 C CA . THR A 1 336 ? -9.812 -46.851 -8.817 1.00 27.39 336 THR A CA 1
ATOM 2517 C C . THR A 1 336 ? -9.533 -48.315 -8.462 1.00 27.39 336 THR A C 1
ATOM 2519 O O . THR A 1 336 ? -8.374 -48.657 -8.227 1.00 27.39 336 THR A O 1
ATOM 2522 N N . PRO A 1 337 ? -10.539 -49.205 -8.541 1.00 28.17 337 PRO A N 1
ATOM 2523 C CA . PRO A 1 337 ? -10.311 -50.613 -8.856 1.00 28.17 337 PRO A CA 1
ATOM 2524 C C . PRO A 1 337 ? -10.929 -50.997 -10.212 1.00 28.17 337 PRO A C 1
ATOM 2526 O O . PRO A 1 337 ? -12.010 -50.548 -10.590 1.00 28.17 337 PRO A O 1
ATOM 2529 N N . THR A 1 338 ? -10.214 -51.857 -10.930 1.00 27.92 338 THR A N 1
ATOM 2530 C CA . THR A 1 338 ? -10.557 -52.465 -12.228 1.00 27.92 338 THR A CA 1
ATOM 2531 C C . THR A 1 338 ? -11.876 -53.267 -12.178 1.00 27.92 338 THR A C 1
ATOM 2533 O O . THR A 1 338 ? -12.165 -53.873 -11.146 1.00 27.92 338 THR A O 1
ATOM 2536 N N . PRO A 1 339 ? -12.685 -53.317 -13.260 1.00 30.33 339 PRO A N 1
ATOM 2537 C CA . PRO A 1 339 ? -14.025 -53.905 -13.213 1.00 30.33 339 PRO A CA 1
ATOM 2538 C C . PRO A 1 339 ? -14.062 -55.434 -13.373 1.00 30.33 339 PRO A C 1
ATOM 2540 O O . PRO A 1 339 ? -13.382 -56.003 -14.224 1.00 30.33 339 PRO A O 1
ATOM 2543 N N . THR A 1 340 ? -15.002 -56.065 -12.667 1.00 27.47 340 THR A N 1
ATOM 2544 C CA . THR A 1 340 ? -15.623 -57.356 -13.020 1.00 27.47 340 THR A CA 1
ATOM 2545 C C . THR A 1 340 ? -17.128 -57.275 -12.743 1.00 27.47 340 THR A C 1
ATOM 2547 O O . THR A 1 340 ? -17.548 -56.549 -11.846 1.00 27.47 340 THR A O 1
ATOM 2550 N N . GLY A 1 341 ? -17.945 -57.936 -13.569 1.00 29.17 341 GLY A N 1
ATOM 2551 C CA . GLY A 1 341 ? -19.376 -57.623 -13.706 1.00 29.17 341 GLY A CA 1
ATOM 2552 C C . GLY A 1 341 ? -20.344 -58.358 -12.768 1.00 29.17 341 GLY A C 1
ATOM 2553 O O . GLY A 1 341 ? -19.968 -59.247 -12.012 1.00 29.17 341 GLY A O 1
ATOM 2554 N N . GLY A 1 342 ? -21.625 -57.997 -12.887 1.00 27.53 342 GLY A N 1
ATOM 2555 C CA . GLY A 1 342 ? -22.759 -58.611 -12.187 1.00 27.53 342 GLY A CA 1
ATOM 2556 C C . GLY A 1 342 ? -23.943 -57.640 -12.133 1.00 27.53 342 GLY A C 1
ATOM 2557 O O . GLY A 1 342 ? -23.799 -56.533 -11.625 1.00 27.53 342 GLY A O 1
ATOM 2558 N N . GLY A 1 343 ? -25.089 -58.007 -12.713 1.00 27.95 343 GLY A N 1
ATOM 2559 C CA . GLY A 1 343 ? -26.267 -57.130 -12.802 1.00 27.95 343 GLY A CA 1
ATOM 2560 C C . GLY A 1 343 ? -27.249 -57.274 -11.632 1.00 27.95 343 GLY A C 1
ATOM 2561 O O . GLY A 1 343 ? -27.230 -58.267 -10.911 1.00 27.95 343 GLY A O 1
ATOM 2562 N N . GLY A 1 344 ? -28.156 -56.305 -11.489 1.00 27.70 344 GLY A N 1
ATOM 2563 C CA . GLY A 1 344 ? -29.267 -56.329 -10.529 1.00 27.70 344 GLY A CA 1
ATOM 2564 C C . GLY A 1 344 ? -30.038 -55.005 -10.550 1.00 27.70 344 GLY A C 1
ATOM 2565 O O . GLY A 1 344 ? -29.425 -53.943 -10.554 1.00 27.70 344 GLY A O 1
ATOM 2566 N N . GLY A 1 345 ? -31.370 -55.053 -10.648 1.00 30.02 345 GLY A N 1
ATOM 2567 C CA . GLY A 1 345 ? -32.205 -53.862 -10.867 1.00 30.02 345 GLY A CA 1
ATOM 2568 C C . GLY A 1 345 ? -32.517 -53.040 -9.607 1.00 30.02 345 GLY A C 1
ATOM 2569 O O . GLY A 1 345 ? -32.479 -53.551 -8.492 1.00 30.02 345 GLY A O 1
ATOM 2570 N N . GLY A 1 346 ? -32.902 -51.773 -9.804 1.00 29.58 346 GLY A N 1
ATOM 2571 C CA . GLY A 1 346 ? -33.385 -50.868 -8.754 1.00 29.58 346 GLY A CA 1
ATOM 2572 C C . GLY A 1 346 ? -33.993 -49.588 -9.344 1.00 29.58 346 GLY A C 1
ATOM 2573 O O . GLY A 1 346 ? -33.377 -48.932 -10.178 1.00 29.58 346 GLY A O 1
ATOM 2574 N N . THR A 1 347 ? -35.229 -49.266 -8.963 1.00 33.84 347 THR A N 1
ATOM 2575 C CA . THR A 1 347 ? -36.096 -48.239 -9.574 1.00 33.84 347 THR A CA 1
ATOM 2576 C C . THR A 1 347 ? -35.689 -46.788 -9.281 1.00 33.84 347 THR A C 1
ATOM 2578 O O . THR A 1 347 ? -35.299 -46.459 -8.165 1.00 33.84 347 THR A O 1
ATOM 2581 N N . VAL A 1 348 ? -35.916 -45.885 -10.246 1.00 34.09 348 VAL A N 1
ATOM 2582 C CA . VAL A 1 348 ? -35.871 -44.418 -10.056 1.00 34.09 348 VAL A CA 1
ATOM 2583 C C . VAL A 1 348 ? -37.279 -43.821 -9.856 1.00 34.09 348 VAL A C 1
ATOM 2585 O O . VAL A 1 348 ? -38.196 -44.183 -10.599 1.00 34.09 348 VAL A O 1
ATOM 2588 N N . PRO A 1 349 ? -37.491 -42.901 -8.891 1.00 32.88 349 PRO A N 1
ATOM 2589 C CA . PRO A 1 349 ? -38.761 -42.184 -8.731 1.00 32.88 349 PRO A CA 1
ATOM 2590 C C . PRO A 1 349 ? -39.088 -41.215 -9.884 1.00 32.88 349 PRO A C 1
ATOM 2592 O O . PRO A 1 349 ? -38.206 -40.679 -10.551 1.00 32.88 349 PRO A O 1
ATOM 2595 N N . ARG A 1 350 ? -40.390 -40.985 -10.101 1.00 29.27 350 ARG A N 1
ATOM 2596 C CA . ARG A 1 350 ? -40.959 -40.178 -11.199 1.00 29.27 350 ARG A CA 1
ATOM 2597 C C . ARG A 1 350 ? -40.548 -38.692 -11.171 1.00 29.27 350 ARG A C 1
ATOM 2599 O O . ARG A 1 350 ? -40.390 -38.116 -10.101 1.00 29.27 350 ARG A O 1
ATOM 2606 N N . TRP A 1 351 ? -40.578 -38.078 -12.363 1.00 36.47 351 TRP A N 1
ATOM 2607 C CA . TRP A 1 351 ? -40.506 -36.627 -12.655 1.00 36.47 351 TRP A CA 1
ATOM 2608 C C . TRP A 1 351 ? -39.118 -35.971 -12.771 1.00 36.47 351 TRP A C 1
ATOM 2610 O O . TRP A 1 351 ? -38.963 -34.783 -12.499 1.00 36.47 351 TRP A O 1
ATOM 2620 N N . GLY A 1 352 ? -38.126 -36.706 -13.280 1.00 34.19 352 GLY A N 1
ATOM 2621 C CA . GLY A 1 352 ? -36.890 -36.126 -13.816 1.00 34.19 352 GLY A CA 1
ATOM 2622 C C . GLY A 1 352 ? -36.838 -36.166 -15.350 1.00 34.19 352 GLY A C 1
ATOM 2623 O O . GLY A 1 352 ? -37.031 -37.226 -15.930 1.00 34.19 352 GLY A O 1
ATOM 2624 N N . GLN A 1 353 ? -36.476 -35.032 -15.962 1.00 39.16 353 GLN A N 1
ATOM 2625 C CA . GLN A 1 353 ? -36.009 -34.857 -17.353 1.00 39.16 353 GLN A CA 1
ATOM 2626 C C . GLN A 1 353 ? -37.041 -34.856 -18.503 1.00 39.16 353 GLN A C 1
ATOM 2628 O O . GLN A 1 353 ? -37.359 -35.868 -19.118 1.00 39.16 353 GLN A O 1
ATOM 2633 N N . CYS A 1 354 ? -37.381 -33.639 -18.936 1.00 35.69 354 CYS A N 1
ATOM 2634 C CA . CYS A 1 354 ? -37.461 -33.288 -20.356 1.00 35.69 354 CYS A CA 1
ATOM 2635 C C . CYS A 1 354 ? -36.484 -32.119 -20.606 1.00 35.69 354 CYS A C 1
ATOM 2637 O O . CYS A 1 354 ? -36.572 -31.108 -19.915 1.00 35.69 354 CYS A O 1
ATOM 2639 N N . GLY A 1 355 ? -35.563 -32.241 -21.572 1.00 52.69 355 GLY A N 1
ATOM 2640 C CA . GLY A 1 355 ? -34.876 -31.083 -22.181 1.00 52.69 355 GLY A CA 1
ATOM 2641 C C . GLY A 1 355 ? -33.653 -30.455 -21.479 1.00 52.69 355 GLY A C 1
ATOM 2642 O O . GLY A 1 355 ? -33.456 -29.251 -21.608 1.00 52.69 355 GLY A O 1
ATOM 2643 N N . GLY A 1 356 ? -32.814 -31.216 -20.764 1.00 44.62 356 GLY A N 1
ATOM 2644 C CA . GLY A 1 356 ? -31.517 -30.717 -20.256 1.00 44.62 356 GLY A CA 1
ATOM 2645 C C . GLY A 1 356 ? -30.408 -30.658 -21.326 1.00 44.62 356 GLY A C 1
ATOM 2646 O O . GLY A 1 356 ? -30.474 -31.375 -22.327 1.00 44.62 356 GLY A O 1
ATOM 2647 N N . GLN A 1 357 ? -29.369 -29.830 -21.123 1.00 35.00 357 GLN A N 1
ATOM 2648 C CA . GLN A 1 357 ? -28.235 -29.729 -22.062 1.00 35.00 357 GLN A CA 1
ATOM 2649 C C . GLN A 1 357 ? -27.542 -31.088 -22.278 1.00 35.00 357 GLN A C 1
ATOM 2651 O O . GLN A 1 357 ? -27.193 -31.769 -21.317 1.00 35.00 357 GLN A O 1
ATOM 2656 N N . GLY A 1 358 ? -27.320 -31.448 -23.548 1.00 51.47 358 GLY A N 1
ATOM 2657 C CA . GLY A 1 358 ? -26.704 -32.717 -23.967 1.00 51.47 358 GLY A CA 1
ATOM 2658 C C . GLY A 1 358 ? -27.662 -33.728 -24.614 1.00 51.47 358 GLY A C 1
ATOM 2659 O O . GLY A 1 358 ? -27.208 -34.768 -25.079 1.00 51.47 358 GLY A O 1
ATOM 2660 N N . TYR A 1 359 ? -28.967 -33.442 -24.679 1.00 46.94 359 TYR A N 1
ATOM 2661 C CA . TYR A 1 359 ? -29.956 -34.322 -25.314 1.00 46.94 359 TYR A CA 1
ATOM 2662 C C . TYR A 1 359 ? -30.032 -34.142 -26.844 1.00 46.94 359 TYR A C 1
ATOM 2664 O O . TYR A 1 359 ? -30.096 -33.015 -27.332 1.00 46.94 359 TYR A O 1
ATOM 2672 N N . THR A 1 360 ? -30.073 -35.250 -27.594 1.00 47.06 360 THR A N 1
ATOM 2673 C CA . THR A 1 360 ? -30.077 -35.278 -29.077 1.00 47.06 360 THR A CA 1
ATOM 2674 C C . THR A 1 360 ? -31.179 -36.164 -29.689 1.00 47.06 360 THR A C 1
ATOM 2676 O O . THR A 1 360 ? -31.085 -36.562 -30.848 1.00 47.06 360 THR A O 1
ATOM 2679 N N . GLY A 1 361 ? -32.235 -36.481 -28.930 1.00 51.75 361 GLY A N 1
ATOM 2680 C CA . GLY A 1 361 ? -33.416 -37.199 -29.434 1.00 51.75 361 GLY A CA 1
ATOM 2681 C C . GLY A 1 361 ? -34.492 -36.269 -30.029 1.00 51.75 361 GLY A C 1
ATOM 2682 O O . GLY A 1 361 ? -34.518 -35.082 -29.699 1.00 51.75 361 GLY A O 1
ATOM 2683 N N . PRO A 1 362 ? -35.395 -36.779 -30.889 1.00 37.31 362 PRO A N 1
ATOM 2684 C CA . PRO A 1 362 ? -36.463 -35.980 -31.491 1.00 37.31 362 PRO A CA 1
ATOM 2685 C C . PRO A 1 362 ? -37.577 -35.647 -30.484 1.00 37.31 362 PRO A C 1
ATOM 2687 O O . PRO A 1 362 ? -38.165 -36.538 -29.872 1.00 37.31 362 PRO A O 1
ATOM 2690 N N . THR A 1 363 ? -37.908 -34.363 -30.355 1.00 44.59 363 THR A N 1
ATOM 2691 C CA . THR A 1 363 ? -39.009 -33.859 -29.519 1.00 44.59 363 THR A CA 1
ATOM 2692 C C . THR A 1 363 ? -40.273 -33.625 -30.346 1.00 44.59 363 THR A C 1
ATOM 2694 O O . THR A 1 363 ? -40.228 -32.929 -31.358 1.00 44.59 363 THR A O 1
ATOM 2697 N N . VAL A 1 364 ? -41.420 -34.119 -29.871 1.00 36.34 364 VAL A N 1
ATOM 2698 C CA . VAL A 1 364 ? -42.750 -33.690 -30.335 1.00 36.34 364 VAL A CA 1
ATOM 2699 C C . VAL A 1 364 ? -43.431 -32.949 -29.189 1.00 36.34 364 VAL A C 1
ATOM 2701 O O . VAL A 1 364 ? -43.577 -33.495 -28.099 1.00 36.34 364 VAL A O 1
ATOM 2704 N N . CYS A 1 365 ? -43.837 -31.704 -29.432 1.00 33.44 365 CYS A N 1
ATOM 2705 C CA . CYS A 1 365 ? -44.646 -30.924 -28.499 1.00 33.44 365 CYS A CA 1
ATOM 2706 C C . CYS A 1 365 ? -46.119 -31.033 -28.908 1.00 33.44 365 CYS A C 1
ATOM 2708 O O . CYS A 1 365 ? -46.493 -30.504 -29.954 1.00 33.44 365 CYS A O 1
ATOM 2710 N N . GLU A 1 366 ? -46.958 -31.677 -28.095 1.00 32.06 366 GLU A N 1
ATOM 2711 C CA . GLU A 1 366 ? -48.412 -31.638 -28.298 1.00 32.06 366 GLU A CA 1
ATOM 2712 C C . GLU A 1 366 ? -49.033 -30.360 -27.697 1.00 32.06 366 GLU A C 1
ATOM 2714 O O . GLU A 1 366 ? -48.655 -29.946 -26.596 1.00 32.06 366 GLU A O 1
ATOM 2719 N N . PRO A 1 367 ? -49.993 -29.719 -28.390 1.00 29.88 367 PRO A N 1
ATOM 2720 C CA . PRO A 1 367 ? -50.689 -28.540 -27.890 1.00 29.88 367 PRO A CA 1
ATOM 2721 C C . PRO A 1 367 ? -51.918 -28.927 -27.054 1.00 29.88 367 PRO A C 1
ATOM 2723 O O . PRO A 1 367 ? -52.733 -29.739 -27.483 1.00 29.88 367 PRO A O 1
ATOM 2726 N N . MET A 1 368 ? -52.132 -28.270 -25.909 1.00 25.78 368 MET A N 1
ATOM 2727 C CA . MET A 1 368 ? -53.432 -28.326 -25.227 1.00 25.78 368 MET A CA 1
ATOM 2728 C C . MET A 1 368 ? -54.344 -27.189 -25.700 1.00 25.78 368 MET A C 1
ATOM 2730 O O . MET A 1 368 ? -54.047 -26.009 -25.511 1.00 25.78 368 MET A O 1
ATOM 2734 N N . SER A 1 369 ? -55.472 -27.560 -26.305 1.00 29.94 369 SER A N 1
ATOM 2735 C CA . SER A 1 369 ? -56.500 -26.651 -26.814 1.00 29.94 369 SER A CA 1
ATOM 2736 C C . SER A 1 369 ? -57.681 -26.478 -25.846 1.00 29.94 369 SER A C 1
ATOM 2738 O O . SER A 1 369 ? -58.341 -27.448 -25.494 1.00 29.94 369 SER A O 1
ATOM 2740 N N . SER A 1 370 ? -57.961 -25.218 -25.503 1.00 28.38 370 SER A N 1
ATOM 2741 C CA . SER A 1 370 ? -59.274 -24.538 -25.451 1.00 28.38 370 SER A CA 1
ATOM 2742 C C . SER A 1 370 ? -60.583 -25.292 -25.115 1.00 28.38 370 SER A C 1
ATOM 2744 O O . SER A 1 370 ? -60.989 -26.201 -25.830 1.00 28.38 370 SER A O 1
ATOM 2746 N N . GLY A 1 371 ? -61.369 -24.723 -24.184 1.00 25.91 371 GLY A N 1
ATOM 2747 C CA . GLY A 1 371 ? -62.817 -24.983 -24.014 1.00 25.91 371 GLY A CA 1
ATOM 2748 C C . GLY A 1 371 ? -63.330 -24.635 -22.602 1.00 25.91 371 GLY A C 1
ATOM 2749 O O . GLY A 1 371 ? -63.355 -25.502 -21.744 1.00 25.91 371 GLY A O 1
ATOM 2750 N N . VAL A 1 372 ? -63.533 -23.370 -22.205 1.00 27.73 372 VAL A N 1
ATOM 2751 C CA . VAL A 1 372 ? -64.631 -22.433 -22.564 1.00 27.73 372 VAL A CA 1
ATOM 2752 C C . VAL A 1 372 ? -66.033 -22.897 -22.137 1.00 27.73 372 VAL A C 1
ATOM 2754 O O . VAL A 1 372 ? -66.633 -23.703 -22.834 1.00 27.73 372 VAL A O 1
ATOM 2757 N N . ILE A 1 373 ? -66.609 -22.228 -21.125 1.00 24.33 373 ILE A N 1
ATOM 2758 C CA . ILE A 1 373 ? -67.958 -21.622 -21.194 1.00 24.33 373 ILE A CA 1
ATOM 2759 C C . ILE A 1 373 ? -67.896 -20.236 -20.521 1.00 24.33 373 ILE A C 1
ATOM 2761 O O . ILE A 1 373 ? -67.341 -20.089 -19.436 1.00 24.33 373 ILE A O 1
ATOM 2765 N N . ALA A 1 374 ? -68.469 -19.225 -21.179 1.00 27.11 374 ALA A N 1
ATOM 2766 C CA . ALA A 1 374 ? -68.739 -17.885 -20.643 1.00 27.11 374 ALA A CA 1
ATOM 2767 C C . ALA A 1 374 ? -70.261 -17.623 -20.681 1.00 27.11 374 ALA A C 1
ATOM 2769 O O . ALA A 1 374 ? -70.984 -18.361 -21.353 1.00 27.11 374 ALA A O 1
ATOM 2770 N N . PRO A 1 375 ? -70.757 -16.571 -20.010 1.00 30.66 375 PRO A N 1
ATOM 2771 C CA . PRO A 1 375 ? -71.060 -15.335 -20.755 1.00 30.66 375 PRO A CA 1
ATOM 2772 C C . PRO A 1 375 ? -70.552 -14.075 -20.003 1.00 30.66 375 PRO A C 1
ATOM 2774 O O . PRO A 1 375 ? -70.401 -14.103 -18.789 1.00 30.66 375 PRO A O 1
ATOM 2777 N N . ARG A 1 376 ? -70.085 -12.984 -20.638 1.00 24.97 376 ARG A N 1
ATOM 2778 C CA . ARG A 1 376 ? -70.717 -12.080 -21.637 1.00 24.97 376 ARG A CA 1
ATOM 2779 C C . ARG A 1 376 ? -71.978 -11.376 -21.076 1.00 24.97 376 ARG A C 1
ATOM 2781 O O . ARG A 1 376 ? -72.818 -12.060 -20.521 1.00 24.97 376 ARG A O 1
ATOM 2788 N N . PHE A 1 377 ? -72.222 -10.062 -21.210 1.00 24.30 377 PHE A N 1
ATOM 2789 C CA . PHE A 1 377 ? -71.517 -8.920 -21.843 1.00 24.30 377 PHE A CA 1
ATOM 2790 C C . PHE A 1 377 ? -72.078 -7.582 -21.264 1.00 24.30 377 PHE A C 1
ATOM 2792 O O . PHE A 1 377 ? -72.940 -7.637 -20.393 1.00 24.30 377 PHE A O 1
ATOM 2799 N N . ASN A 1 378 ? -71.670 -6.436 -21.846 1.00 23.45 378 ASN A N 1
ATOM 2800 C CA . ASN A 1 378 ? -72.224 -5.056 -21.754 1.00 23.45 378 ASN A CA 1
ATOM 2801 C C . ASN A 1 378 ? -71.700 -4.119 -20.644 1.00 23.45 378 ASN A C 1
ATOM 2803 O O . ASN A 1 378 ? -71.569 -4.533 -19.504 1.00 23.45 378 ASN A O 1
ATOM 2807 N N . THR A 1 379 ? -71.491 -2.806 -20.827 1.00 24.80 379 THR A N 1
ATOM 2808 C CA . THR A 1 379 ? -71.200 -1.860 -21.945 1.00 24.80 379 THR A CA 1
ATOM 2809 C C . THR A 1 379 ? -71.331 -0.448 -21.340 1.00 24.80 379 THR A C 1
ATOM 2811 O O . THR A 1 379 ? -72.266 -0.230 -20.582 1.00 24.80 379 THR A O 1
ATOM 2814 N N . THR A 1 380 ? -70.491 0.509 -21.764 1.00 25.11 380 THR A N 1
ATOM 2815 C CA . THR A 1 380 ? -70.746 1.980 -21.807 1.00 25.11 380 THR A CA 1
ATOM 2816 C C . THR A 1 380 ? -71.110 2.787 -20.531 1.00 25.11 380 THR A C 1
ATOM 2818 O O . THR A 1 380 ? -72.048 2.489 -19.808 1.00 25.11 380 THR A O 1
ATOM 2821 N N . LEU A 1 381 ? -70.393 3.912 -20.358 1.00 24.80 381 LEU A N 1
ATOM 2822 C CA . LEU A 1 381 ? -70.648 5.089 -19.487 1.00 24.80 381 LEU A CA 1
ATOM 2823 C C . LEU A 1 381 ? -72.022 5.771 -19.744 1.00 24.80 381 LEU A C 1
ATOM 2825 O O . LEU A 1 381 ? -72.589 5.481 -20.800 1.00 24.80 381 LEU A O 1
ATOM 2829 N N . PRO A 1 382 ? -72.507 6.770 -18.946 1.00 42.31 382 PRO A N 1
ATOM 2830 C CA . PRO A 1 382 ? -72.034 7.399 -17.679 1.00 42.31 382 PRO A CA 1
ATOM 2831 C C . PRO A 1 382 ? -73.145 7.266 -16.566 1.00 42.31 382 PRO A C 1
ATOM 2833 O O . PRO A 1 382 ? -73.779 6.214 -16.593 1.00 42.31 382 PRO A O 1
ATOM 2836 N N . PRO A 1 383 ? -73.503 8.205 -15.628 1.00 39.59 383 PRO A N 1
ATOM 2837 C CA . PRO A 1 383 ? -72.891 9.442 -15.077 1.00 39.59 383 PRO A CA 1
ATOM 2838 C C . PRO A 1 383 ? -72.991 9.644 -13.517 1.00 39.59 383 PRO A C 1
ATOM 2840 O O . PRO A 1 383 ? -73.468 8.799 -12.774 1.00 39.59 383 PRO A O 1
ATOM 2843 N N . THR A 1 384 ? -72.592 10.844 -13.046 1.00 26.39 384 THR A N 1
ATOM 2844 C CA . THR A 1 384 ? -72.993 11.580 -11.802 1.00 26.39 384 THR A CA 1
ATOM 2845 C C . THR A 1 384 ? -72.786 11.024 -10.368 1.00 26.39 384 THR A C 1
ATOM 2847 O O . THR A 1 384 ? -73.612 10.293 -9.847 1.00 26.39 384 THR A O 1
ATOM 2850 N N . ARG A 1 385 ? -71.825 11.667 -9.668 1.00 26.42 385 ARG A N 1
ATOM 2851 C CA . ARG A 1 385 ? -71.958 12.446 -8.396 1.00 26.42 385 ARG A CA 1
ATOM 2852 C C . ARG A 1 385 ? -72.318 11.748 -7.050 1.00 26.42 385 ARG A C 1
ATOM 2854 O O . ARG A 1 385 ? -73.386 11.179 -6.908 1.00 26.42 385 ARG A O 1
ATOM 2861 N N . THR A 1 386 ? -71.518 12.079 -6.015 1.00 26.83 386 THR A N 1
ATOM 2862 C CA . THR A 1 386 ? -71.842 12.378 -4.580 1.00 26.83 386 THR A CA 1
ATOM 2863 C C . THR A 1 386 ? -71.169 11.578 -3.435 1.00 26.83 386 THR A C 1
ATOM 2865 O O . THR A 1 386 ? -71.213 10.361 -3.376 1.00 26.83 386 THR A O 1
ATOM 2868 N N . HIS A 1 387 ? -70.607 12.370 -2.502 1.00 27.92 387 HIS A N 1
ATOM 2869 C CA . HIS A 1 387 ? -70.461 12.245 -1.035 1.00 27.92 387 HIS A CA 1
ATOM 2870 C C . HIS A 1 387 ? -69.902 10.988 -0.321 1.00 27.92 387 HIS A C 1
ATOM 2872 O O . HIS A 1 387 ? -70.492 9.915 -0.302 1.00 27.92 387 HIS A O 1
ATOM 2878 N N . HIS A 1 388 ? -68.847 11.232 0.474 1.00 27.91 388 HIS A N 1
ATOM 2879 C CA . HIS A 1 388 ? -68.480 10.453 1.666 1.00 27.91 388 HIS A CA 1
ATOM 2880 C C . HIS A 1 388 ? -69.359 10.826 2.885 1.00 27.91 388 HIS A C 1
ATOM 2882 O O . HIS A 1 388 ? -69.637 12.016 3.065 1.00 27.91 388 HIS A O 1
ATOM 2888 N N . PRO A 1 389 ? -69.709 9.869 3.769 1.00 30.23 389 PRO A N 1
ATOM 2889 C CA . PRO A 1 389 ? -70.235 10.128 5.113 1.00 30.23 389 PRO A CA 1
ATOM 2890 C C . PRO A 1 389 ? -69.137 10.085 6.215 1.00 30.23 389 PRO A C 1
ATOM 2892 O O . PRO A 1 389 ? -68.049 9.560 5.969 1.00 30.23 389 PRO A O 1
ATOM 2895 N N . PRO A 1 390 ? -69.396 10.630 7.425 1.00 32.84 390 PRO A N 1
ATOM 2896 C CA . PRO A 1 390 ? -68.379 10.879 8.459 1.00 32.84 390 PRO A CA 1
ATOM 2897 C C . PRO A 1 390 ? -68.387 9.865 9.623 1.00 32.84 390 PRO A C 1
ATOM 2899 O O . PRO A 1 390 ? -69.331 9.095 9.787 1.00 32.84 390 PRO A O 1
ATOM 2902 N N . LEU A 1 391 ? -67.385 9.954 10.510 1.00 26.59 391 LEU A N 1
ATOM 2903 C CA . LEU A 1 391 ? -67.424 9.370 11.859 1.00 26.59 391 LEU A CA 1
ATOM 2904 C C . LEU A 1 391 ? -67.024 10.401 12.929 1.00 26.59 391 LEU A C 1
ATOM 2906 O O . LEU A 1 391 ? -66.060 11.146 12.770 1.00 26.59 391 LEU A O 1
ATOM 2910 N N . HIS A 1 392 ? -67.811 10.440 14.005 1.00 26.28 392 HIS A N 1
ATOM 2911 C CA . HIS A 1 392 ? -67.697 11.358 15.144 1.00 26.28 392 HIS A CA 1
ATOM 2912 C C . HIS A 1 392 ? -66.606 10.946 16.144 1.00 26.28 392 HIS A C 1
ATOM 2914 O O . HIS A 1 392 ? -66.396 9.759 16.378 1.00 26.28 392 HIS A O 1
ATOM 2920 N N . LEU A 1 393 ? -66.060 11.928 16.870 1.00 25.48 393 LEU A N 1
ATOM 2921 C CA . LEU A 1 393 ? -65.516 11.737 18.220 1.00 25.48 393 LEU A CA 1
ATOM 2922 C C . LEU A 1 393 ? -65.835 12.962 19.094 1.00 25.48 393 LEU A C 1
ATOM 2924 O O . LEU A 1 393 ? -65.882 14.089 18.604 1.00 25.48 393 LEU A O 1
ATOM 2928 N N . SER A 1 394 ? -66.154 12.718 20.369 1.00 24.67 394 SER A N 1
ATOM 2929 C CA . SER A 1 394 ? -66.780 13.698 21.269 1.00 24.67 394 SER A CA 1
ATOM 2930 C C . SER A 1 394 ? -65.776 14.498 22.101 1.00 24.67 394 SER A C 1
ATOM 2932 O O . SER A 1 394 ? -64.716 14.009 22.482 1.00 24.67 394 SER A O 1
ATOM 2934 N N . ILE A 1 395 ? -66.174 15.722 22.442 1.00 25.28 395 ILE A N 1
ATOM 2935 C CA . ILE A 1 395 ? -65.479 16.650 23.338 1.00 25.28 395 ILE A CA 1
ATOM 2936 C C . ILE A 1 395 ? -65.599 16.175 24.795 1.00 25.28 395 ILE A C 1
ATOM 2938 O O . ILE A 1 395 ? -66.718 15.937 25.245 1.00 25.28 395 ILE A O 1
ATOM 2942 N N . GLN A 1 396 ? -64.485 16.146 25.539 1.00 24.23 396 GLN A N 1
ATOM 2943 C CA . GLN A 1 396 ? -64.385 16.669 26.917 1.00 24.23 396 GLN A CA 1
ATOM 2944 C C . GLN A 1 396 ? -62.936 16.638 27.441 1.00 24.23 396 GLN A C 1
ATOM 2946 O O . GLN A 1 396 ? -62.422 15.579 27.784 1.00 24.23 396 GLN A O 1
ATOM 2951 N N . ASN A 1 397 ? -62.303 17.818 27.497 1.00 25.58 397 ASN A N 1
ATOM 2952 C CA . ASN A 1 397 ? -61.460 18.342 28.592 1.00 25.58 397 ASN A CA 1
ATOM 2953 C C . ASN A 1 397 ? -60.491 19.404 28.060 1.00 25.58 397 ASN A C 1
ATOM 2955 O O . ASN A 1 397 ? -59.365 19.116 27.668 1.00 25.58 397 ASN A O 1
ATOM 2959 N N . LEU A 1 398 ? -60.954 20.656 28.065 1.00 24.31 398 LEU A N 1
ATOM 2960 C CA . LEU A 1 398 ? -60.161 21.827 27.698 1.00 24.31 398 LEU A CA 1
ATOM 2961 C C . LEU A 1 398 ? -60.477 22.960 28.686 1.00 24.31 398 LEU A C 1
ATOM 2963 O O . LEU A 1 398 ? -61.277 23.854 28.419 1.00 24.31 398 LEU A O 1
ATOM 2967 N N . THR A 1 399 ? -59.908 22.880 29.891 1.00 25.70 399 THR A N 1
ATOM 2968 C CA . THR A 1 399 ? -59.880 23.987 30.864 1.00 25.70 399 THR A CA 1
ATOM 2969 C C . THR A 1 399 ? -58.722 23.763 31.840 1.00 25.70 399 THR A C 1
ATOM 2971 O O . THR A 1 399 ? -58.673 22.705 32.461 1.00 25.70 399 THR A O 1
ATOM 2974 N N . ARG A 1 400 ? -57.851 24.777 32.010 1.00 26.16 400 ARG A N 1
ATOM 2975 C CA . ARG A 1 400 ? -56.445 24.731 32.505 1.00 26.16 400 ARG A CA 1
ATOM 2976 C C . ARG A 1 400 ? -55.456 24.433 31.358 1.00 26.16 400 ARG A C 1
ATOM 2978 O O . ARG A 1 400 ? -55.617 23.423 30.694 1.00 26.16 400 ARG A O 1
ATOM 2985 N N . PHE A 1 401 ? -54.451 25.259 31.053 1.00 23.92 401 PHE A N 1
ATOM 2986 C CA . PHE A 1 401 ? -53.855 26.402 31.770 1.00 23.92 401 PHE A CA 1
ATOM 2987 C C . PHE A 1 401 ? -53.582 27.564 30.791 1.00 23.92 401 PHE A C 1
ATOM 2989 O O . PHE A 1 401 ? -53.079 27.323 29.701 1.00 23.92 401 PHE A O 1
ATOM 2996 N N . CYS A 1 402 ? -53.876 28.814 31.173 1.00 22.34 402 CYS A N 1
ATOM 2997 C CA . CYS A 1 402 ? -53.475 30.001 30.402 1.00 22.34 402 CYS A CA 1
ATOM 2998 C C . CYS A 1 402 ? -53.185 31.192 31.337 1.00 22.34 402 CYS A C 1
ATOM 3000 O O . CYS A 1 402 ? -53.945 32.152 31.407 1.00 22.34 402 CYS A O 1
ATOM 3002 N N . THR A 1 403 ? -52.087 31.064 32.082 1.00 24.25 403 THR A N 1
ATOM 3003 C CA . THR A 1 403 ? -51.358 32.080 32.870 1.00 24.25 403 THR A CA 1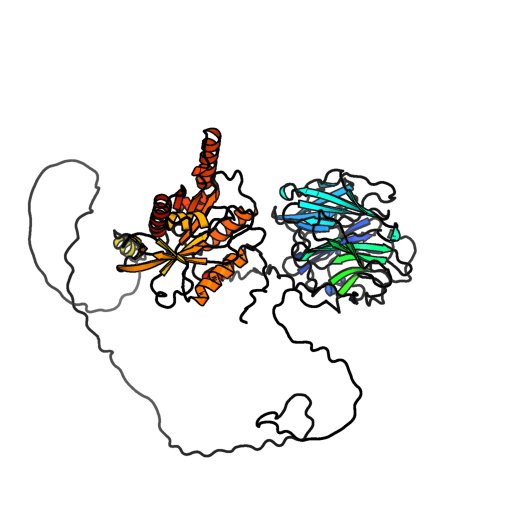
ATOM 3004 C C . THR A 1 403 ? -50.054 31.374 33.267 1.00 24.25 403 THR A C 1
ATOM 3006 O O . THR A 1 403 ? -50.103 30.388 33.989 1.00 24.25 403 THR A O 1
ATOM 3009 N N . LEU A 1 404 ? -48.872 31.714 32.753 1.00 23.42 404 LEU A N 1
ATOM 3010 C CA . LEU A 1 404 ? -48.263 33.038 32.615 1.00 23.42 404 LEU A CA 1
ATOM 3011 C C . LEU A 1 404 ? -47.447 33.150 31.315 1.00 23.42 404 LEU A C 1
ATOM 3013 O O . LEU A 1 404 ? -46.691 32.236 31.017 1.00 23.42 404 LEU A O 1
ATOM 3017 N N . LEU A 1 405 ? -47.523 34.299 30.630 1.00 24.53 405 LEU A N 1
ATOM 3018 C CA . LEU A 1 405 ? -46.372 35.063 30.105 1.00 24.53 405 LEU A CA 1
ATOM 3019 C C . LEU A 1 405 ? -46.864 36.251 29.261 1.00 24.53 405 LEU A C 1
ATOM 3021 O O . LEU A 1 405 ? -47.328 36.075 28.139 1.00 24.53 405 LEU A O 1
ATOM 3025 N N . SER A 1 406 ? -46.752 37.463 29.809 1.00 26.89 406 SER A N 1
ATOM 3026 C CA . SER A 1 406 ? -46.754 38.764 29.112 1.00 26.89 406 SER A CA 1
ATOM 3027 C C . SER A 1 406 ? -46.569 39.882 30.150 1.00 26.89 406 SER A C 1
ATOM 3029 O O . SER A 1 406 ? -47.088 39.745 31.257 1.00 26.89 406 SER A O 1
ATOM 3031 N N . PRO A 1 407 ? -45.953 41.023 29.803 1.00 36.72 407 PRO A N 1
ATOM 3032 C CA . PRO A 1 407 ? -44.739 41.152 28.997 1.00 36.72 407 PRO A CA 1
ATOM 3033 C C . PRO A 1 407 ? -43.690 42.050 29.694 1.00 36.72 407 PRO A C 1
ATOM 3035 O O . PRO A 1 407 ? -43.996 42.784 30.631 1.00 36.72 407 PRO A O 1
ATOM 3038 N N . PHE A 1 408 ? -42.450 42.059 29.195 1.00 26.16 408 PHE A N 1
ATOM 3039 C CA . PHE A 1 408 ? -41.531 43.170 29.464 1.00 26.16 408 PHE A CA 1
ATOM 3040 C C . PHE A 1 408 ? -41.862 44.320 28.500 1.00 26.16 408 PHE A C 1
ATOM 3042 O O . PHE A 1 408 ? -41.614 44.211 27.300 1.00 26.16 408 PHE A O 1
ATOM 3049 N N . THR A 1 409 ? -42.377 45.430 29.024 1.00 27.78 409 THR A N 1
ATOM 3050 C CA . THR A 1 409 ? -42.314 46.753 28.379 1.00 27.78 409 THR A CA 1
ATOM 3051 C C . THR A 1 409 ? -41.506 47.691 29.275 1.00 27.78 409 THR A C 1
ATOM 3053 O O . THR A 1 409 ? -41.669 47.630 30.496 1.00 27.78 409 THR A O 1
ATOM 3056 N N . PRO A 1 410 ? -40.628 48.542 28.720 1.00 34.38 410 PRO A N 1
ATOM 3057 C CA . PRO A 1 410 ? -39.931 49.552 29.505 1.00 34.38 410 PRO A CA 1
ATOM 3058 C C . PRO A 1 410 ? -40.851 50.741 29.851 1.00 34.38 410 PRO A C 1
ATOM 3060 O O . PRO A 1 410 ? -41.905 50.916 29.251 1.00 34.38 410 PRO A O 1
ATOM 3063 N N . GLU A 1 411 ? -40.354 51.572 30.773 1.00 28.36 411 GLU A N 1
ATOM 3064 C CA . GLU A 1 411 ? -40.820 52.921 31.156 1.00 28.36 411 GLU A CA 1
ATOM 3065 C C . GLU A 1 411 ? -41.924 53.082 32.237 1.00 28.36 411 GLU A C 1
ATOM 3067 O O . GLU A 1 411 ? -43.090 52.747 32.078 1.00 28.36 411 GLU A O 1
ATOM 3072 N N . LEU A 1 412 ? -41.493 53.718 33.340 1.00 29.67 412 LEU A N 1
ATOM 3073 C CA . LEU A 1 412 ? -42.162 54.804 34.082 1.00 29.67 412 LEU A CA 1
ATOM 3074 C C . LEU A 1 412 ? -43.580 54.595 34.683 1.00 29.67 412 LEU A C 1
ATOM 3076 O O . LEU A 1 412 ? -44.578 55.042 34.142 1.00 29.67 412 LEU A O 1
ATOM 3080 N N . GLY A 1 413 ? -43.606 54.098 35.930 1.00 26.72 413 GLY A N 1
ATOM 3081 C CA . GLY A 1 413 ? -44.349 54.656 37.085 1.00 26.72 413 GLY A CA 1
ATOM 3082 C C . GLY A 1 413 ? -45.885 54.858 37.069 1.00 26.72 413 GLY A C 1
ATOM 3083 O O . GLY A 1 413 ? -46.392 55.738 36.389 1.00 26.72 413 GLY A O 1
ATOM 3084 N N . GLY A 1 414 ? -46.599 54.229 38.027 1.00 26.88 414 GLY A N 1
ATOM 3085 C CA . GLY A 1 414 ? -47.846 54.806 38.587 1.00 26.88 414 GLY A CA 1
ATOM 3086 C C . GLY A 1 414 ? -49.050 53.884 38.887 1.00 26.88 414 GLY A C 1
ATOM 3087 O O . GLY A 1 414 ? -49.929 53.731 38.060 1.00 26.88 414 GLY A O 1
ATOM 3088 N N . GLN A 1 415 ? -49.137 53.389 40.132 1.00 27.30 415 GLN A N 1
ATOM 3089 C CA . GLN A 1 415 ? -50.347 53.128 40.961 1.00 27.30 415 GLN A CA 1
ATOM 3090 C C . GLN A 1 415 ? -51.658 52.442 40.436 1.00 27.30 415 GLN A C 1
ATOM 3092 O O . GLN A 1 415 ? -52.426 53.017 39.680 1.00 27.30 415 GLN A O 1
ATOM 3097 N N . ARG A 1 416 ? -52.036 51.371 41.180 1.00 26.36 416 ARG A N 1
ATOM 3098 C CA . ARG A 1 416 ? -53.385 50.971 41.709 1.00 26.36 416 ARG A CA 1
ATOM 3099 C C . ARG A 1 416 ? -54.427 50.160 40.878 1.00 26.36 416 ARG A C 1
ATOM 3101 O O . ARG A 1 416 ? -55.146 50.693 40.052 1.00 26.36 416 ARG A O 1
ATOM 3108 N N . ASN A 1 417 ? -54.687 48.949 41.408 1.00 25.56 417 ASN A N 1
ATOM 3109 C CA . ASN A 1 417 ? -55.986 48.387 41.872 1.00 25.56 417 ASN A CA 1
ATOM 3110 C C . ASN A 1 417 ? -57.054 47.702 40.952 1.00 25.56 417 ASN A C 1
ATOM 3112 O O . ASN A 1 417 ? -57.864 48.368 40.327 1.00 25.56 417 ASN A O 1
ATOM 3116 N N . ILE A 1 418 ? -57.224 46.378 41.187 1.00 25.72 418 ILE A N 1
ATOM 3117 C CA . ILE A 1 418 ? -58.460 45.673 41.673 1.00 25.72 418 ILE A CA 1
ATOM 3118 C C . ILE A 1 418 ? -59.597 45.217 40.689 1.00 25.72 418 ILE A C 1
ATOM 3120 O O . ILE A 1 418 ? -60.453 45.997 40.296 1.00 25.72 418 ILE A O 1
ATOM 3124 N N . VAL A 1 419 ? -59.699 43.873 40.541 1.00 25.17 419 VAL A N 1
ATOM 3125 C CA . VAL A 1 419 ? -60.910 42.979 40.471 1.00 25.17 419 VAL A CA 1
ATOM 3126 C C . VAL A 1 419 ? -61.671 42.713 39.136 1.00 25.17 419 VAL A C 1
ATOM 3128 O O . VAL A 1 419 ? -61.540 43.409 38.140 1.00 25.17 419 VAL A O 1
ATOM 3131 N N . SER A 1 420 ? -62.368 41.563 39.132 1.00 22.30 420 SER A N 1
ATOM 3132 C CA . SER A 1 420 ? -62.922 40.696 38.065 1.00 22.30 420 SER A CA 1
ATOM 3133 C C . SER A 1 420 ? -64.477 40.568 38.152 1.00 22.30 420 SER A C 1
ATOM 3135 O O . SER A 1 420 ? -65.051 41.353 38.907 1.00 22.30 420 SER A O 1
ATOM 3137 N N . PRO A 1 421 ? -65.207 39.561 37.581 1.00 44.69 421 PRO A N 1
ATOM 3138 C CA . PRO A 1 421 ? -65.087 38.732 36.351 1.00 44.69 421 PRO A CA 1
ATOM 3139 C C . PRO A 1 421 ? -66.426 38.625 35.520 1.00 44.69 421 PRO A C 1
ATOM 3141 O O . PRO A 1 421 ? -67.410 39.283 35.834 1.00 44.69 421 PRO A O 1
ATOM 3144 N N . ASN A 1 422 ? -66.474 37.681 34.549 1.00 26.73 422 ASN A N 1
ATOM 3145 C CA . ASN A 1 422 ? -67.575 36.712 34.241 1.00 26.73 422 ASN A CA 1
ATOM 3146 C C . ASN A 1 422 ? -68.400 36.720 32.903 1.00 26.73 422 ASN A C 1
ATOM 3148 O O . ASN A 1 422 ? -69.388 37.425 32.748 1.00 26.73 422 ASN A O 1
ATOM 3152 N N . THR A 1 423 ? -68.106 35.688 32.079 1.00 27.80 423 THR A N 1
ATOM 3153 C CA . THR A 1 423 ? -68.998 34.701 31.380 1.00 27.80 423 THR A CA 1
ATOM 3154 C C . THR A 1 423 ? -69.777 34.920 30.048 1.00 27.80 423 THR A C 1
ATOM 3156 O O . THR A 1 423 ? -70.720 35.690 29.971 1.00 27.80 423 THR A O 1
ATOM 3159 N N . GLN A 1 424 ? -69.504 33.960 29.131 1.00 28.20 424 GLN A N 1
ATOM 3160 C CA . GLN A 1 424 ? -70.380 33.162 28.221 1.00 28.20 424 GLN A CA 1
ATOM 3161 C C . GLN A 1 424 ? -70.689 33.543 26.738 1.00 28.20 424 GLN A C 1
ATOM 3163 O O . GLN A 1 424 ? -71.403 34.487 26.441 1.00 28.20 424 GLN A O 1
ATOM 3168 N N . HIS A 1 425 ? -70.213 32.641 25.850 1.00 23.84 425 HIS A N 1
ATOM 3169 C CA . HIS A 1 425 ? -70.754 32.067 24.586 1.00 23.84 425 HIS A CA 1
ATOM 3170 C C . HIS A 1 425 ? -71.513 32.900 23.524 1.00 23.84 425 HIS A C 1
ATOM 3172 O O . HIS A 1 425 ? -72.536 33.495 23.819 1.00 23.84 425 HIS A O 1
ATOM 3178 N N . PHE A 1 426 ? -71.163 32.698 22.235 1.00 24.33 426 PHE A N 1
ATOM 3179 C CA . PHE A 1 426 ? -71.975 31.930 21.252 1.00 24.33 426 PHE A CA 1
ATOM 3180 C C . PHE A 1 426 ? -71.163 31.570 19.975 1.00 24.33 426 PHE A C 1
ATOM 3182 O O . PHE A 1 426 ? -70.034 32.025 19.815 1.00 24.33 426 PHE A O 1
ATOM 3189 N N . SER A 1 427 ? -71.694 30.686 19.114 1.00 21.44 427 SER A N 1
ATOM 3190 C CA . SER A 1 427 ? -71.044 30.144 17.892 1.00 21.44 427 SER A CA 1
ATOM 3191 C C . SER A 1 427 ? -71.543 30.829 16.601 1.00 21.44 427 SER A C 1
ATOM 3193 O O . SER A 1 427 ? -72.526 31.557 16.683 1.00 21.44 427 SER A O 1
ATOM 3195 N N . TRP A 1 428 ? -70.898 30.603 15.437 1.00 22.56 428 TRP A N 1
ATOM 3196 C CA . TRP A 1 428 ? -71.550 30.159 14.175 1.00 22.56 428 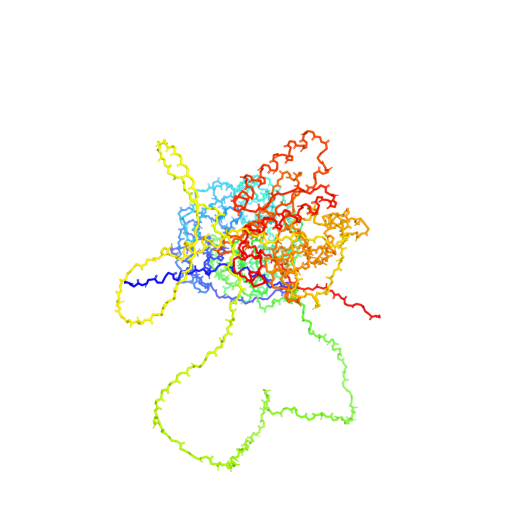TRP A CA 1
ATOM 3197 C C . TRP A 1 428 ? -70.542 29.900 13.025 1.00 22.56 428 TRP A C 1
ATOM 3199 O O . TRP A 1 428 ? -69.336 30.086 13.173 1.00 22.56 428 TRP A O 1
ATOM 3209 N N . SER A 1 429 ? -71.048 29.354 11.912 1.00 22.22 429 SER A N 1
ATOM 3210 C CA . SER A 1 429 ? -70.333 28.619 10.853 1.00 22.22 429 SER A CA 1
ATOM 3211 C C . SER A 1 429 ? -69.894 29.436 9.626 1.00 22.22 429 SER A C 1
ATOM 3213 O O . SER A 1 429 ? -70.470 30.471 9.306 1.00 22.22 429 SER A O 1
ATOM 3215 N N . VAL A 1 430 ? -68.936 28.887 8.869 1.00 27.06 430 VAL A N 1
ATOM 3216 C CA . VAL A 1 430 ? -68.372 29.461 7.632 1.00 27.06 430 VAL A CA 1
ATOM 3217 C C . VAL A 1 430 ? -69.242 29.185 6.396 1.00 27.06 430 VAL A C 1
ATOM 3219 O O . VAL A 1 430 ? -69.663 28.053 6.165 1.00 27.06 430 VAL A O 1
ATOM 3222 N N . VAL A 1 431 ? -69.399 30.202 5.541 1.00 24.94 431 VAL A N 1
ATOM 3223 C CA . VAL A 1 431 ? -69.739 30.075 4.111 1.00 24.94 431 VAL A CA 1
ATOM 3224 C C . VAL A 1 431 ? -68.546 30.617 3.319 1.00 24.94 431 VAL A C 1
ATOM 3226 O O . VAL A 1 431 ? -68.008 31.663 3.673 1.00 24.94 431 VAL A O 1
ATOM 3229 N N . GLY A 1 432 ? -68.079 29.898 2.297 1.00 26.44 432 GLY A N 1
ATOM 3230 C CA . GLY A 1 432 ? -66.869 30.274 1.553 1.00 26.44 432 GLY A CA 1
ATOM 3231 C C . GLY A 1 432 ? -67.147 31.017 0.245 1.00 26.44 432 GLY A C 1
ATOM 3232 O O . GLY A 1 432 ? -68.239 30.906 -0.304 1.00 26.44 432 GLY A O 1
ATOM 3233 N N . SER A 1 433 ? -66.131 31.696 -0.302 1.00 24.11 433 SER A N 1
ATOM 3234 C CA . SER A 1 433 ? -65.597 31.423 -1.655 1.00 24.11 433 SER A CA 1
ATOM 3235 C C . SER A 1 433 ? -64.498 32.426 -2.078 1.00 24.11 433 SER A C 1
ATOM 3237 O O . SER A 1 433 ? -64.537 33.584 -1.693 1.00 24.11 433 SER A O 1
ATOM 3239 N N . VAL A 1 434 ? -63.530 31.923 -2.861 1.00 27.89 434 VAL A N 1
ATOM 3240 C CA . VAL A 1 434 ? -62.580 32.598 -3.785 1.00 27.89 434 VAL A CA 1
ATOM 3241 C C . VAL A 1 434 ? -61.935 33.946 -3.391 1.00 27.89 434 VAL A C 1
ATOM 3243 O O . VAL A 1 434 ? -62.561 34.993 -3.503 1.00 27.89 434 VAL A O 1
ATOM 3246 N N . ALA A 1 435 ? -60.611 33.929 -3.174 1.00 24.11 435 ALA A N 1
ATOM 3247 C CA . ALA A 1 435 ? -59.651 34.875 -3.774 1.00 24.11 435 ALA A CA 1
ATOM 3248 C C . ALA A 1 435 ? -58.212 34.326 -3.656 1.00 24.11 435 ALA A C 1
ATOM 3250 O O . ALA A 1 435 ? -57.900 33.610 -2.705 1.00 24.11 435 ALA A O 1
ATOM 3251 N N . GLU A 1 436 ? -57.355 34.636 -4.629 1.00 27.36 436 GLU A N 1
ATOM 3252 C CA . GLU A 1 436 ? -55.933 34.264 -4.643 1.00 27.36 436 GLU A CA 1
ATOM 3253 C C . GLU A 1 436 ? -55.044 35.264 -3.869 1.00 27.36 436 GLU A C 1
ATOM 3255 O O . GLU A 1 436 ? -55.437 36.394 -3.591 1.00 27.36 436 GLU A O 1
ATOM 3260 N N . ASP A 1 437 ? -53.798 34.834 -3.652 1.00 25.92 437 ASP A N 1
ATOM 3261 C CA . ASP A 1 437 ? -52.580 35.630 -3.438 1.00 25.92 437 ASP A CA 1
ATOM 3262 C C . ASP A 1 437 ? -52.185 36.159 -2.027 1.00 25.92 437 ASP A C 1
ATOM 3264 O O . ASP A 1 437 ? -52.596 37.219 -1.561 1.00 25.92 437 ASP A O 1
ATOM 3268 N N . ARG A 1 438 ? -51.147 35.474 -1.504 1.00 28.42 438 ARG A N 1
ATOM 3269 C CA . ARG A 1 438 ? -50.017 35.932 -0.654 1.00 28.42 438 ARG A CA 1
ATOM 3270 C C . ARG A 1 438 ? -50.165 36.020 0.873 1.00 28.42 438 ARG A C 1
ATOM 3272 O O . ARG A 1 438 ? -51.192 36.393 1.419 1.00 28.42 438 ARG A O 1
ATOM 3279 N N . TRP A 1 439 ? -48.998 35.778 1.498 1.00 25.23 439 TRP A N 1
ATOM 3280 C CA . TRP A 1 439 ? -48.657 35.809 2.932 1.00 25.23 439 TRP A CA 1
ATOM 3281 C C . TRP A 1 439 ? -49.152 34.590 3.749 1.00 25.23 439 TRP A C 1
ATOM 3283 O O . TRP A 1 439 ? -50.284 34.160 3.589 1.00 25.23 439 TRP A O 1
ATOM 3293 N N . HIS A 1 440 ? -48.378 33.962 4.649 1.00 31.20 440 HIS A N 1
ATOM 3294 C CA . HIS A 1 440 ? -46.981 34.159 5.084 1.00 31.20 440 HIS A CA 1
ATOM 3295 C C . HIS A 1 440 ? -46.418 32.832 5.656 1.00 31.20 440 HIS A C 1
ATOM 3297 O O . HIS A 1 440 ? -47.096 32.165 6.434 1.00 31.20 440 HIS A O 1
ATOM 3303 N N . GLU A 1 441 ? -45.152 32.493 5.383 1.00 34.00 441 GLU A N 1
ATOM 3304 C CA . GLU A 1 441 ? -44.486 31.259 5.870 1.00 34.00 441 GLU A CA 1
ATOM 3305 C C . GLU A 1 441 ? -44.172 31.237 7.390 1.00 34.00 441 GLU A C 1
ATOM 3307 O O . GLU A 1 441 ? -43.651 30.253 7.902 1.00 34.00 441 GLU A O 1
ATOM 3312 N N . GLY A 1 442 ? -44.500 32.295 8.144 1.00 32.94 442 GLY A N 1
ATOM 3313 C CA . GLY A 1 442 ? -44.126 32.431 9.563 1.00 32.94 442 GLY A CA 1
ATOM 3314 C C . GLY A 1 442 ? -45.041 31.738 10.584 1.00 32.94 442 GLY A C 1
ATOM 3315 O O . GLY A 1 442 ? -44.652 31.579 11.739 1.00 32.94 442 GLY A O 1
ATOM 3316 N N . ALA A 1 443 ? -46.257 31.327 10.205 1.00 30.34 443 ALA A N 1
ATOM 3317 C CA . ALA A 1 443 ? -47.241 30.821 11.172 1.00 30.34 443 ALA A CA 1
ATOM 3318 C C . ALA A 1 443 ? -46.940 29.396 11.682 1.00 30.34 443 ALA A C 1
ATOM 3320 O O . ALA A 1 443 ? -47.250 29.077 12.829 1.00 30.34 443 ALA A O 1
ATOM 3321 N N . ALA A 1 444 ? -46.321 28.546 10.854 1.00 33.06 444 ALA A N 1
ATOM 3322 C CA . ALA A 1 444 ? -46.028 27.153 11.206 1.00 33.06 444 ALA A CA 1
ATOM 3323 C C . ALA A 1 444 ? -44.913 27.031 12.263 1.00 33.06 444 ALA A C 1
ATOM 3325 O O . ALA A 1 444 ? -45.046 26.256 13.208 1.00 33.06 444 ALA A O 1
ATOM 3326 N N . GLU A 1 445 ? -43.859 27.846 12.146 1.00 35.12 445 GLU A N 1
ATOM 3327 C CA . GLU A 1 445 ? -42.746 27.925 13.107 1.00 35.12 445 GLU A CA 1
ATOM 3328 C C . GLU A 1 445 ? -43.240 28.308 14.514 1.00 35.12 445 GLU A C 1
ATOM 3330 O O . GLU A 1 445 ? -42.906 27.655 15.504 1.00 35.12 445 GLU A O 1
ATOM 3335 N N . ILE A 1 446 ? -44.104 29.328 14.608 1.00 34.44 446 ILE A N 1
ATOM 3336 C CA . ILE A 1 446 ? -44.638 29.822 15.888 1.00 34.44 446 ILE A CA 1
ATOM 3337 C C . ILE A 1 446 ? -45.580 28.792 16.529 1.00 34.44 446 ILE A C 1
ATOM 3339 O O . ILE A 1 446 ? -45.522 28.578 17.741 1.00 34.44 446 ILE A O 1
ATOM 3343 N N . PHE A 1 447 ? -46.415 28.112 15.735 1.00 31.06 447 PHE A N 1
ATOM 3344 C CA . PHE A 1 447 ? -47.316 27.074 16.248 1.00 31.06 447 PHE A CA 1
ATOM 3345 C C . PHE A 1 447 ? -46.548 25.851 16.782 1.00 31.06 447 PHE A C 1
ATOM 3347 O O . PHE A 1 447 ? -46.977 25.225 17.750 1.00 31.06 447 PHE A O 1
ATOM 3354 N N . TRP A 1 448 ? -45.384 25.541 16.199 1.00 35.16 448 TRP A N 1
ATOM 3355 C CA . TRP A 1 448 ? -44.519 24.457 16.666 1.00 35.16 448 TRP A CA 1
ATOM 3356 C C . TRP A 1 448 ? -43.741 24.830 17.938 1.00 35.16 448 TRP A C 1
ATOM 3358 O O . TRP A 1 448 ? -43.683 24.034 18.876 1.00 35.16 448 TRP A O 1
ATOM 3368 N N . ALA A 1 449 ? -43.234 26.065 18.025 1.00 34.22 449 ALA A N 1
ATOM 3369 C CA . ALA A 1 449 ? -42.567 26.585 19.224 1.00 34.22 449 ALA A CA 1
ATOM 3370 C C . ALA A 1 449 ? -43.514 26.745 20.434 1.00 34.22 449 ALA A C 1
ATOM 3372 O O . ALA A 1 449 ? -43.090 26.606 21.581 1.00 34.22 449 ALA A O 1
ATOM 3373 N N . ALA A 1 450 ? -44.805 27.009 20.203 1.00 30.92 450 ALA A N 1
ATOM 3374 C CA . ALA A 1 450 ? -45.796 27.173 21.271 1.00 30.92 450 ALA A CA 1
ATOM 3375 C C . ALA A 1 450 ? -46.248 25.849 21.925 1.00 30.92 450 ALA A C 1
ATOM 3377 O O . ALA A 1 450 ? -46.790 25.872 23.029 1.00 30.92 450 ALA A O 1
ATOM 3378 N N . MET A 1 451 ? -46.023 24.695 21.283 1.00 30.84 451 MET A N 1
ATOM 3379 C CA . MET A 1 451 ? -46.382 23.374 21.829 1.00 30.84 451 MET A CA 1
ATOM 3380 C C . MET A 1 451 ? -45.250 22.693 22.623 1.00 30.84 451 MET A C 1
ATOM 3382 O O . MET A 1 451 ? -45.428 21.572 23.103 1.00 30.84 451 MET A O 1
ATOM 3386 N N . SER A 1 452 ? -44.085 23.332 22.776 1.00 40.00 452 SER A N 1
ATOM 3387 C CA . SER A 1 452 ? -42.885 22.712 23.355 1.00 40.00 452 SER A CA 1
ATOM 3388 C C . SER A 1 452 ? -42.544 23.189 24.775 1.00 40.00 452 SER A C 1
ATOM 3390 O O . SER A 1 452 ? -41.413 23.610 25.021 1.00 40.00 452 SER A O 1
ATOM 3392 N N . GLN A 1 453 ? -43.479 23.081 25.728 1.00 35.19 453 GLN A N 1
ATOM 3393 C CA . GLN A 1 453 ? -43.154 23.170 27.161 1.00 35.19 453 GLN A CA 1
ATOM 3394 C C . GLN A 1 453 ? -43.606 21.934 27.964 1.00 35.19 453 GLN A C 1
ATOM 3396 O O . GLN A 1 453 ? -44.778 21.585 28.023 1.00 35.19 453 GLN A O 1
ATOM 3401 N N . GLU A 1 454 ? -42.598 21.315 28.587 1.00 47.91 454 GLU A N 1
ATOM 3402 C CA . GLU A 1 454 ? -42.625 20.522 29.827 1.00 47.91 454 GLU A CA 1
ATOM 3403 C C . GLU A 1 454 ? -43.407 19.193 29.888 1.00 47.91 454 GLU A C 1
ATOM 3405 O O . GLU A 1 454 ? -44.409 19.035 30.579 1.00 47.91 454 GLU A O 1
ATOM 3410 N N . ALA A 1 455 ? -42.783 18.157 29.316 1.00 35.75 455 ALA A N 1
ATOM 3411 C CA . ALA A 1 455 ? -42.674 16.842 29.958 1.00 35.75 455 ALA A CA 1
ATOM 3412 C C . ALA A 1 455 ? -41.294 16.227 29.623 1.00 35.75 455 ALA A C 1
ATOM 3414 O O . ALA A 1 455 ? -40.845 16.373 28.476 1.00 35.75 455 ALA A O 1
ATOM 3415 N N . PRO A 1 456 ? -40.594 15.556 30.565 1.00 42.91 456 PRO A N 1
ATOM 3416 C CA . PRO A 1 456 ? -39.295 14.944 30.283 1.00 42.91 456 PRO A CA 1
ATOM 3417 C C . PRO A 1 456 ? -39.447 13.906 29.166 1.00 42.91 456 PRO A C 1
ATOM 3419 O O . PRO A 1 456 ? -40.312 13.039 29.225 1.00 42.91 456 PRO A O 1
ATOM 3422 N N . MET A 1 457 ? -38.630 14.017 28.112 1.00 60.09 457 MET A N 1
ATOM 3423 C CA . MET A 1 457 ? -38.833 13.226 26.888 1.00 60.09 457 MET A CA 1
ATOM 3424 C C . MET A 1 457 ? -38.684 11.715 27.124 1.00 60.09 457 MET A C 1
ATOM 3426 O O . MET A 1 457 ? -39.385 10.926 26.494 1.00 60.09 457 MET A O 1
ATOM 3430 N N . HIS A 1 458 ? -37.789 11.357 28.048 1.00 75.31 458 HIS A N 1
ATOM 3431 C CA . HIS A 1 458 ? -37.511 10.010 28.531 1.00 75.31 458 HIS A CA 1
ATOM 3432 C C . HIS A 1 458 ? -37.129 10.078 30.019 1.00 75.31 458 HIS A C 1
ATOM 3434 O O . HIS A 1 458 ? -36.507 11.056 30.446 1.00 75.31 458 HIS A O 1
ATOM 3440 N N . GLU A 1 459 ? -37.475 9.051 30.794 1.00 85.88 459 GLU A N 1
ATOM 3441 C CA . GLU A 1 459 ? -37.172 8.945 32.228 1.00 85.88 459 GLU A CA 1
ATOM 3442 C C . GLU A 1 459 ? -36.772 7.511 32.593 1.00 85.88 459 GLU A C 1
ATOM 3444 O O . GLU A 1 459 ? -37.411 6.556 32.155 1.00 85.88 459 GLU A O 1
ATOM 3449 N N . LEU A 1 460 ? -35.727 7.351 33.407 1.00 89.44 460 LEU A N 1
ATOM 3450 C CA . LEU A 1 460 ? -35.272 6.050 33.895 1.00 89.44 460 LEU A CA 1
ATOM 3451 C C . LEU A 1 460 ? -36.016 5.689 35.194 1.00 89.44 460 LEU A C 1
ATOM 3453 O O . LEU A 1 460 ? -35.927 6.422 36.177 1.00 89.44 460 LEU A O 1
ATOM 3457 N N . ILE A 1 461 ? -36.735 4.565 35.198 1.00 90.44 461 ILE A N 1
ATOM 3458 C CA . ILE A 1 461 ? -37.564 4.094 36.316 1.00 90.44 461 ILE A CA 1
ATOM 3459 C C . ILE A 1 461 ? -36.994 2.801 36.890 1.00 90.44 461 ILE A C 1
ATOM 3461 O O . ILE A 1 461 ? -36.863 1.800 36.183 1.00 90.44 461 ILE A O 1
ATOM 3465 N N . THR A 1 462 ? -36.760 2.806 38.199 1.00 89.44 462 THR A N 1
ATOM 3466 C CA . THR A 1 462 ? -36.389 1.624 38.982 1.00 89.44 462 THR A CA 1
ATOM 3467 C C . THR A 1 462 ? -37.633 1.006 39.622 1.00 89.44 462 THR A C 1
ATOM 3469 O O . THR A 1 462 ? -38.354 1.683 40.352 1.00 89.44 462 THR A O 1
ATOM 3472 N N . THR A 1 463 ? -37.896 -0.280 39.375 1.00 86.38 463 THR A N 1
ATOM 3473 C CA . THR A 1 463 ? -39.095 -0.998 39.864 1.00 86.38 463 THR A CA 1
ATOM 3474 C C . THR A 1 463 ? -38.798 -2.008 40.980 1.00 86.38 463 THR A C 1
ATOM 3476 O O . THR A 1 463 ? -39.651 -2.823 41.320 1.00 86.38 463 THR A O 1
ATOM 3479 N N . GLY A 1 464 ? -37.578 -2.003 41.520 1.00 88.50 464 GLY A N 1
ATOM 3480 C CA . GLY A 1 464 ? -37.082 -2.966 42.506 1.00 88.50 464 GLY A CA 1
ATOM 3481 C C . GLY A 1 464 ? -35.553 -3.017 42.514 1.00 88.50 464 GLY A C 1
ATOM 3482 O O . GLY A 1 464 ? -34.903 -2.193 41.876 1.00 88.50 464 GLY A O 1
ATOM 3483 N N . ASN A 1 465 ? -34.965 -3.996 43.206 1.00 87.88 465 ASN A N 1
ATOM 3484 C CA . ASN A 1 465 ? -33.507 -4.150 43.250 1.00 87.88 465 ASN A CA 1
ATOM 3485 C C . ASN A 1 465 ? -32.944 -4.425 41.851 1.00 87.88 465 ASN A C 1
ATOM 3487 O O . ASN A 1 465 ? -33.350 -5.385 41.189 1.00 87.88 465 ASN A O 1
ATOM 3491 N N . ILE A 1 466 ? -32.002 -3.593 41.415 1.00 90.44 466 ILE A N 1
ATOM 3492 C CA . ILE A 1 466 ? -31.405 -3.690 40.085 1.00 90.44 466 ILE A CA 1
ATOM 3493 C C . ILE A 1 466 ? -30.438 -4.871 40.047 1.00 90.44 466 ILE A C 1
ATOM 3495 O O . ILE A 1 466 ? -29.594 -5.031 40.927 1.00 90.44 466 ILE A O 1
ATOM 3499 N N . SER A 1 467 ? -30.570 -5.692 39.010 1.00 87.25 467 SER A N 1
ATOM 3500 C CA . SER A 1 467 ? -29.630 -6.766 38.686 1.00 87.25 467 SER A CA 1
ATOM 3501 C C . SER A 1 467 ? -29.486 -6.867 37.172 1.00 87.25 467 SER A C 1
ATOM 3503 O O . SER A 1 467 ? -30.321 -6.351 36.428 1.00 87.25 467 SER A O 1
ATOM 3505 N N . VAL A 1 468 ? -28.427 -7.510 36.691 1.00 90.50 468 VAL A N 1
ATOM 3506 C CA . VAL A 1 468 ? -28.164 -7.633 35.255 1.00 90.50 468 VAL A CA 1
ATOM 3507 C C . VAL A 1 468 ? -28.051 -9.105 34.892 1.00 90.50 468 VAL A C 1
ATOM 3509 O O . VAL A 1 468 ? -27.320 -9.850 35.538 1.00 90.50 468 VAL A O 1
ATOM 3512 N N . LYS A 1 469 ? -28.775 -9.540 33.856 1.00 84.94 469 LYS A N 1
ATOM 3513 C CA . LYS A 1 469 ? -28.751 -10.934 33.387 1.00 84.94 469 LYS A CA 1
ATOM 3514 C C . LYS A 1 469 ? -28.451 -11.010 31.891 1.00 84.94 469 LYS A C 1
ATOM 3516 O O . LYS A 1 469 ? -29.075 -10.266 31.128 1.00 84.94 469 LYS A O 1
ATOM 3521 N N . PRO A 1 470 ? -27.564 -11.920 31.441 1.00 84.19 470 PRO A N 1
ATOM 3522 C CA . PRO A 1 470 ? -27.449 -12.258 30.026 1.00 84.19 470 PRO A CA 1
ATOM 3523 C C . PRO A 1 470 ? -28.819 -12.677 29.475 1.00 84.19 470 PRO A C 1
ATOM 3525 O O . PRO A 1 470 ? -29.527 -13.465 30.105 1.00 84.19 470 PRO A O 1
ATOM 3528 N N . ARG A 1 471 ? -29.214 -12.153 28.310 1.00 75.88 471 ARG A N 1
ATOM 3529 C CA . ARG A 1 471 ? -30.469 -12.537 27.645 1.00 75.88 471 ARG A CA 1
ATOM 3530 C C . ARG A 1 471 ? -30.248 -12.758 26.154 1.00 75.88 471 ARG A C 1
ATOM 3532 O O . ARG A 1 471 ? -30.053 -11.815 25.385 1.00 75.88 471 ARG A O 1
ATOM 3539 N N . HIS A 1 472 ? -30.341 -14.021 25.750 1.00 66.62 472 HIS A N 1
ATOM 3540 C CA . HIS A 1 472 ? -30.124 -14.445 24.369 1.00 66.62 472 HIS A CA 1
ATOM 3541 C C . HIS A 1 472 ? -31.372 -14.257 23.490 1.00 66.62 472 HIS A C 1
ATOM 3543 O O . HIS A 1 472 ? -31.233 -13.890 22.316 1.00 66.62 472 HIS A O 1
ATOM 3549 N N . ASP A 1 473 ? -32.574 -14.424 24.052 1.00 63.28 473 ASP A N 1
ATOM 3550 C CA . ASP A 1 473 ? -33.860 -14.276 23.375 1.00 63.28 473 ASP A CA 1
ATOM 3551 C C . ASP A 1 473 ? -34.652 -13.053 23.875 1.00 63.28 473 ASP A C 1
ATOM 3553 O O . ASP A 1 473 ? -34.894 -12.851 25.059 1.00 63.28 473 ASP A O 1
ATOM 3557 N N . TRP A 1 474 ? -35.097 -12.214 22.941 1.00 66.31 474 TRP A N 1
ATOM 3558 C CA . TRP A 1 474 ? -35.942 -11.046 23.236 1.00 66.31 474 TRP A CA 1
ATOM 3559 C C . TRP A 1 474 ? -37.341 -11.188 22.622 1.00 66.31 474 TRP A C 1
ATOM 3561 O O . TRP A 1 474 ? -38.078 -10.214 22.482 1.00 66.31 474 TRP A O 1
ATOM 3571 N N . ILE A 1 475 ? -37.724 -12.412 22.233 1.00 53.38 475 ILE A N 1
ATOM 3572 C CA . ILE A 1 475 ? -38.855 -12.671 21.330 1.00 53.38 475 ILE A CA 1
ATOM 3573 C C . ILE A 1 475 ? -40.205 -12.246 21.926 1.00 53.38 475 ILE A C 1
ATOM 3575 O O . ILE A 1 475 ? -41.028 -11.699 21.196 1.00 53.38 475 ILE A O 1
ATOM 3579 N N . GLY A 1 476 ? -40.391 -12.385 23.242 1.00 54.88 476 GLY A N 1
ATOM 3580 C CA . GLY A 1 476 ? -41.583 -11.898 23.951 1.00 54.88 476 GLY A CA 1
ATOM 3581 C C . GLY A 1 476 ? -41.582 -10.404 24.314 1.00 54.88 476 GLY A C 1
ATOM 3582 O O . GLY A 1 476 ? -42.593 -9.912 24.802 1.00 54.88 476 GLY A O 1
ATOM 3583 N N . LYS A 1 477 ? -40.475 -9.672 24.104 1.00 57.94 477 LYS A N 1
ATOM 3584 C CA . LYS A 1 477 ? -40.299 -8.270 24.551 1.00 57.94 477 LYS A CA 1
ATOM 3585 C C . LYS A 1 477 ? -39.981 -7.269 23.427 1.00 57.94 477 LYS A C 1
ATOM 3587 O O . LYS A 1 477 ? -39.838 -6.082 23.697 1.00 57.94 477 LYS A O 1
ATOM 3592 N N . LYS A 1 478 ? -39.936 -7.721 22.166 1.00 54.16 478 LYS A N 1
ATOM 3593 C CA . LYS A 1 478 ? -39.434 -6.975 20.986 1.00 54.16 478 LYS A CA 1
ATOM 3594 C C . LYS A 1 478 ? -39.986 -5.560 20.762 1.00 54.16 478 LYS A C 1
ATOM 3596 O O . LYS A 1 478 ? -39.325 -4.775 20.096 1.00 54.16 478 LYS A O 1
ATOM 3601 N N . LYS A 1 479 ? -41.203 -5.257 21.228 1.00 56.12 479 LYS A N 1
ATOM 3602 C CA . LYS A 1 479 ? -41.847 -3.944 21.035 1.00 56.12 479 LYS A CA 1
ATOM 3603 C C . LYS A 1 479 ? -41.485 -2.895 22.091 1.00 56.12 479 LYS A C 1
ATOM 3605 O O . LYS A 1 479 ? -41.855 -1.748 21.890 1.00 56.12 479 LYS A O 1
ATOM 3610 N N . TYR A 1 480 ? -40.809 -3.292 23.171 1.00 71.00 480 TYR A N 1
ATOM 3611 C CA . TYR A 1 480 ? -40.580 -2.457 24.352 1.00 71.00 480 TYR A CA 1
ATOM 3612 C C . TYR A 1 480 ? -39.141 -2.643 24.853 1.00 71.00 480 TYR A C 1
ATOM 3614 O O . TYR A 1 480 ? -38.891 -3.390 25.806 1.00 71.00 480 TYR A O 1
ATOM 3622 N N . THR A 1 481 ? -38.147 -2.097 24.152 1.00 83.19 481 THR A N 1
ATOM 3623 C CA . THR A 1 481 ? -36.726 -2.315 24.480 1.00 83.19 481 THR A CA 1
ATOM 3624 C C . THR A 1 481 ? -35.857 -1.114 24.116 1.00 83.19 481 THR A C 1
ATOM 3626 O O . THR A 1 481 ? -35.568 -0.854 22.946 1.00 83.19 481 THR A O 1
ATOM 3629 N N . PHE A 1 482 ? -35.323 -0.466 25.149 1.00 88.25 482 PHE A N 1
ATOM 3630 C CA . PHE A 1 482 ? -34.408 0.656 25.035 1.00 88.25 482 PHE A CA 1
ATOM 3631 C C . PHE A 1 482 ? -32.969 0.128 24.973 1.00 88.25 482 PHE A C 1
ATOM 3633 O O . PHE A 1 482 ? -32.392 -0.283 25.985 1.00 88.25 482 PHE A O 1
ATOM 3640 N N . THR A 1 483 ? -32.402 0.084 23.765 1.00 89.88 483 THR A N 1
ATOM 3641 C CA . THR A 1 483 ? -31.091 -0.539 23.512 1.00 89.88 483 THR A CA 1
ATOM 3642 C C . THR A 1 483 ? -29.954 0.473 23.652 1.00 89.88 483 THR A C 1
ATOM 3644 O O . THR A 1 483 ? -29.926 1.484 22.948 1.00 89.88 483 THR A O 1
ATOM 3647 N N . ILE A 1 484 ? -28.985 0.174 24.516 1.00 93.25 484 ILE A N 1
ATOM 3648 C CA . ILE A 1 484 ? -27.794 0.991 24.775 1.00 93.25 484 ILE A CA 1
ATOM 3649 C C . ILE A 1 484 ? -26.553 0.203 24.342 1.00 93.25 484 ILE A C 1
ATOM 3651 O O . ILE A 1 484 ? -26.279 -0.864 24.888 1.00 93.25 484 ILE A O 1
ATOM 3655 N N . LEU A 1 485 ? -25.794 0.718 23.373 1.00 91.88 485 LEU A N 1
ATOM 3656 C CA . LEU A 1 485 ? -24.570 0.081 22.873 1.00 91.88 485 LEU A CA 1
ATOM 3657 C C . LEU A 1 485 ? -23.340 0.569 23.652 1.00 91.88 485 LEU A C 1
ATOM 3659 O O . LEU A 1 485 ? -23.077 1.772 23.709 1.00 91.88 485 LEU A O 1
ATOM 3663 N N . LEU A 1 486 ? -22.560 -0.362 24.204 1.00 92.69 486 LEU A N 1
ATOM 3664 C CA . LEU A 1 486 ? -21.302 -0.074 24.895 1.00 92.69 486 LEU A CA 1
ATOM 3665 C C . LEU A 1 486 ? -20.141 -0.151 23.894 1.00 92.69 486 LEU A C 1
ATOM 3667 O O . LEU A 1 486 ? -19.911 -1.194 23.293 1.00 92.69 486 LEU A O 1
ATOM 3671 N N . VAL A 1 487 ? -19.392 0.939 23.721 1.00 88.38 487 VAL A N 1
ATOM 3672 C CA . VAL A 1 487 ? -18.323 1.075 22.714 1.00 88.38 487 VAL A CA 1
ATOM 3673 C C . VAL A 1 487 ? -17.028 1.542 23.374 1.00 88.38 487 VAL A C 1
ATOM 3675 O O . VAL A 1 487 ? -17.039 2.350 24.296 1.00 88.38 487 VAL A O 1
ATOM 3678 N N . GLY A 1 488 ? -15.879 1.063 22.901 1.00 86.19 488 GLY A N 1
ATOM 3679 C CA . GLY A 1 488 ? -14.563 1.494 23.384 1.00 86.19 488 GLY A CA 1
ATOM 3680 C C . GLY A 1 488 ? -13.512 0.389 23.276 1.00 86.19 488 GLY A C 1
ATOM 3681 O O . GLY A 1 488 ? -13.882 -0.766 23.035 1.00 86.19 488 GLY A O 1
ATOM 3682 N N . PRO A 1 489 ? -12.220 0.716 23.450 1.00 81.56 489 PRO A N 1
ATOM 3683 C CA . PRO A 1 489 ? -11.138 -0.250 23.297 1.00 81.56 489 PRO A CA 1
ATOM 3684 C C . PRO A 1 489 ? -11.172 -1.395 24.307 1.00 81.56 489 PRO A C 1
ATOM 3686 O O . PRO A 1 489 ? -11.883 -1.363 25.315 1.00 81.56 489 PRO A O 1
ATOM 3689 N N . THR A 1 490 ? -10.409 -2.447 24.020 1.00 80.06 490 THR A N 1
ATOM 3690 C CA . THR A 1 490 ? -10.165 -3.529 24.979 1.00 80.06 490 THR A CA 1
ATOM 3691 C C . THR A 1 490 ? -9.524 -2.957 26.242 1.00 80.06 490 THR A C 1
ATOM 3693 O O . THR A 1 490 ? -8.722 -2.024 26.184 1.00 80.06 490 THR A O 1
ATOM 3696 N N . GLY A 1 491 ? -9.974 -3.435 27.402 1.00 80.31 491 GLY A N 1
ATOM 3697 C CA . GLY A 1 491 ? -9.608 -2.863 28.697 1.00 80.31 491 GLY A CA 1
ATOM 3698 C C . GLY A 1 491 ? -10.251 -1.507 29.032 1.00 80.31 491 GLY A C 1
ATOM 3699 O O . GLY A 1 491 ? -9.949 -0.968 30.087 1.00 80.31 491 GLY A O 1
ATOM 3700 N N . SER A 1 492 ? -11.156 -0.932 28.221 1.00 87.50 492 SER A N 1
ATOM 3701 C CA . SER A 1 492 ? -11.732 0.396 28.522 1.00 87.50 492 SER A CA 1
ATOM 3702 C C . SER A 1 492 ? -12.712 0.455 29.704 1.00 87.50 492 SER A C 1
ATOM 3704 O O . SER A 1 492 ? -13.104 1.553 30.094 1.00 87.50 492 SER A O 1
ATOM 3706 N N . GLY A 1 493 ? -13.110 -0.690 30.271 1.00 88.75 493 GLY A N 1
ATOM 3707 C CA . GLY A 1 493 ? -14.034 -0.783 31.410 1.00 88.75 493 GLY A CA 1
ATOM 3708 C C . GLY A 1 493 ? -15.491 -1.136 31.075 1.00 88.75 493 GLY A C 1
ATOM 3709 O O . GLY A 1 493 ? -16.317 -1.103 31.980 1.00 88.75 493 GLY A O 1
ATOM 3710 N N . LYS A 1 494 ? -15.821 -1.504 29.822 1.00 90.19 494 LYS A N 1
ATOM 3711 C CA . LYS A 1 494 ? -17.188 -1.916 29.414 1.00 90.19 494 LYS A CA 1
ATOM 3712 C C . LYS A 1 494 ? -17.756 -3.054 30.278 1.00 90.19 494 LYS A C 1
ATOM 3714 O O . LYS A 1 494 ? -18.846 -2.933 30.823 1.00 90.19 494 LYS A O 1
ATOM 3719 N N . SER A 1 495 ? -16.986 -4.127 30.458 1.00 87.19 495 SER A N 1
ATOM 3720 C CA . SER A 1 495 ? -17.381 -5.290 31.263 1.00 87.19 495 SER A CA 1
ATOM 3721 C C . SER A 1 495 ? -17.496 -4.944 32.752 1.00 87.19 495 SER A C 1
ATOM 3723 O O . SER A 1 495 ? -18.486 -5.293 33.384 1.00 87.19 495 SER A O 1
ATOM 3725 N N . ASN A 1 496 ? -16.552 -4.161 33.291 1.00 89.62 496 ASN A N 1
ATOM 3726 C CA . ASN A 1 496 ? -16.603 -3.664 34.671 1.00 89.62 496 ASN A CA 1
ATOM 3727 C C . ASN A 1 496 ? -17.861 -2.818 34.931 1.00 89.62 496 ASN A C 1
ATOM 3729 O O . ASN A 1 496 ? -18.424 -2.882 36.017 1.00 89.62 496 ASN A O 1
ATOM 3733 N N . PHE A 1 497 ? -18.322 -2.040 33.947 1.00 94.19 497 PHE A N 1
ATOM 3734 C CA . PHE A 1 497 ? -19.572 -1.280 34.044 1.00 94.19 497 PHE A CA 1
ATOM 3735 C C . PHE A 1 497 ? -20.798 -2.193 34.186 1.00 94.19 497 PHE A C 1
ATOM 3737 O O . PHE A 1 497 ? -21.667 -1.907 35.007 1.00 94.19 497 PHE A O 1
ATOM 3744 N N . ILE A 1 498 ? -20.844 -3.314 33.459 1.00 92.00 498 ILE A N 1
ATOM 3745 C CA . ILE A 1 498 ? -21.922 -4.309 33.573 1.00 92.00 498 ILE A CA 1
ATOM 3746 C C . ILE A 1 498 ? -21.908 -4.980 34.953 1.00 92.00 498 ILE A C 1
ATOM 3748 O O . ILE A 1 498 ? -22.950 -5.052 35.599 1.00 92.00 498 ILE A O 1
ATOM 3752 N N . GLU A 1 499 ? -20.743 -5.422 35.431 1.00 89.75 499 GLU A N 1
ATOM 3753 C CA . GLU A 1 499 ? -20.604 -6.074 36.746 1.00 89.75 499 GLU A CA 1
ATOM 3754 C C . GLU A 1 499 ? -20.887 -5.116 37.909 1.00 89.75 499 GLU A C 1
ATOM 3756 O O . GLU A 1 499 ? -21.560 -5.482 38.874 1.00 89.75 499 GLU A O 1
ATOM 3761 N N . ALA A 1 500 ? -20.429 -3.865 37.804 1.00 91.62 500 ALA A N 1
ATOM 3762 C CA . ALA A 1 500 ? -20.759 -2.823 38.766 1.00 91.62 500 ALA A CA 1
ATOM 3763 C C . ALA A 1 500 ? -22.269 -2.557 38.784 1.00 91.62 500 ALA A C 1
ATOM 3765 O O . ALA A 1 500 ? -22.852 -2.512 39.863 1.00 91.62 500 ALA A O 1
ATOM 3766 N N . LEU A 1 501 ? -22.921 -2.447 37.620 1.00 92.88 501 LEU A N 1
ATOM 3767 C CA . LEU A 1 501 ? -24.374 -2.271 37.525 1.00 92.88 501 LEU A CA 1
ATOM 3768 C C . LEU A 1 501 ? -25.153 -3.468 38.098 1.00 92.88 501 LEU A C 1
ATOM 3770 O O . LEU A 1 501 ? -26.194 -3.274 38.727 1.00 92.88 501 LEU A O 1
ATOM 3774 N N . ALA A 1 502 ? -24.644 -4.688 37.916 1.00 88.62 502 ALA A N 1
ATOM 3775 C CA . ALA A 1 502 ? -25.200 -5.904 38.508 1.00 88.62 502 ALA A CA 1
ATOM 3776 C C . ALA A 1 502 ? -25.031 -5.971 40.035 1.00 88.62 502 ALA A C 1
ATOM 3778 O O . ALA A 1 502 ? -25.761 -6.713 40.688 1.00 88.62 502 ALA A O 1
ATOM 3779 N N . ASN A 1 503 ? -24.064 -5.222 40.581 1.00 87.06 503 ASN A N 1
ATOM 3780 C CA . ASN A 1 503 ? -23.509 -5.393 41.926 1.00 87.06 503 ASN A CA 1
ATOM 3781 C C . ASN A 1 503 ? -23.037 -6.834 42.199 1.00 87.06 503 ASN A C 1
ATOM 3783 O O . ASN A 1 503 ? -23.109 -7.330 43.323 1.00 87.06 503 ASN A O 1
ATOM 3787 N N . ASP A 1 504 ? -22.558 -7.510 41.152 1.00 76.75 504 ASP A N 1
ATOM 3788 C CA . ASP A 1 504 ? -22.175 -8.917 41.189 1.00 76.75 504 ASP A CA 1
ATOM 3789 C C . ASP A 1 504 ? -20.846 -9.127 40.454 1.00 76.75 504 ASP A C 1
ATOM 3791 O O . ASP A 1 504 ? -20.759 -9.088 39.227 1.00 76.75 504 ASP A O 1
ATOM 3795 N N . LYS A 1 505 ? -19.789 -9.370 41.236 1.00 65.06 505 LYS A N 1
ATOM 3796 C CA . LYS A 1 505 ? -18.442 -9.674 40.729 1.00 65.06 505 LYS A CA 1
ATOM 3797 C C . LYS A 1 505 ? -18.256 -11.152 40.365 1.00 65.06 505 LYS A C 1
ATOM 3799 O O . LYS A 1 505 ? -17.191 -11.521 39.878 1.00 65.06 505 LYS A O 1
ATOM 3804 N N . SER A 1 506 ? -19.252 -12.008 40.609 1.00 58.66 506 SER A N 1
ATOM 3805 C CA . SER A 1 506 ? -19.200 -13.435 40.264 1.00 58.66 506 SER A CA 1
ATOM 3806 C C . SER A 1 506 ? -19.562 -13.719 38.802 1.00 58.66 506 SER A C 1
ATOM 3808 O O . SER A 1 506 ? -19.277 -14.810 38.311 1.00 58.66 506 SER A O 1
ATOM 3810 N N . MET A 1 507 ? -20.101 -12.728 38.076 1.00 60.06 507 MET A N 1
ATOM 3811 C CA . MET A 1 507 ? -20.447 -12.860 36.654 1.00 60.06 507 MET A CA 1
ATOM 3812 C C . MET A 1 507 ? -19.234 -13.173 35.753 1.00 60.06 507 MET A C 1
ATOM 3814 O O . MET A 1 507 ? -19.415 -13.741 34.676 1.00 60.06 507 MET A O 1
ATOM 3818 N N . GLY A 1 508 ? -18.008 -12.827 36.172 1.00 59.34 508 GLY A N 1
ATOM 3819 C CA . GLY A 1 508 ? -16.761 -13.213 35.494 1.00 59.34 508 GLY A CA 1
ATOM 3820 C C . GLY A 1 508 ? -16.600 -12.658 34.072 1.00 59.34 508 GLY A C 1
ATOM 3821 O O . GLY A 1 508 ? -15.917 -13.271 33.241 1.00 59.34 508 GLY A O 1
ATOM 3822 N N . ILE A 1 509 ? -17.254 -11.528 33.790 1.00 63.03 509 ILE A N 1
ATOM 3823 C CA . ILE A 1 509 ? -17.244 -10.817 32.507 1.00 63.03 509 ILE A CA 1
ATOM 3824 C C . ILE A 1 509 ? -15.959 -9.989 32.407 1.00 63.03 509 ILE A C 1
ATOM 3826 O O . ILE A 1 509 ? -15.314 -9.975 31.356 1.00 63.03 509 ILE A O 1
ATOM 3830 N N . SER A 1 510 ? -15.545 -9.338 33.501 1.00 56.78 510 SER A N 1
ATOM 3831 C CA . SER A 1 510 ? -14.192 -8.802 33.613 1.00 56.78 510 SER A CA 1
ATOM 3832 C C . SER A 1 510 ? -13.222 -9.931 33.979 1.00 56.78 510 SER A C 1
ATOM 3834 O O . SER A 1 510 ? -13.409 -10.683 34.935 1.00 56.78 510 SER A O 1
ATOM 3836 N N . LYS A 1 511 ? -12.156 -10.073 33.188 1.00 53.69 511 LYS A N 1
ATOM 3837 C CA . LYS A 1 511 ? -11.007 -10.923 33.521 1.00 53.69 511 LYS A CA 1
ATOM 3838 C C . LYS A 1 511 ? -9.744 -10.093 33.371 1.00 53.69 511 LYS A C 1
ATOM 3840 O O . LYS A 1 511 ? -9.602 -9.351 32.402 1.00 53.69 511 LYS A O 1
ATOM 3845 N N . ASN A 1 512 ? -8.808 -10.259 34.301 1.00 43.12 512 ASN A N 1
ATOM 3846 C CA . ASN A 1 512 ? -7.502 -9.593 34.287 1.00 43.12 512 ASN A CA 1
ATOM 3847 C C . ASN A 1 512 ? -6.548 -10.248 33.268 1.00 43.12 512 ASN A C 1
ATOM 3849 O O . ASN A 1 512 ? -5.469 -10.714 33.629 1.00 43.12 512 ASN A O 1
ATOM 3853 N N . GLN A 1 513 ? -6.963 -10.341 32.004 1.00 40.31 513 GLN A N 1
ATOM 3854 C CA . GLN A 1 513 ? -6.188 -10.937 30.916 1.00 40.31 513 GLN A CA 1
ATOM 3855 C C . GLN A 1 513 ? -5.934 -9.907 29.810 1.00 40.31 513 GLN A C 1
ATOM 3857 O O . GLN A 1 513 ? -6.756 -9.036 29.545 1.00 40.31 513 GLN A O 1
ATOM 3862 N N . LEU A 1 514 ? -4.765 -10.015 29.174 1.00 36.03 514 LEU A N 1
ATOM 3863 C CA . LEU A 1 514 ? -4.310 -9.142 28.082 1.00 36.03 514 LEU A CA 1
ATOM 3864 C C . LEU A 1 514 ? -4.961 -9.477 26.722 1.00 36.03 514 LEU A C 1
ATOM 3866 O O . LEU A 1 514 ? -4.634 -8.850 25.719 1.00 36.03 514 LEU A O 1
ATOM 3870 N N . GLU A 1 515 ? -5.878 -10.445 26.694 1.00 37.69 515 GLU A N 1
ATOM 3871 C CA . GLU A 1 515 ? -6.591 -10.930 25.510 1.00 37.69 515 GLU A CA 1
ATOM 3872 C C . GLU A 1 515 ? -8.084 -10.568 25.593 1.00 37.69 515 GLU A C 1
ATOM 3874 O O . GLU A 1 515 ? -8.666 -10.495 26.680 1.00 37.69 515 GLU A O 1
ATOM 3879 N N . SER A 1 516 ? -8.726 -10.323 24.447 1.00 43.22 516 SER A N 1
ATOM 3880 C CA . SER A 1 516 ? -10.120 -9.871 24.388 1.00 43.22 516 SER A CA 1
ATOM 3881 C C . SER A 1 516 ? -11.110 -10.981 24.766 1.00 43.22 516 SER A C 1
ATOM 3883 O O . SER A 1 516 ? -11.439 -11.869 23.980 1.00 43.22 516 SER A O 1
ATOM 3885 N N . VAL A 1 517 ? -11.632 -10.895 25.994 1.00 44.69 517 VAL A N 1
ATOM 3886 C CA . VAL A 1 517 ? -12.597 -11.857 26.562 1.00 44.69 517 VAL A CA 1
ATOM 3887 C C . VAL A 1 517 ? -13.919 -11.891 25.777 1.00 44.69 517 VAL A C 1
ATOM 3889 O O . VAL A 1 517 ? -14.544 -12.945 25.670 1.00 44.69 517 VAL A O 1
ATOM 3892 N N . THR A 1 518 ? -14.342 -10.767 25.188 1.00 48.75 518 THR A N 1
ATOM 3893 C CA . THR A 1 518 ? -15.530 -10.678 24.325 1.00 48.75 518 THR A CA 1
ATOM 3894 C C . THR A 1 518 ? -15.161 -10.759 22.843 1.00 48.75 518 THR A C 1
ATOM 3896 O O . THR A 1 518 ? -14.802 -9.766 22.217 1.00 48.75 518 THR A O 1
ATOM 3899 N N . GLN A 1 519 ? -15.303 -11.958 22.268 1.00 56.22 519 GLN A N 1
ATOM 3900 C CA . GLN A 1 519 ? -15.170 -12.217 20.823 1.00 56.22 519 GLN A CA 1
ATOM 3901 C C . GLN A 1 519 ? -16.464 -11.928 20.033 1.00 56.22 519 GLN A C 1
ATOM 3903 O O . GLN A 1 519 ? -16.447 -11.827 18.807 1.00 56.22 519 GLN A O 1
ATOM 3908 N N . THR A 1 520 ? -17.593 -11.801 20.735 1.00 66.50 520 THR A N 1
ATOM 3909 C CA . THR A 1 520 ? -18.935 -11.620 20.171 1.00 66.50 520 THR A CA 1
ATOM 3910 C C . THR A 1 520 ? -19.720 -10.540 20.914 1.00 66.50 520 THR A C 1
ATOM 3912 O O . THR A 1 520 ? -19.474 -10.263 22.091 1.00 66.50 520 THR A O 1
ATOM 3915 N N . VAL A 1 521 ? -20.690 -9.935 20.225 1.00 78.44 521 VAL A N 1
ATOM 3916 C CA . VAL A 1 521 ? -21.658 -9.003 20.825 1.00 78.44 521 VAL A CA 1
ATOM 3917 C C . VAL A 1 521 ? -22.593 -9.741 21.791 1.00 78.44 521 VAL A C 1
ATOM 3919 O O . VAL A 1 521 ? -23.280 -10.689 21.401 1.00 78.44 521 VAL A O 1
ATOM 3922 N N . ASN A 1 522 ? -22.647 -9.284 23.043 1.00 83.69 522 ASN A N 1
ATOM 3923 C CA . ASN A 1 522 ? -23.448 -9.881 24.114 1.00 83.69 522 ASN A CA 1
ATOM 3924 C C . ASN A 1 522 ? -24.528 -8.914 24.601 1.00 83.69 522 ASN A C 1
ATOM 3926 O O . ASN A 1 522 ? -24.310 -7.709 24.666 1.00 83.69 522 ASN A O 1
ATOM 3930 N N . ALA A 1 523 ? -25.697 -9.443 24.960 1.00 86.75 523 ALA A N 1
ATOM 3931 C CA . ALA A 1 523 ? -26.833 -8.636 25.383 1.00 86.75 523 ALA A CA 1
ATOM 3932 C C . ALA A 1 523 ? -27.275 -8.975 26.801 1.00 86.75 523 ALA A C 1
ATOM 3934 O O . ALA A 1 523 ? -27.460 -10.145 27.151 1.00 86.75 523 ALA A O 1
ATOM 3935 N N . TYR A 1 524 ? -27.500 -7.930 27.588 1.00 88.94 524 TYR A N 1
ATOM 3936 C CA . TYR A 1 524 ? -27.854 -8.025 28.991 1.00 88.94 524 TYR A CA 1
ATOM 3937 C C . TYR A 1 524 ? -29.132 -7.237 29.266 1.00 88.94 524 TYR A C 1
ATOM 3939 O O . TYR A 1 524 ? -29.258 -6.068 28.901 1.00 88.94 524 TYR A O 1
ATOM 3947 N N . HIS A 1 525 ? -30.086 -7.882 29.926 1.00 90.31 525 HIS A N 1
ATOM 3948 C CA . HIS A 1 525 ? -31.277 -7.232 30.452 1.00 90.31 525 HIS A CA 1
ATOM 3949 C C . HIS A 1 525 ? -30.955 -6.666 31.830 1.00 90.31 525 HIS A C 1
ATOM 3951 O O . HIS A 1 525 ? -30.542 -7.420 32.717 1.00 90.31 525 HIS A O 1
ATOM 3957 N N . VAL A 1 526 ? -31.167 -5.363 32.012 1.00 92.31 526 VAL A N 1
ATOM 3958 C CA . VAL A 1 526 ? -31.130 -4.753 33.343 1.00 92.31 526 VAL A CA 1
ATOM 3959 C C . VAL A 1 526 ? -32.506 -4.963 33.966 1.00 92.31 526 VAL A C 1
ATOM 3961 O O . VAL A 1 526 ? -33.498 -4.361 33.555 1.00 92.31 526 VAL A O 1
ATOM 3964 N N . GLU A 1 527 ? -32.595 -5.904 34.898 1.00 89.50 527 GLU A N 1
ATOM 3965 C CA . GLU A 1 527 ? -33.834 -6.206 35.601 1.00 89.50 527 GLU A CA 1
ATOM 3966 C C . GLU A 1 527 ? -34.190 -5.101 36.584 1.00 89.50 527 GLU A C 1
ATOM 3968 O O . GLU A 1 527 ? -33.326 -4.499 37.218 1.00 89.50 527 GLU A O 1
ATOM 3973 N N . ASN A 1 528 ? -35.497 -4.861 36.699 1.00 89.44 528 ASN A N 1
ATOM 3974 C CA . ASN A 1 528 ? -36.087 -3.796 37.501 1.00 89.44 528 ASN A CA 1
ATOM 3975 C C . ASN A 1 528 ? -35.651 -2.375 37.106 1.00 89.44 528 ASN A C 1
ATOM 3977 O O . ASN A 1 528 ? -35.773 -1.458 37.914 1.00 89.44 528 ASN A O 1
ATOM 3981 N N . LEU A 1 529 ? -35.200 -2.186 35.860 1.00 92.62 529 LEU A N 1
ATOM 3982 C CA . LEU A 1 529 ? -34.895 -0.884 35.274 1.00 92.62 529 LEU A CA 1
ATOM 3983 C C . LEU A 1 529 ? -35.583 -0.736 33.908 1.00 92.62 529 LEU A C 1
ATOM 3985 O O . LEU A 1 529 ? -35.457 -1.596 33.031 1.00 92.62 529 LEU A O 1
ATOM 3989 N N . MET A 1 530 ? -36.322 0.356 33.728 1.00 90.62 530 MET A N 1
ATOM 3990 C CA . MET A 1 530 ? -37.087 0.646 32.512 1.00 90.62 530 MET A CA 1
ATOM 3991 C C . MET A 1 530 ? -36.902 2.103 32.082 1.00 90.62 530 MET A C 1
ATOM 3993 O O . MET A 1 530 ? -36.608 2.959 32.912 1.00 90.62 530 MET A O 1
ATOM 3997 N N . VAL A 1 531 ? -37.111 2.400 30.800 1.00 90.31 531 VAL A N 1
ATOM 3998 C CA . VAL A 1 531 ? -37.232 3.777 30.300 1.00 90.31 531 VAL A CA 1
ATOM 3999 C C . VAL A 1 531 ? -38.699 4.062 30.012 1.00 90.31 531 VAL A C 1
ATOM 4001 O O . VAL A 1 531 ? -39.319 3.362 29.217 1.00 90.31 531 VAL A O 1
ATOM 4004 N N . ARG A 1 532 ? -39.265 5.087 30.652 1.00 88.12 532 ARG A N 1
ATOM 4005 C CA . ARG A 1 532 ? -40.586 5.628 30.318 1.00 88.12 532 ARG A CA 1
ATOM 4006 C C . ARG A 1 532 ? -40.442 6.695 29.242 1.00 88.12 532 ARG A C 1
ATOM 4008 O O . ARG A 1 532 ? -39.673 7.641 29.405 1.00 88.12 532 ARG A O 1
ATOM 4015 N N . HIS A 1 533 ? -41.194 6.534 28.165 1.00 82.94 533 HIS A N 1
ATOM 4016 C CA . HIS A 1 533 ? -41.316 7.482 27.065 1.00 82.94 533 HIS A CA 1
ATOM 4017 C C . HIS A 1 533 ? -42.430 8.506 27.348 1.00 82.94 533 HIS A C 1
ATOM 4019 O O . HIS A 1 533 ? -43.287 8.295 28.211 1.00 82.94 533 HIS A O 1
ATOM 4025 N N . ARG A 1 534 ? -42.434 9.628 26.612 1.00 72.25 534 ARG A N 1
ATOM 4026 C CA . ARG A 1 534 ? -43.432 10.712 26.748 1.00 72.25 534 ARG A CA 1
ATOM 4027 C C . ARG A 1 534 ? -44.890 10.243 26.606 1.00 72.25 534 ARG A C 1
ATOM 4029 O O . ARG A 1 534 ? -45.774 10.827 27.220 1.00 72.25 534 ARG A O 1
ATOM 4036 N N . ASP A 1 535 ? -45.143 9.218 25.799 1.00 76.44 535 ASP A N 1
ATOM 4037 C CA . ASP A 1 535 ? -46.468 8.619 25.574 1.00 76.44 535 ASP A CA 1
ATOM 4038 C C . ASP A 1 535 ? -46.918 7.663 26.701 1.00 76.44 535 ASP A C 1
ATOM 4040 O O . ASP A 1 535 ? -48.006 7.094 26.637 1.00 76.44 535 ASP A O 1
ATOM 4044 N N . GLY A 1 536 ? -46.098 7.496 27.744 1.00 79.50 536 GLY A N 1
ATOM 4045 C CA . GLY A 1 536 ? -46.350 6.598 28.869 1.00 79.50 536 GLY A CA 1
ATOM 4046 C C . GLY A 1 536 ? -45.930 5.147 28.625 1.00 79.50 536 GLY A C 1
ATOM 4047 O O . GLY A 1 536 ? -46.031 4.340 29.551 1.00 79.50 536 GLY A O 1
ATOM 4048 N N . VAL A 1 537 ? -45.430 4.805 27.431 1.00 82.88 537 VAL A N 1
ATOM 4049 C CA . VAL A 1 537 ? -44.882 3.472 27.143 1.00 82.88 537 VAL A CA 1
ATOM 4050 C C . VAL A 1 537 ? -43.604 3.253 27.955 1.00 82.88 537 VAL A C 1
ATOM 4052 O O . VAL A 1 537 ? -42.807 4.174 28.146 1.00 82.88 537 VAL A O 1
ATOM 4055 N N . THR A 1 538 ? -43.411 2.032 28.459 1.00 86.25 538 THR A N 1
ATOM 4056 C CA . THR A 1 538 ? -42.228 1.650 29.235 1.00 86.25 538 THR A CA 1
ATOM 4057 C C . THR A 1 538 ? -41.436 0.544 28.546 1.00 86.25 538 THR A C 1
ATOM 4059 O O . THR A 1 538 ? -41.926 -0.562 28.318 1.00 86.25 538 THR A O 1
ATOM 4062 N N . ASP A 1 539 ? -40.171 0.840 28.275 1.00 87.81 539 ASP A N 1
ATOM 4063 C CA . ASP A 1 539 ? -39.235 -0.029 27.575 1.00 87.81 539 ASP A CA 1
ATOM 4064 C C . ASP A 1 539 ? -38.254 -0.686 28.549 1.00 87.81 539 ASP A C 1
ATOM 4066 O O . ASP A 1 539 ? -37.742 -0.052 29.472 1.00 87.81 539 ASP A O 1
ATOM 4070 N N . TYR A 1 540 ? -37.940 -1.964 28.331 1.00 88.88 540 TYR A N 1
ATOM 4071 C CA . TYR A 1 540 ? -36.903 -2.654 29.103 1.00 88.88 540 TYR A CA 1
ATOM 4072 C C . TYR A 1 540 ? -35.508 -2.180 28.690 1.00 88.88 540 TYR A C 1
ATOM 4074 O O . TYR A 1 540 ? -35.209 -2.113 27.496 1.00 88.88 540 TYR A O 1
ATOM 4082 N N . VAL A 1 541 ? -34.623 -1.919 29.655 1.00 91.69 541 VAL A N 1
ATOM 4083 C CA . VAL A 1 541 ? -33.235 -1.538 29.351 1.00 91.69 541 VAL A CA 1
ATOM 4084 C C . VAL A 1 541 ? -32.440 -2.766 28.893 1.00 91.69 541 VAL A C 1
ATOM 4086 O O . VAL A 1 541 ? -32.329 -3.769 29.608 1.00 91.69 541 VAL A O 1
ATOM 4089 N N . CYS A 1 542 ? -31.869 -2.675 27.691 1.00 90.75 542 CYS A N 1
ATOM 4090 C CA . CYS A 1 542 ? -30.976 -3.677 27.115 1.00 90.75 542 CYS A CA 1
ATOM 4091 C C . CYS A 1 542 ? -29.586 -3.070 26.908 1.00 90.75 542 CYS A C 1
ATOM 4093 O O . CYS A 1 542 ? -29.417 -2.180 26.073 1.00 90.75 542 CYS A O 1
ATOM 4095 N N . LEU A 1 543 ? -28.582 -3.577 27.625 1.00 92.25 543 LEU A N 1
ATOM 4096 C CA . LEU A 1 543 ? -27.182 -3.258 27.347 1.00 92.25 543 LEU 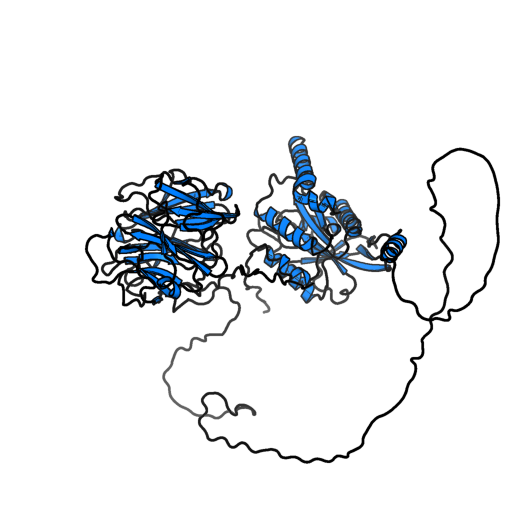A CA 1
ATOM 4097 C C . LEU A 1 543 ? -26.653 -4.210 26.280 1.00 92.25 543 LEU A C 1
ATOM 4099 O O . LEU A 1 543 ? -26.775 -5.428 26.418 1.00 92.25 543 LEU A O 1
ATOM 4103 N N . LEU A 1 544 ? -26.051 -3.653 25.237 1.00 89.44 544 LEU A N 1
ATOM 4104 C CA . LEU A 1 544 ? -25.399 -4.388 24.166 1.00 89.44 544 LEU A CA 1
ATOM 4105 C C . LEU A 1 544 ? -23.886 -4.175 24.299 1.00 89.44 544 LEU A C 1
ATOM 4107 O O . LEU A 1 544 ? -23.366 -3.119 23.939 1.00 89.44 544 LEU A O 1
ATOM 4111 N N . ASP A 1 545 ? -23.196 -5.154 24.878 1.00 87.88 545 ASP A N 1
ATOM 4112 C CA . ASP A 1 545 ? -21.742 -5.148 25.033 1.00 87.88 545 ASP A CA 1
ATOM 4113 C C . ASP A 1 545 ? -21.077 -5.580 23.730 1.00 87.88 545 ASP A C 1
ATOM 4115 O O . ASP A 1 545 ? -21.428 -6.615 23.154 1.00 87.88 545 ASP A O 1
ATOM 4119 N N . SER A 1 546 ? -20.111 -4.794 23.265 1.00 81.56 546 SER A N 1
ATOM 4120 C CA . SER A 1 546 ? -19.352 -5.096 22.058 1.00 81.56 546 SER A CA 1
ATOM 4121 C C . SER A 1 546 ? -17.950 -5.614 22.393 1.00 81.56 546 SER A C 1
ATOM 4123 O O . SER A 1 546 ? -17.357 -5.208 23.399 1.00 81.56 546 SER A O 1
ATOM 4125 N N . PRO A 1 547 ? -17.330 -6.395 21.493 1.00 71.62 547 PRO A N 1
ATOM 4126 C CA . PRO A 1 547 ? -15.880 -6.533 21.460 1.00 71.62 547 PRO A CA 1
ATOM 4127 C C . PRO A 1 547 ? -15.157 -5.174 21.480 1.00 71.62 547 PRO A C 1
ATOM 4129 O O . PRO A 1 547 ? -15.737 -4.122 21.178 1.00 71.62 547 PRO A O 1
ATOM 4132 N N . GLY A 1 548 ? -13.881 -5.175 21.864 1.00 64.94 548 GLY A N 1
ATOM 4133 C CA . GLY A 1 548 ? -13.077 -3.956 21.915 1.00 64.94 548 GLY A CA 1
ATOM 4134 C C . GLY A 1 548 ? -12.876 -3.323 20.539 1.00 64.94 548 GLY A C 1
ATOM 4135 O O . GLY A 1 548 ? -12.259 -3.909 19.659 1.00 64.94 548 GLY A O 1
ATOM 4136 N N . PHE A 1 549 ? -13.345 -2.089 20.361 1.00 56.41 549 PHE A N 1
ATOM 4137 C CA . PHE A 1 549 ? -13.056 -1.329 19.145 1.00 56.41 549 PHE A CA 1
ATOM 4138 C C . PHE A 1 549 ? -11.588 -0.875 19.136 1.00 56.41 549 PHE A C 1
ATOM 4140 O O . PHE A 1 549 ? -11.099 -0.361 20.138 1.00 56.41 549 PHE A O 1
ATOM 4147 N N . SER A 1 550 ? -10.899 -1.014 18.002 1.00 51.91 550 SER A N 1
ATOM 4148 C CA . SER A 1 550 ? -9.430 -0.920 17.890 1.00 51.91 550 SER A CA 1
ATOM 4149 C C . SER A 1 550 ? -8.643 -2.061 18.559 1.00 51.91 550 SER A C 1
ATOM 4151 O O . SER A 1 550 ? -7.458 -1.881 18.849 1.00 51.91 550 SER A O 1
ATOM 4153 N N . ASP A 1 551 ? -9.254 -3.226 18.789 1.00 49.44 551 ASP A N 1
ATOM 4154 C CA . ASP A 1 551 ? -8.493 -4.448 19.071 1.00 49.44 551 ASP A CA 1
ATOM 4155 C C . ASP A 1 551 ? -7.777 -4.955 17.801 1.00 49.44 551 ASP A C 1
ATOM 4157 O O . ASP A 1 551 ? -8.260 -4.780 16.681 1.00 49.44 551 ASP A O 1
ATOM 4161 N N . VAL A 1 552 ? -6.620 -5.596 17.971 1.00 41.16 552 VAL A N 1
ATOM 4162 C CA . VAL A 1 552 ? -5.811 -6.175 16.881 1.00 41.16 552 VAL A CA 1
ATOM 4163 C C . VAL A 1 552 ? -6.489 -7.400 16.248 1.00 41.16 552 VAL A C 1
ATOM 4165 O O . VAL A 1 552 ? -6.168 -7.770 15.121 1.00 41.16 552 VAL A O 1
ATOM 4168 N N . SER A 1 553 ? -7.415 -8.023 16.982 1.00 42.12 553 SER A N 1
ATOM 4169 C CA . SER A 1 553 ? -8.134 -9.252 16.617 1.00 42.12 553 SER A CA 1
ATOM 4170 C C . SER A 1 553 ? -9.468 -9.022 15.888 1.00 42.12 553 SER A C 1
ATOM 4172 O O . SER A 1 553 ? -9.913 -9.882 15.121 1.00 42.12 553 SER A O 1
ATOM 4174 N N . ILE A 1 554 ? -10.123 -7.876 16.121 1.00 49.47 554 ILE A N 1
ATOM 4175 C CA . ILE A 1 554 ? -11.483 -7.587 15.641 1.00 49.47 554 ILE A CA 1
ATOM 4176 C C . ILE A 1 554 ? -11.578 -6.145 15.126 1.00 49.47 554 ILE A C 1
ATOM 4178 O O . ILE A 1 554 ? -11.962 -5.202 15.814 1.00 49.47 554 ILE A O 1
ATOM 4182 N N . ALA A 1 555 ? -11.244 -6.004 13.852 1.00 60.81 555 ALA A N 1
ATOM 4183 C CA . ALA A 1 555 ? -12.111 -5.387 12.859 1.00 60.81 555 ALA A CA 1
ATOM 4184 C C . ALA A 1 555 ? -13.323 -4.532 13.353 1.00 60.81 555 ALA A C 1
ATOM 4186 O O . ALA A 1 555 ? -14.431 -5.029 13.502 1.00 60.81 555 ALA A O 1
ATOM 4187 N N . GLU A 1 556 ? -13.184 -3.202 13.448 1.00 63.16 556 GLU A N 1
ATOM 4188 C CA . GLU A 1 556 ? -14.274 -2.264 13.812 1.00 63.16 556 GLU A CA 1
ATOM 4189 C C . GLU A 1 556 ? -15.538 -2.349 12.921 1.00 63.16 556 GLU A C 1
ATOM 4191 O O . GLU A 1 556 ? -16.648 -2.288 13.448 1.00 63.16 556 GLU A O 1
ATOM 4196 N N . MET A 1 557 ? -15.407 -2.537 11.596 1.00 63.47 557 MET A N 1
ATOM 4197 C CA . MET A 1 557 ? -16.568 -2.776 10.713 1.00 63.47 557 MET A CA 1
ATOM 4198 C C . MET A 1 557 ? -17.245 -4.121 10.979 1.00 63.47 557 MET A C 1
ATOM 4200 O O . MET A 1 557 ? -18.462 -4.219 10.872 1.00 63.47 557 MET A O 1
ATOM 4204 N N . GLU A 1 558 ? -16.490 -5.146 11.370 1.00 69.12 558 GLU A N 1
ATOM 4205 C CA . GLU A 1 558 ? -17.080 -6.419 11.775 1.00 69.12 558 GLU A CA 1
ATOM 4206 C C . GLU A 1 558 ? -17.820 -6.267 13.107 1.00 69.12 558 GLU A C 1
ATOM 4208 O O . GLU A 1 558 ? -18.904 -6.819 13.244 1.00 69.12 558 GLU A O 1
ATOM 4213 N N . ILE A 1 559 ? -17.323 -5.470 14.063 1.00 70.44 559 ILE A N 1
ATOM 4214 C CA . ILE A 1 559 ? -18.083 -5.170 15.291 1.00 70.44 559 ILE A CA 1
ATOM 4215 C C . ILE A 1 559 ? -19.413 -4.484 14.935 1.00 70.44 559 ILE A C 1
ATOM 4217 O O . ILE A 1 559 ? -20.459 -4.841 15.478 1.00 70.44 559 ILE A O 1
ATOM 4221 N N . ILE A 1 560 ? -19.399 -3.552 13.976 1.00 73.31 560 ILE A N 1
ATOM 4222 C CA . ILE A 1 560 ? -20.613 -2.925 13.430 1.00 73.31 560 ILE A CA 1
ATOM 4223 C C . ILE A 1 560 ? -21.537 -3.959 12.769 1.00 73.31 560 ILE A C 1
ATOM 4225 O O . ILE A 1 560 ? -22.744 -3.935 13.018 1.00 73.31 560 ILE A O 1
ATOM 4229 N N . GLU A 1 561 ? -21.006 -4.894 11.980 1.00 72.06 561 GLU A N 1
ATOM 4230 C CA . GLU A 1 561 ? -21.799 -5.980 11.397 1.00 72.06 561 GLU A CA 1
ATOM 4231 C C . GLU A 1 561 ? -22.363 -6.938 12.449 1.00 72.06 561 GLU A C 1
ATOM 4233 O O . GLU A 1 561 ? -23.517 -7.339 12.327 1.00 72.06 561 GLU A O 1
ATOM 4238 N N . GLN A 1 562 ? -21.605 -7.289 13.491 1.00 75.19 562 GLN A N 1
ATOM 4239 C CA . GLN A 1 562 ? -22.085 -8.124 14.593 1.00 75.19 562 GLN A CA 1
ATOM 4240 C C . GLN A 1 562 ? -23.241 -7.430 15.330 1.00 75.19 562 GLN A C 1
ATOM 4242 O O . GLN A 1 562 ? -24.272 -8.060 15.567 1.00 75.19 562 GLN A O 1
ATOM 4247 N N . VAL A 1 563 ? -23.118 -6.127 15.621 1.00 80.50 563 VAL A N 1
ATOM 4248 C CA . VAL A 1 563 ? -24.204 -5.315 16.204 1.00 80.50 563 VAL A CA 1
ATOM 4249 C C . VAL A 1 563 ? -25.418 -5.280 15.271 1.00 80.50 563 VAL A C 1
ATOM 4251 O O . VAL A 1 563 ? -26.540 -5.506 15.723 1.00 80.50 563 VAL A O 1
ATOM 4254 N N . LYS A 1 564 ? -25.214 -5.055 13.966 1.00 78.50 564 LYS A N 1
ATOM 4255 C CA . LYS A 1 564 ? -26.300 -5.026 12.976 1.00 78.50 564 LYS A CA 1
ATOM 4256 C C . LYS A 1 564 ? -27.033 -6.370 12.891 1.00 78.50 564 LYS A C 1
ATOM 4258 O O . LYS A 1 564 ? -28.252 -6.395 13.034 1.00 78.50 564 LYS A O 1
ATOM 4263 N N . ARG A 1 565 ? -26.304 -7.478 12.710 1.00 77.31 565 ARG A N 1
ATOM 4264 C CA . ARG A 1 565 ? -26.868 -8.841 12.659 1.00 77.31 565 ARG A CA 1
ATOM 4265 C C . ARG A 1 565 ? -27.648 -9.147 13.939 1.00 77.31 565 ARG A C 1
ATOM 4267 O O . ARG A 1 565 ? -28.781 -9.607 13.863 1.00 77.31 565 ARG A O 1
ATOM 4274 N N . TRP A 1 566 ? -27.101 -8.790 15.106 1.00 80.62 566 TRP A N 1
ATOM 4275 C CA . TRP A 1 566 ? -27.774 -8.988 16.392 1.00 80.62 566 TRP A CA 1
ATOM 4276 C C . TRP A 1 566 ? -29.135 -8.272 16.479 1.00 80.62 566 TRP A C 1
ATOM 4278 O O . TRP A 1 566 ? -30.093 -8.870 16.984 1.00 80.62 566 TRP A O 1
ATOM 4288 N N . LEU A 1 567 ? -29.222 -7.032 15.974 1.00 79.00 567 LEU A N 1
ATOM 4289 C CA . LEU A 1 567 ? -30.458 -6.240 15.894 1.00 79.00 567 LEU A CA 1
ATOM 4290 C C . LEU A 1 567 ? -31.457 -6.844 14.896 1.00 79.00 567 LEU A C 1
ATOM 4292 O O . LEU A 1 567 ? -32.617 -7.068 15.256 1.00 79.00 567 LEU A O 1
ATOM 4296 N N . ASP A 1 568 ? -31.003 -7.146 13.676 1.00 77.00 568 ASP A N 1
ATOM 4297 C CA . ASP A 1 568 ? -31.835 -7.668 12.584 1.00 77.00 568 ASP A CA 1
ATOM 4298 C C . ASP A 1 568 ? -32.433 -9.048 12.944 1.00 77.00 568 ASP A C 1
ATOM 4300 O O . ASP A 1 568 ? -33.654 -9.223 12.869 1.00 77.00 568 ASP A O 1
ATOM 4304 N N . ASP A 1 569 ? -31.624 -9.986 13.459 1.00 73.31 569 ASP A N 1
ATOM 4305 C CA . ASP A 1 569 ? -32.063 -11.318 13.926 1.00 73.31 569 ASP A CA 1
ATOM 4306 C C . ASP A 1 569 ? -33.170 -11.215 14.989 1.00 73.31 569 ASP A C 1
ATOM 4308 O O . ASP A 1 569 ? -34.146 -11.979 15.023 1.00 73.31 569 ASP A O 1
ATOM 4312 N N . ARG A 1 570 ? -33.039 -10.231 15.885 1.00 72.56 570 ARG A N 1
ATOM 4313 C CA . ARG A 1 570 ? -33.992 -9.999 16.977 1.00 72.56 570 ARG A CA 1
ATOM 4314 C C . ARG A 1 570 ? -35.155 -9.109 16.561 1.00 72.56 570 ARG A C 1
ATOM 4316 O O . ARG A 1 570 ? -36.158 -9.102 17.276 1.00 72.56 570 ARG A O 1
ATOM 4323 N N . ARG A 1 571 ? -35.127 -8.510 15.366 1.00 68.06 571 ARG A N 1
ATOM 4324 C CA . ARG A 1 571 ? -36.082 -7.499 14.873 1.00 68.06 571 ARG A CA 1
ATOM 4325 C C . ARG A 1 571 ? -36.191 -6.290 15.812 1.00 68.06 571 ARG A C 1
ATOM 4327 O O . ARG A 1 571 ? -37.289 -5.781 16.030 1.00 68.06 571 ARG A O 1
ATOM 4334 N N . LEU A 1 572 ? -35.066 -5.873 16.389 1.00 71.94 572 LEU A N 1
ATOM 4335 C CA . LEU A 1 572 ? -34.963 -4.635 17.161 1.00 71.94 572 LEU A CA 1
ATOM 4336 C C . LEU A 1 572 ? -34.580 -3.502 16.192 1.00 71.94 572 LEU A C 1
ATOM 4338 O O . LEU A 1 572 ? -33.569 -3.624 15.503 1.00 71.94 572 LEU A O 1
ATOM 4342 N N . PRO A 1 573 ? -35.377 -2.425 16.077 1.00 64.62 573 PRO A N 1
ATOM 4343 C CA . PRO A 1 573 ? -35.232 -1.471 14.974 1.00 64.62 573 PRO A CA 1
ATOM 4344 C C . PRO A 1 573 ? -34.023 -0.531 15.122 1.00 64.62 573 PRO A C 1
ATOM 4346 O O . PRO A 1 573 ? -33.508 -0.019 14.121 1.00 64.62 573 PRO A O 1
ATOM 4349 N N . THR A 1 574 ? -33.584 -0.270 16.358 1.00 78.75 574 THR A N 1
ATOM 4350 C CA . THR A 1 574 ? -32.657 0.821 16.686 1.00 78.75 574 THR A CA 1
ATOM 4351 C C . THR A 1 574 ? -31.743 0.522 17.875 1.00 78.75 574 THR A C 1
ATOM 4353 O O . THR A 1 574 ? -32.104 -0.194 18.806 1.00 78.75 574 THR A O 1
ATOM 4356 N N . VAL A 1 575 ? -30.573 1.164 17.870 1.00 86.88 575 VAL A N 1
ATOM 4357 C CA . VAL A 1 575 ? -29.779 1.478 19.065 1.00 86.88 575 VAL A CA 1
ATOM 4358 C C . VAL A 1 575 ? -30.190 2.876 19.513 1.00 86.88 575 VAL A C 1
ATOM 4360 O O . VAL A 1 575 ? -30.012 3.831 18.756 1.00 86.88 575 VAL A O 1
ATOM 4363 N N . SER A 1 576 ? -30.738 3.008 20.719 1.00 87.69 576 SER A N 1
ATOM 4364 C CA . SER A 1 576 ? -31.202 4.288 21.266 1.00 87.69 576 SER A CA 1
ATOM 4365 C C . SER A 1 576 ? -30.035 5.208 21.621 1.00 87.69 576 SER A C 1
ATOM 4367 O O . SER A 1 576 ? -30.035 6.366 21.212 1.00 87.69 576 SER A O 1
ATOM 4369 N N . ILE A 1 577 ? -29.028 4.687 22.332 1.00 91.12 577 ILE A N 1
ATOM 4370 C CA . ILE A 1 577 ? -27.885 5.449 22.868 1.00 91.12 577 ILE A CA 1
ATOM 4371 C C . ILE A 1 577 ? -26.572 4.687 22.643 1.00 91.12 577 ILE A C 1
ATOM 4373 O O . ILE A 1 577 ? -26.539 3.457 22.721 1.00 91.12 577 ILE A O 1
ATOM 4377 N N . ILE A 1 578 ? -25.476 5.420 22.425 1.00 92.00 578 ILE A N 1
ATOM 4378 C CA . ILE A 1 578 ? -24.102 4.897 22.467 1.00 92.00 578 ILE A CA 1
ATOM 4379 C C . ILE A 1 578 ? -23.376 5.428 23.714 1.00 92.00 578 ILE A C 1
ATOM 4381 O O . ILE A 1 578 ? -23.286 6.641 23.918 1.00 92.00 578 ILE A O 1
ATOM 4385 N N . LEU A 1 579 ? -22.798 4.523 24.509 1.00 95.50 579 LEU A N 1
ATOM 4386 C CA . LEU A 1 579 ? -21.859 4.846 25.588 1.00 95.50 579 LEU A CA 1
ATOM 4387 C C . LEU A 1 579 ? -20.422 4.592 25.115 1.00 95.50 579 LEU A C 1
ATOM 4389 O O . LEU A 1 579 ? -20.067 3.452 24.818 1.00 95.50 579 LEU A O 1
ATOM 4393 N N . TYR A 1 580 ? -19.581 5.631 25.056 1.00 93.25 580 TYR A N 1
ATOM 4394 C CA . TYR A 1 580 ? -18.174 5.501 24.659 1.00 93.25 580 TYR A CA 1
ATOM 4395 C C . TYR A 1 580 ? -17.222 5.527 25.859 1.00 93.25 580 TYR A C 1
ATOM 4397 O O . TYR A 1 580 ? -16.969 6.583 26.436 1.00 93.25 580 TYR A O 1
ATOM 4405 N N . PHE A 1 581 ? -16.652 4.373 26.196 1.00 93.50 581 PHE A N 1
ATOM 4406 C CA . PHE A 1 581 ? -15.767 4.169 27.341 1.00 93.50 581 PHE A CA 1
ATOM 4407 C C . PHE A 1 581 ? -14.300 4.461 26.999 1.00 93.50 581 PHE A C 1
ATOM 4409 O O . PHE A 1 581 ? -13.743 3.864 26.069 1.00 93.50 581 PHE A O 1
ATOM 4416 N N . ARG A 1 582 ? -13.637 5.317 27.790 1.00 90.75 582 ARG A N 1
ATOM 4417 C CA . ARG A 1 582 ? -12.198 5.616 27.669 1.00 90.75 582 ARG A CA 1
ATOM 4418 C C . ARG A 1 582 ? -11.512 5.738 29.046 1.00 90.75 582 ARG A C 1
ATOM 4420 O O . ARG A 1 582 ? -11.951 6.561 29.846 1.00 90.75 582 ARG A O 1
ATOM 4427 N N . PRO A 1 583 ? -10.391 5.030 29.292 1.00 92.50 583 PRO A N 1
ATOM 4428 C CA . PRO A 1 583 ? -9.581 5.223 30.496 1.00 92.50 583 PRO A CA 1
ATOM 4429 C C . PRO A 1 583 ? -9.036 6.648 30.621 1.00 92.50 583 PRO A C 1
ATOM 4431 O O . PRO A 1 583 ? -8.483 7.193 29.660 1.00 92.50 583 PRO A O 1
ATOM 4434 N N . ILE A 1 584 ? -9.157 7.242 31.809 1.00 93.69 584 ILE A N 1
ATOM 4435 C CA . ILE A 1 584 ? -8.704 8.611 32.083 1.00 93.69 584 ILE A CA 1
ATOM 4436 C C . ILE A 1 584 ? -7.176 8.724 32.161 1.00 93.69 584 ILE A C 1
ATOM 4438 O O . ILE A 1 584 ? -6.601 9.757 31.824 1.00 93.69 584 ILE A O 1
ATOM 4442 N N . ASN A 1 585 ? -6.499 7.636 32.525 1.00 86.56 585 ASN A N 1
ATOM 4443 C CA . ASN A 1 585 ? -5.040 7.525 32.585 1.00 86.56 585 ASN A CA 1
ATOM 4444 C C . ASN A 1 585 ? -4.368 7.361 31.197 1.00 86.56 585 ASN A C 1
ATOM 4446 O O . ASN A 1 585 ? -3.138 7.350 31.107 1.00 86.56 585 ASN A O 1
ATOM 4450 N N . ALA A 1 586 ? -5.137 7.267 30.104 1.00 81.94 586 ALA A N 1
ATOM 4451 C CA . ALA A 1 586 ? -4.615 7.052 28.754 1.00 81.94 586 ALA A CA 1
ATOM 4452 C C . ALA A 1 586 ? -3.850 8.278 28.209 1.00 81.94 586 ALA A C 1
ATOM 4454 O O . ALA A 1 586 ? -4.446 9.253 27.749 1.00 81.94 586 ALA A O 1
ATOM 4455 N N . THR A 1 587 ? -2.516 8.192 28.186 1.00 69.31 587 THR A N 1
ATOM 4456 C CA . THR A 1 587 ? -1.581 9.292 27.859 1.00 69.31 587 THR A CA 1
ATOM 4457 C C . THR A 1 587 ? -1.615 9.801 26.413 1.00 69.31 587 THR A C 1
ATOM 4459 O O . THR A 1 587 ? -1.067 10.863 26.126 1.00 69.31 587 THR A O 1
ATOM 4462 N N . ARG A 1 588 ? -2.229 9.064 25.481 1.00 73.38 588 ARG A N 1
ATOM 4463 C CA . ARG A 1 588 ? -2.381 9.456 24.069 1.00 73.38 588 ARG A CA 1
ATOM 4464 C C . ARG A 1 588 ? -3.664 8.886 23.469 1.00 73.38 588 ARG A C 1
ATOM 4466 O O . ARG A 1 588 ? -4.241 7.948 24.013 1.00 73.38 588 ARG A O 1
ATOM 4473 N N . VAL A 1 589 ? -4.088 9.433 22.329 1.00 75.62 589 VAL A N 1
ATOM 4474 C CA . VAL A 1 589 ? -5.131 8.850 21.468 1.00 75.62 589 VAL A CA 1
ATOM 4475 C C . VAL A 1 589 ? -4.437 8.223 20.253 1.00 75.62 589 VAL A C 1
ATOM 4477 O O . VAL A 1 589 ? -3.925 8.972 19.419 1.00 75.62 589 VAL A O 1
ATOM 4480 N N . PRO A 1 590 ? -4.364 6.884 20.135 1.00 70.06 590 PRO A N 1
ATOM 4481 C CA . PRO A 1 590 ? -3.814 6.225 18.953 1.00 70.06 590 PRO A CA 1
ATOM 4482 C C . PRO A 1 590 ? -4.570 6.593 17.669 1.00 70.06 590 PRO A C 1
ATOM 4484 O O . PRO A 1 590 ? -5.769 6.875 17.693 1.00 70.06 590 PRO A O 1
ATOM 4487 N N . GLY A 1 591 ? -3.881 6.541 16.525 1.00 63.16 591 GLY A N 1
ATOM 4488 C CA . GLY A 1 591 ? -4.481 6.853 15.223 1.00 63.16 591 GLY A CA 1
ATOM 4489 C C . GLY A 1 591 ? -5.651 5.936 14.845 1.00 63.16 591 GLY A C 1
ATOM 4490 O O . GLY A 1 591 ? -6.589 6.399 14.204 1.00 63.16 591 GLY A O 1
ATOM 4491 N N . SER A 1 592 ? -5.633 4.672 15.287 1.00 64.75 592 SER A N 1
ATOM 4492 C CA . SER A 1 592 ? -6.774 3.747 15.208 1.00 64.75 592 SER A CA 1
ATOM 4493 C C . SER A 1 592 ? -7.971 4.282 15.992 1.00 64.75 592 SER A C 1
ATOM 4495 O O . SER A 1 592 ? -8.969 4.637 15.376 1.00 64.75 592 SER A O 1
ATOM 4497 N N . GLN A 1 593 ? -7.818 4.490 17.304 1.00 71.94 593 GLN A N 1
ATOM 4498 C CA . GLN A 1 593 ? -8.871 5.019 18.182 1.00 71.94 593 GLN A CA 1
ATOM 4499 C C . GLN A 1 593 ? -9.461 6.347 17.667 1.00 71.94 593 GLN A C 1
ATOM 4501 O O . GLN A 1 593 ? -10.664 6.590 17.767 1.00 71.94 593 GLN A O 1
ATOM 4506 N N . ARG A 1 594 ? -8.627 7.223 17.089 1.00 76.94 594 ARG A N 1
ATOM 4507 C CA . ARG A 1 594 ? -9.069 8.481 16.462 1.00 76.94 594 ARG A CA 1
ATOM 4508 C C . ARG A 1 594 ? -9.982 8.231 15.252 1.00 76.94 594 ARG A C 1
ATOM 4510 O O . ARG A 1 594 ? -10.964 8.954 15.099 1.00 76.94 594 ARG A O 1
ATOM 4517 N N . ARG A 1 595 ? -9.690 7.222 14.419 1.00 68.19 595 ARG A N 1
ATOM 4518 C CA . ARG A 1 595 ? -10.561 6.802 13.304 1.00 68.19 595 ARG A CA 1
ATOM 4519 C C . ARG A 1 595 ? -11.878 6.230 13.820 1.00 68.19 595 ARG A C 1
ATOM 4521 O O . ARG A 1 595 ? -12.915 6.703 13.372 1.00 68.19 595 ARG A O 1
ATOM 4528 N N . THR A 1 596 ? -11.850 5.353 14.824 1.00 71.25 596 THR A N 1
ATOM 4529 C CA . THR A 1 596 ? -13.055 4.805 15.476 1.00 71.25 596 THR A CA 1
ATOM 4530 C C . THR A 1 596 ? -13.999 5.904 15.957 1.00 71.25 596 THR A C 1
ATOM 4532 O O . THR A 1 596 ? -15.203 5.870 15.710 1.00 71.25 596 THR A O 1
ATOM 4535 N N . ILE A 1 597 ? -13.439 6.908 16.643 1.00 81.94 597 ILE A N 1
ATOM 4536 C CA . ILE A 1 597 ? -14.188 8.052 17.171 1.00 81.94 597 ILE A CA 1
ATOM 4537 C C . ILE A 1 597 ? -14.793 8.860 16.020 1.00 81.94 597 ILE A C 1
ATOM 4539 O O . ILE A 1 597 ? -15.967 9.216 16.078 1.00 81.94 597 ILE A O 1
ATOM 4543 N N . ASN A 1 598 ? -14.026 9.125 14.961 1.00 78.44 598 ASN A N 1
ATOM 4544 C CA . ASN A 1 598 ? -14.518 9.866 13.801 1.00 78.44 598 ASN A CA 1
ATOM 4545 C C . ASN A 1 598 ? -15.607 9.097 13.035 1.00 78.44 598 ASN A C 1
ATOM 4547 O O . ASN A 1 598 ? -16.600 9.704 12.646 1.00 78.44 598 ASN A O 1
ATOM 4551 N N . MET A 1 599 ? -15.463 7.778 12.871 1.00 72.44 599 MET A N 1
ATOM 4552 C CA . MET A 1 599 ? -16.497 6.903 12.313 1.00 72.44 599 MET A CA 1
ATOM 4553 C C . MET A 1 599 ? -17.775 7.002 13.149 1.00 72.44 599 MET A C 1
ATOM 4555 O O . MET A 1 599 ? -18.810 7.401 12.623 1.00 72.44 599 MET A O 1
ATOM 4559 N N . MET A 1 600 ? -17.700 6.738 14.457 1.00 77.25 600 MET A N 1
ATOM 4560 C CA . MET A 1 600 ? -18.856 6.796 15.359 1.00 77.25 600 MET A CA 1
ATOM 4561 C C . MET A 1 600 ? -19.558 8.160 15.319 1.00 77.25 600 MET A C 1
ATOM 4563 O O . MET A 1 600 ? -20.779 8.219 15.173 1.00 77.25 600 MET A O 1
ATOM 4567 N N . LYS A 1 601 ? -18.800 9.263 15.377 1.00 81.75 601 LYS A N 1
ATOM 4568 C CA . LYS A 1 601 ? -19.352 10.618 15.233 1.00 81.75 601 LYS A CA 1
ATOM 4569 C C . LYS A 1 601 ? -20.107 10.798 13.917 1.00 81.75 601 LYS A C 1
ATOM 4571 O O . LYS A 1 601 ? -21.155 11.432 13.926 1.00 81.75 601 LYS A O 1
ATOM 4576 N N . SER A 1 602 ? -19.609 10.255 12.808 1.00 74.06 602 SER A N 1
ATOM 4577 C CA . SER A 1 602 ? -20.289 10.321 11.507 1.00 74.06 602 SER A CA 1
ATOM 4578 C C . SER A 1 602 ? -21.598 9.526 11.487 1.00 74.06 602 SER A C 1
ATOM 4580 O O . SER A 1 602 ? -22.569 9.997 10.900 1.00 74.06 602 SER A O 1
ATOM 4582 N N . ILE A 1 603 ? -21.663 8.378 12.177 1.00 69.62 603 ILE A N 1
ATOM 4583 C CA . ILE A 1 603 ? -22.909 7.608 12.353 1.00 69.62 603 ILE A CA 1
ATOM 4584 C C . ILE A 1 603 ? -23.956 8.463 13.075 1.00 69.62 603 ILE A C 1
ATOM 4586 O O . ILE A 1 603 ? -25.073 8.620 12.586 1.00 69.62 603 ILE A O 1
ATOM 4590 N N . ILE A 1 604 ? -23.570 9.043 14.216 1.00 75.62 604 ILE A N 1
ATOM 4591 C CA . ILE A 1 604 ? -24.464 9.836 15.070 1.00 75.62 604 ILE A CA 1
ATOM 4592 C C . ILE A 1 604 ? -24.895 11.132 14.365 1.00 75.62 604 ILE A C 1
ATOM 4594 O O . ILE A 1 604 ? -26.039 11.547 14.498 1.00 75.62 604 ILE A O 1
ATOM 4598 N N . LYS A 1 605 ? -24.011 11.776 13.589 1.00 66.88 605 LYS A N 1
ATOM 4599 C CA . LYS A 1 605 ? -24.302 13.057 12.916 1.00 66.88 605 LYS A CA 1
ATOM 4600 C C . LYS A 1 605 ? -25.270 12.968 11.731 1.00 66.88 605 LYS A C 1
ATOM 4602 O O . LYS A 1 605 ? -25.790 14.009 11.348 1.00 66.88 605 LYS A O 1
ATOM 4607 N N . GLY A 1 606 ? -25.496 11.787 11.145 1.00 60.22 606 GLY A N 1
ATOM 4608 C CA . GLY A 1 606 ? -26.531 11.551 10.126 1.00 60.22 606 GLY A CA 1
ATOM 4609 C C . GLY A 1 606 ? -26.665 12.644 9.046 1.00 60.22 606 GLY A C 1
ATOM 4610 O O . GLY A 1 606 ? -25.685 13.033 8.415 1.00 60.22 606 GLY A O 1
ATOM 4611 N N . GLN A 1 607 ? -27.901 13.112 8.828 1.00 46.47 607 GLN A N 1
ATOM 4612 C CA . GLN A 1 607 ? -28.223 14.356 8.102 1.00 46.47 607 GLN A CA 1
ATOM 4613 C C . GLN A 1 607 ? -28.791 15.452 9.032 1.00 46.47 607 GLN A C 1
ATOM 4615 O O . GLN A 1 607 ? -29.095 16.547 8.570 1.00 46.47 607 GLN A O 1
ATOM 4620 N N . GLU A 1 608 ? -28.924 15.177 10.333 1.00 58.44 608 GLU A N 1
ATOM 4621 C CA . GLU A 1 608 ? -29.515 16.070 11.338 1.00 58.44 608 GLU A CA 1
ATOM 4622 C C . GLU A 1 608 ? -28.701 16.039 12.634 1.00 58.44 608 GLU A C 1
ATOM 4624 O O . GLU A 1 608 ? -27.967 15.085 12.897 1.00 58.44 608 GLU A O 1
ATOM 4629 N N . ASP A 1 609 ? -28.844 17.061 13.480 1.00 66.94 609 ASP A N 1
ATOM 4630 C CA . ASP A 1 609 ? -28.173 17.053 14.776 1.00 66.94 609 ASP A CA 1
ATOM 4631 C C . ASP A 1 609 ? -28.780 16.018 15.735 1.00 66.94 609 ASP A C 1
ATOM 4633 O O . ASP A 1 609 ? -29.960 16.085 16.076 1.00 66.94 609 ASP A O 1
ATOM 4637 N N . ASN A 1 610 ? -27.955 15.059 16.162 1.00 84.25 610 ASN A N 1
ATOM 4638 C CA . ASN A 1 610 ? -28.347 13.977 17.059 1.00 84.25 610 ASN A CA 1
ATOM 4639 C C . ASN A 1 610 ? -27.294 13.676 18.143 1.00 84.25 610 ASN A C 1
ATOM 4641 O O . ASN A 1 610 ? -27.234 12.563 18.670 1.00 84.25 610 ASN A O 1
ATOM 4645 N N . ALA A 1 611 ? -26.417 14.637 18.465 1.00 87.56 611 ALA A N 1
ATOM 4646 C CA . ALA A 1 611 ? -25.276 14.384 19.350 1.00 87.56 611 ALA A CA 1
ATOM 4647 C C . ALA A 1 611 ? -25.672 13.977 20.787 1.00 87.56 611 ALA A C 1
ATOM 4649 O O . ALA A 1 611 ? -24.920 13.234 21.416 1.00 87.56 611 ALA A O 1
ATOM 4650 N N . GLY A 1 612 ? -26.867 14.350 21.267 1.00 89.12 612 GLY A N 1
ATOM 4651 C CA . GLY A 1 612 ? -27.422 13.891 22.551 1.00 89.12 612 GLY A CA 1
ATOM 4652 C C . GLY A 1 612 ? -27.563 12.367 22.698 1.00 89.12 612 GLY A C 1
ATOM 4653 O O . GLY A 1 612 ? -27.626 11.864 23.815 1.00 89.12 612 GLY A O 1
ATOM 4654 N N . ALA A 1 613 ? -27.542 11.606 21.596 1.00 89.88 613 ALA A N 1
ATOM 4655 C CA . ALA A 1 613 ? -27.571 10.140 21.620 1.00 89.88 613 ALA A CA 1
ATOM 4656 C C . ALA A 1 613 ? -26.201 9.486 21.921 1.00 89.88 613 ALA A C 1
ATOM 4658 O O . ALA A 1 613 ? -26.081 8.257 21.931 1.00 89.88 613 ALA A O 1
ATOM 4659 N N . LEU A 1 614 ? -25.166 10.295 22.174 1.00 92.94 614 LEU A N 1
ATOM 4660 C CA . LEU A 1 614 ? -23.840 9.872 22.619 1.00 92.94 614 LEU A CA 1
ATOM 4661 C C . LEU A 1 614 ? -23.587 10.322 24.058 1.00 92.94 614 LEU A C 1
ATOM 4663 O O . LEU A 1 614 ? -23.813 11.477 24.411 1.00 92.94 614 LEU A O 1
ATOM 4667 N N . THR A 1 615 ? -23.017 9.437 24.872 1.00 96.12 615 THR A N 1
ATOM 4668 C CA . THR A 1 615 ? -22.411 9.805 26.157 1.00 96.12 615 THR A CA 1
ATOM 4669 C C . THR A 1 615 ? -21.001 9.229 26.255 1.00 96.12 615 THR A C 1
ATOM 4671 O O . THR A 1 615 ? -20.782 8.032 26.075 1.00 96.12 615 THR A O 1
ATOM 4674 N N . ILE A 1 616 ? -20.022 10.091 26.524 1.00 96.62 616 ILE A N 1
ATOM 4675 C CA . ILE A 1 616 ? -18.628 9.722 26.759 1.00 96.62 616 ILE A CA 1
ATOM 4676 C C . ILE A 1 616 ? -18.469 9.369 28.241 1.00 96.62 616 ILE A C 1
ATOM 4678 O O . ILE A 1 616 ? -18.752 10.187 29.114 1.00 96.62 616 ILE A O 1
ATOM 4682 N N . VAL A 1 617 ? -17.984 8.162 28.519 1.00 97.38 617 VAL A N 1
ATOM 4683 C CA . VAL A 1 617 ? -17.761 7.631 29.866 1.00 97.38 617 VAL A CA 1
ATOM 4684 C C . VAL A 1 617 ? -16.259 7.525 30.117 1.00 97.38 617 VAL A C 1
ATOM 4686 O O . VAL A 1 617 ? -15.551 6.763 29.454 1.00 97.38 617 VAL A O 1
ATOM 4689 N N . THR A 1 618 ? -15.755 8.289 31.082 1.00 96.50 618 THR A N 1
ATOM 4690 C CA . THR A 1 618 ? -14.352 8.210 31.511 1.00 96.50 618 THR A CA 1
ATOM 4691 C C . THR A 1 618 ? -14.188 7.183 32.632 1.00 96.50 618 THR A C 1
ATOM 4693 O O . THR A 1 618 ? -14.975 7.167 33.574 1.00 96.50 618 THR A O 1
ATOM 4696 N N . THR A 1 619 ? -13.197 6.297 32.523 1.00 95.56 619 THR A N 1
ATOM 4697 C CA . THR A 1 619 ? -13.005 5.136 33.420 1.00 95.56 619 THR A CA 1
ATOM 4698 C C . THR A 1 619 ? -11.612 5.119 34.059 1.00 95.56 619 THR A C 1
ATOM 4700 O O . THR A 1 619 ? -10.769 5.947 33.721 1.00 95.56 619 THR A O 1
ATOM 4703 N N . MET A 1 620 ? -11.344 4.165 34.960 1.00 92.81 620 MET A N 1
ATOM 4704 C CA . MET A 1 620 ? -10.070 4.015 35.694 1.00 92.81 620 MET A CA 1
ATOM 4705 C C . MET A 1 620 ? -9.723 5.176 36.644 1.00 92.81 620 MET A C 1
ATOM 4707 O O . MET A 1 620 ? -8.553 5.420 36.938 1.00 92.81 620 MET A O 1
ATOM 4711 N N . TRP A 1 621 ? -10.730 5.896 37.141 1.00 92.38 621 TRP A N 1
ATOM 4712 C CA . TRP A 1 621 ? -10.544 6.937 38.160 1.00 92.38 621 TRP A CA 1
ATOM 4713 C C . TRP A 1 621 ? -10.081 6.370 39.511 1.00 92.38 621 TRP A C 1
ATOM 4715 O O . TRP A 1 621 ? -9.341 7.029 40.232 1.00 92.38 621 TRP A O 1
ATOM 4725 N N . ASP A 1 622 ? -10.420 5.114 39.801 1.00 86.25 622 ASP A N 1
ATOM 4726 C CA . ASP A 1 622 ? -9.919 4.319 40.929 1.00 86.25 622 ASP A CA 1
ATOM 4727 C C . ASP A 1 622 ? -8.396 4.066 40.883 1.00 86.25 622 ASP A C 1
ATOM 4729 O O . ASP A 1 622 ? -7.799 3.706 41.895 1.00 86.25 622 ASP A O 1
ATOM 4733 N N . GLN A 1 623 ? -7.744 4.301 39.738 1.00 86.69 623 GLN A N 1
ATOM 4734 C CA . GLN A 1 623 ? -6.289 4.175 39.568 1.00 86.69 623 GLN A CA 1
ATOM 4735 C C . GLN A 1 623 ? -5.536 5.513 39.727 1.00 86.69 623 GLN A C 1
ATOM 4737 O O . GLN A 1 623 ? -4.308 5.552 39.616 1.00 86.69 623 GLN A O 1
ATOM 4742 N N . VAL A 1 624 ? -6.242 6.622 39.971 1.00 88.25 624 VAL A N 1
ATOM 4743 C CA . VAL A 1 624 ? -5.659 7.967 40.108 1.00 88.25 624 VAL A CA 1
ATOM 4744 C C . VAL A 1 624 ? -5.297 8.215 41.579 1.00 88.25 624 VAL A C 1
ATOM 4746 O O . VAL A 1 624 ? -6.064 8.787 42.341 1.00 88.25 624 VAL A O 1
ATOM 4749 N N . CYS A 1 625 ? -4.125 7.728 42.000 1.00 87.94 625 CYS A N 1
ATOM 4750 C CA . CYS A 1 625 ? -3.760 7.613 43.421 1.00 87.94 625 CYS A CA 1
ATOM 4751 C C . CYS A 1 625 ? -2.784 8.675 43.973 1.00 87.94 625 CYS A C 1
ATOM 4753 O O . CYS A 1 625 ? -2.361 8.567 45.121 1.00 87.94 625 CYS A O 1
ATOM 4755 N N . ASN A 1 626 ? -2.374 9.671 43.180 1.00 91.31 626 ASN A N 1
ATOM 4756 C CA . ASN A 1 626 ? -1.482 10.755 43.621 1.00 91.31 626 ASN A CA 1
ATOM 4757 C C . ASN A 1 626 ? -1.657 12.022 42.767 1.00 91.31 626 ASN A C 1
ATOM 4759 O O . ASN A 1 626 ? -2.170 11.949 41.651 1.00 91.31 626 ASN A O 1
ATOM 4763 N N . GLU A 1 627 ? -1.171 13.165 43.260 1.00 88.25 627 GLU A N 1
ATOM 4764 C CA . GLU A 1 627 ? -1.281 14.484 42.608 1.00 88.25 627 GLU A CA 1
ATOM 4765 C C . GLU A 1 627 ? -0.755 14.499 41.162 1.00 88.25 627 GLU A C 1
ATOM 4767 O O . GLU A 1 627 ? -1.376 15.073 40.269 1.00 88.25 627 GLU A O 1
ATOM 4772 N N . GLY A 1 628 ? 0.358 13.808 40.891 1.00 85.94 628 GLY A N 1
ATOM 4773 C CA . GLY A 1 628 ? 0.931 13.714 39.546 1.00 85.94 628 GLY A CA 1
ATOM 4774 C C . GLY A 1 628 ? 0.050 12.934 38.563 1.00 85.94 628 GLY A C 1
ATOM 4775 O O . GLY A 1 628 ? 0.020 13.255 37.372 1.00 85.94 628 GLY A O 1
ATOM 4776 N N . LEU A 1 629 ? -0.688 11.928 39.041 1.00 85.88 629 LEU A N 1
ATOM 4777 C CA . LEU A 1 629 ? -1.715 11.238 38.259 1.00 85.88 629 LEU A CA 1
ATOM 4778 C C . LEU A 1 629 ? -3.002 12.064 38.159 1.00 85.88 629 LEU A C 1
ATOM 4780 O O . LEU A 1 629 ? -3.593 12.080 37.081 1.00 85.88 629 LEU A O 1
ATOM 4784 N N . GLN A 1 630 ? -3.392 12.784 39.214 1.00 89.81 630 GLN A N 1
ATOM 4785 C CA . GLN A 1 630 ? -4.565 13.664 39.212 1.00 89.81 630 GLN A CA 1
ATOM 4786 C C . GLN A 1 630 ? -4.416 14.762 38.156 1.00 89.81 630 GLN A C 1
ATOM 4788 O O . GLN A 1 630 ? -5.232 14.841 37.243 1.00 89.81 630 GLN A O 1
ATOM 4793 N N . HIS A 1 631 ? -3.298 15.494 38.154 1.00 88.06 631 HIS A N 1
ATOM 4794 C CA . HIS A 1 631 ? -3.010 16.490 37.120 1.00 88.06 631 HIS A CA 1
ATOM 4795 C C . HIS A 1 631 ? -3.021 15.907 35.697 1.00 88.06 631 HIS A C 1
ATOM 4797 O O . HIS A 1 631 ? -3.422 16.585 34.751 1.00 88.06 631 HIS A O 1
ATOM 4803 N N . ARG A 1 632 ? -2.594 14.652 35.499 1.00 87.56 632 ARG A N 1
ATOM 4804 C CA . ARG A 1 632 ? -2.690 13.984 34.186 1.00 87.56 632 ARG A CA 1
ATOM 4805 C C . ARG A 1 632 ? -4.134 13.634 33.831 1.00 87.56 632 ARG A C 1
ATOM 4807 O O . ARG A 1 632 ? -4.516 13.813 32.676 1.00 87.56 632 ARG A O 1
ATOM 4814 N N . ALA A 1 633 ? -4.923 13.166 34.795 1.00 90.81 633 ALA A N 1
ATOM 4815 C CA . ALA A 1 633 ? -6.338 12.868 34.617 1.00 90.81 633 ALA A CA 1
ATOM 4816 C C . ALA A 1 633 ? -7.137 14.136 34.270 1.00 90.81 633 ALA A C 1
ATOM 4818 O O . ALA A 1 633 ? -7.884 14.130 33.293 1.00 90.81 633 ALA A O 1
ATOM 4819 N N . ASP A 1 634 ? -6.891 15.244 34.972 1.00 91.75 634 ASP A N 1
ATOM 4820 C CA . ASP A 1 634 ? -7.526 16.544 34.727 1.00 91.75 634 ASP A CA 1
ATOM 4821 C C . ASP A 1 634 ? -7.181 17.087 33.331 1.00 91.75 634 ASP A C 1
ATOM 4823 O O . ASP A 1 634 ? -8.069 17.476 32.569 1.00 91.75 634 ASP A O 1
ATOM 4827 N N . ASN A 1 635 ? -5.900 17.034 32.941 1.00 90.56 635 ASN A N 1
ATOM 4828 C CA . ASN A 1 635 ? -5.454 17.410 31.594 1.00 90.56 635 ASN A CA 1
ATOM 4829 C C . ASN A 1 635 ? -6.079 16.517 30.504 1.00 90.56 635 ASN A C 1
ATOM 4831 O O . ASN A 1 635 ? -6.488 17.008 29.449 1.00 90.56 635 ASN A O 1
ATOM 4835 N N . ASN A 1 636 ? -6.204 15.210 30.753 1.00 91.62 636 ASN A N 1
ATOM 4836 C CA . ASN A 1 636 ? -6.863 14.284 29.832 1.00 91.62 636 ASN A CA 1
ATOM 4837 C C . ASN A 1 636 ? -8.375 14.545 29.731 1.00 91.62 636 ASN A C 1
ATOM 4839 O O . ASN A 1 636 ? -8.922 14.473 28.627 1.00 91.62 636 ASN A O 1
ATOM 4843 N N . LEU A 1 637 ? -9.045 14.886 30.837 1.00 93.75 637 LEU A N 1
ATOM 4844 C CA . LEU A 1 637 ? -10.457 15.275 30.858 1.00 93.75 637 LEU A CA 1
ATOM 4845 C C . LEU A 1 637 ? -10.678 16.583 30.087 1.00 93.75 637 LEU A C 1
ATOM 4847 O O . LEU A 1 637 ? -11.584 16.662 29.252 1.00 93.75 637 LEU A O 1
ATOM 4851 N N . ALA A 1 638 ? -9.812 17.578 30.301 1.00 92.69 638 ALA A N 1
ATOM 4852 C CA . ALA A 1 638 ? -9.811 18.828 29.548 1.00 92.69 638 ALA A CA 1
ATOM 4853 C C . ALA A 1 638 ? -9.636 18.564 28.044 1.00 92.69 638 ALA A C 1
ATOM 4855 O O . ALA A 1 638 ? -10.459 19.021 27.254 1.00 92.69 638 ALA A O 1
ATOM 4856 N N . TYR A 1 639 ? -8.663 17.739 27.641 1.00 91.81 639 TYR A N 1
ATOM 4857 C CA . TYR A 1 639 ? -8.467 17.358 26.237 1.00 91.81 639 TYR A CA 1
ATOM 4858 C C . TYR A 1 639 ? -9.669 16.604 25.641 1.00 91.81 639 TYR A C 1
ATOM 4860 O O . TYR A 1 639 ? -10.040 16.827 24.484 1.00 91.81 639 TYR A O 1
ATOM 4868 N N . ILE A 1 640 ? -10.312 15.718 26.413 1.00 93.00 640 ILE A N 1
ATOM 4869 C CA . ILE A 1 640 ? -11.546 15.034 25.994 1.00 93.00 640 ILE A CA 1
ATOM 4870 C C . ILE A 1 640 ? -12.634 16.063 25.675 1.00 93.00 640 ILE A C 1
ATOM 4872 O O . ILE A 1 640 ? -13.218 16.018 24.588 1.00 93.00 640 ILE A O 1
ATOM 4876 N N . ARG A 1 641 ? -12.852 17.012 26.591 1.00 93.94 641 ARG A N 1
ATOM 4877 C CA . ARG A 1 641 ? -13.914 18.021 26.521 1.00 93.94 641 ARG A CA 1
ATOM 4878 C C . ARG A 1 641 ? -13.660 19.108 25.473 1.00 93.94 641 ARG A C 1
ATOM 4880 O O . ARG A 1 641 ? -14.582 19.493 24.767 1.00 93.94 641 ARG A O 1
ATOM 4887 N N . GLN A 1 642 ? -12.425 19.593 25.367 1.00 92.00 642 GLN A N 1
ATOM 4888 C CA . GLN A 1 642 ? -12.054 20.783 24.589 1.00 92.00 642 GLN A CA 1
ATOM 4889 C C . GLN A 1 642 ? -11.461 20.462 23.209 1.00 92.00 642 GLN A C 1
ATOM 4891 O O . GLN A 1 642 ? -11.405 21.346 22.355 1.00 92.00 642 GLN A O 1
ATOM 4896 N N . ASN A 1 643 ? -11.040 19.217 22.951 1.00 90.94 643 ASN A N 1
ATOM 4897 C CA . ASN A 1 643 ? -10.429 18.840 21.672 1.00 90.94 643 ASN A CA 1
ATOM 4898 C C . ASN A 1 643 ? -11.033 17.569 21.063 1.00 90.94 643 ASN A C 1
ATOM 4900 O O . ASN A 1 643 ? -11.416 17.578 19.896 1.00 90.94 643 ASN A O 1
ATOM 4904 N N . LEU A 1 644 ? -11.099 16.462 21.811 1.00 89.19 644 LEU A N 1
ATOM 4905 C CA . LEU A 1 644 ? -11.454 15.159 21.232 1.00 89.19 644 LEU A CA 1
ATOM 4906 C C . LEU A 1 644 ? -12.947 15.032 20.913 1.00 89.19 644 LEU A C 1
ATOM 4908 O O . LEU A 1 644 ? -13.282 14.460 19.879 1.00 89.19 644 LEU A O 1
ATOM 4912 N N . PHE A 1 645 ? -13.824 15.544 21.779 1.00 92.88 645 PHE A N 1
ATOM 4913 C CA . PHE A 1 645 ? -15.285 15.464 21.645 1.00 92.88 645 PHE A CA 1
ATOM 4914 C C . PHE A 1 645 ? -15.988 16.825 21.728 1.00 92.88 645 PHE A C 1
ATOM 4916 O O . PHE A 1 645 ? -17.214 16.852 21.800 1.00 92.88 645 PHE A O 1
ATOM 4923 N N . LYS A 1 646 ? -15.239 17.937 21.669 1.00 93.25 646 LYS A N 1
ATOM 4924 C CA . LYS A 1 646 ? -15.769 19.311 21.725 1.00 93.25 646 LYS A CA 1
ATOM 4925 C C . LYS A 1 646 ? -17.009 19.495 20.844 1.00 93.25 646 LYS A C 1
ATOM 4927 O O . LYS A 1 646 ? -18.066 19.856 21.339 1.00 93.25 646 LYS A O 1
ATOM 4932 N N . ASP A 1 647 ? -16.892 19.122 19.573 1.00 87.94 647 ASP A N 1
ATOM 4933 C CA . ASP A 1 647 ? -17.947 19.225 18.563 1.00 87.94 647 ASP A CA 1
ATOM 4934 C C . ASP A 1 647 ? -19.213 18.410 18.869 1.00 87.94 647 ASP A C 1
ATOM 4936 O O . ASP A 1 647 ? -20.272 18.737 18.353 1.00 87.94 647 ASP A O 1
ATOM 4940 N N . MET A 1 648 ? -19.122 17.343 19.667 1.00 90.44 648 MET A N 1
ATOM 4941 C CA . MET A 1 648 ? -20.286 16.552 20.086 1.00 90.44 648 MET A CA 1
ATOM 4942 C C . MET A 1 648 ? -20.877 17.087 21.393 1.00 90.44 648 MET A C 1
ATOM 4944 O O . MET A 1 648 ? -22.094 17.154 21.536 1.00 90.44 648 MET A O 1
ATOM 4948 N N . ILE A 1 649 ? -20.021 17.485 22.338 1.00 93.06 649 ILE A N 1
ATOM 4949 C CA . ILE A 1 649 ? -20.420 17.984 23.662 1.00 93.06 649 ILE A CA 1
ATOM 4950 C C . ILE A 1 649 ? -21.114 19.347 23.535 1.00 93.06 649 ILE A C 1
ATOM 4952 O O . ILE A 1 649 ? -22.164 19.550 24.136 1.00 93.06 649 ILE A O 1
ATOM 4956 N N . GLU A 1 650 ? -20.603 20.245 22.686 1.00 90.81 650 GLU A N 1
ATOM 4957 C CA . GLU A 1 650 ? -21.254 21.528 22.358 1.00 90.81 650 GLU A CA 1
ATOM 4958 C C . GLU A 1 650 ? -22.627 21.350 21.682 1.00 90.81 650 GLU A C 1
ATOM 4960 O O . GLU A 1 650 ? -23.442 22.266 21.695 1.00 90.81 650 GLU A O 1
ATOM 4965 N N . ARG A 1 651 ? -22.899 20.160 21.130 1.00 87.00 651 ARG A N 1
ATOM 4966 C CA . ARG A 1 651 ? -24.170 19.766 20.501 1.00 87.00 651 ARG A CA 1
ATOM 4967 C C . ARG A 1 651 ? -25.036 18.862 21.397 1.00 87.00 651 ARG A C 1
ATOM 4969 O O . ARG A 1 651 ? -25.998 18.257 20.934 1.00 87.00 651 ARG A O 1
ATOM 4976 N N . GLY A 1 652 ? -24.710 18.767 22.689 1.00 89.44 652 GLY A N 1
ATOM 4977 C CA . GLY A 1 652 ? -25.538 18.100 23.698 1.00 89.44 652 GLY A CA 1
ATOM 4978 C C . GLY A 1 652 ? -25.142 16.666 24.063 1.00 89.44 652 GLY A C 1
ATOM 4979 O O . GLY A 1 652 ? -25.845 16.059 24.870 1.00 89.44 652 GLY A O 1
ATOM 4980 N N . ALA A 1 653 ? -24.037 16.120 23.539 1.00 93.12 653 ALA A N 1
ATOM 4981 C CA . ALA A 1 653 ? -23.523 14.817 23.978 1.00 93.12 653 ALA A CA 1
ATOM 4982 C C . ALA A 1 653 ? -23.088 14.836 25.455 1.00 93.12 653 ALA A C 1
ATOM 4984 O O . ALA A 1 653 ? -22.467 15.795 25.921 1.00 93.12 653 ALA A O 1
ATOM 4985 N N . GLY A 1 654 ? -23.362 13.748 26.175 1.00 94.81 654 GLY A N 1
ATOM 4986 C CA . GLY A 1 654 ? -22.985 13.599 27.581 1.00 94.81 654 GLY A CA 1
ATOM 4987 C C . GLY A 1 654 ? -21.486 13.371 27.785 1.00 94.81 654 GLY A C 1
ATOM 4988 O O . GLY A 1 654 ? -20.818 12.753 26.955 1.00 94.81 654 GLY A O 1
ATOM 4989 N N . LEU A 1 655 ? -20.957 13.819 28.924 1.00 96.44 655 LEU A N 1
ATOM 4990 C CA . LEU A 1 655 ? -19.614 13.484 29.408 1.00 96.44 655 LEU A CA 1
ATOM 4991 C C . LEU A 1 655 ? -19.695 13.193 30.908 1.00 96.44 655 LEU A C 1
ATOM 4993 O O . LEU A 1 655 ? -20.091 14.062 31.680 1.00 96.44 655 LEU A O 1
ATOM 4997 N N . THR A 1 656 ? -19.323 11.980 31.309 1.00 96.94 656 THR A N 1
ATOM 4998 C CA . THR A 1 656 ? -19.501 11.478 32.679 1.00 96.94 656 THR A CA 1
ATOM 4999 C C . THR A 1 656 ? -18.341 10.573 33.124 1.00 96.94 656 THR A C 1
ATOM 5001 O O . THR A 1 656 ? -17.422 10.265 32.351 1.00 96.94 656 THR A O 1
ATOM 5004 N N . THR A 1 657 ? -18.365 10.173 34.392 1.00 95.75 657 THR A N 1
ATOM 5005 C CA . THR A 1 657 ? -17.272 9.519 35.117 1.00 95.75 657 THR A CA 1
ATOM 5006 C C . THR A 1 657 ? -17.756 8.224 35.760 1.00 95.75 657 THR A C 1
ATOM 5008 O O . THR A 1 657 ? -18.704 8.220 36.537 1.00 95.75 657 THR A O 1
ATOM 5011 N N . PHE A 1 658 ? -17.070 7.123 35.459 1.00 96.62 658 PHE A N 1
ATOM 5012 C CA . PHE A 1 658 ? -17.293 5.815 36.064 1.00 96.62 658 PHE A CA 1
ATOM 5013 C C . PHE A 1 658 ? -16.233 5.532 37.131 1.00 96.62 658 PHE A C 1
ATOM 5015 O O . PHE A 1 658 ? -15.036 5.493 36.830 1.00 96.62 658 PHE A O 1
ATOM 5022 N N . THR A 1 659 ? -16.679 5.293 38.364 1.00 93.38 659 THR A N 1
ATOM 5023 C CA . THR A 1 659 ? -15.823 5.038 39.538 1.00 93.38 659 THR A CA 1
ATOM 5024 C C . THR A 1 659 ? -15.880 3.585 40.010 1.00 93.38 659 THR A C 1
ATOM 5026 O O . THR A 1 659 ? -15.534 3.289 41.149 1.00 93.38 659 THR A O 1
ATOM 5029 N N . ASN A 1 660 ? -16.293 2.661 39.133 1.00 90.75 660 ASN A N 1
ATOM 5030 C CA . ASN A 1 660 ? -16.310 1.219 39.403 1.00 90.75 660 ASN A CA 1
ATOM 5031 C C . ASN A 1 660 ? -17.286 0.802 40.534 1.00 90.75 660 ASN A C 1
ATOM 5033 O O . ASN A 1 660 ? -17.065 -0.184 41.236 1.00 90.75 660 ASN A O 1
ATOM 5037 N N . THR A 1 661 ? -18.383 1.556 40.703 1.00 92.00 661 THR A N 1
ATOM 5038 C CA . THR A 1 661 ? -19.457 1.307 41.690 1.00 92.00 661 THR A CA 1
ATOM 5039 C C . THR A 1 661 ? -20.830 1.191 41.020 1.00 92.00 661 THR A C 1
ATOM 5041 O O . THR A 1 661 ? -21.052 1.820 39.981 1.00 92.00 661 THR A O 1
ATOM 5044 N N . GLN A 1 662 ? -21.773 0.449 41.626 1.00 93.06 662 GLN A N 1
ATOM 5045 C CA . GLN A 1 662 ? -23.152 0.341 41.115 1.00 93.06 662 GLN A CA 1
ATOM 5046 C C . GLN A 1 662 ? -23.817 1.713 40.985 1.00 93.06 662 GLN A C 1
ATOM 5048 O O . GLN A 1 662 ? -24.404 2.000 39.946 1.00 93.06 662 GLN A O 1
ATOM 5053 N N . GLN A 1 663 ? -23.660 2.584 41.990 1.00 93.19 663 GLN A N 1
ATOM 5054 C CA . GLN A 1 663 ? -24.213 3.937 41.946 1.00 93.19 663 GLN A CA 1
ATOM 5055 C C . GLN A 1 663 ? -23.680 4.709 40.734 1.00 93.19 663 GLN A C 1
ATOM 5057 O O . GLN A 1 663 ? -24.476 5.165 39.924 1.00 93.19 663 GLN A O 1
ATOM 5062 N N . SER A 1 664 ? -22.358 4.732 40.515 1.00 95.56 664 SER A N 1
ATOM 5063 C CA . SER A 1 664 ? -21.792 5.406 39.336 1.00 95.56 664 SER A CA 1
ATOM 5064 C C . SER A 1 664 ? -22.285 4.817 38.008 1.00 95.56 664 SER A C 1
ATOM 5066 O O . SER A 1 664 ? -22.445 5.550 37.037 1.00 95.56 664 SER A O 1
ATOM 5068 N N . ALA A 1 665 ? -22.572 3.510 37.950 1.00 95.62 665 ALA A N 1
ATOM 5069 C CA . ALA A 1 665 ? -23.143 2.889 36.758 1.00 95.62 665 ALA A CA 1
ATOM 5070 C C . ALA A 1 665 ? -24.594 3.345 36.505 1.00 95.62 665 ALA A C 1
ATOM 5072 O O . ALA A 1 665 ? -24.966 3.604 35.360 1.00 95.62 665 ALA A O 1
ATOM 5073 N N . LEU A 1 666 ? -25.391 3.506 37.565 1.00 94.44 666 LEU A N 1
ATOM 5074 C CA . LEU A 1 666 ? -26.747 4.059 37.495 1.00 94.44 666 LEU A CA 1
ATOM 5075 C C . LEU A 1 666 ? -26.740 5.545 37.134 1.00 94.44 666 LEU A C 1
ATOM 5077 O O . LEU A 1 666 ? -27.499 5.955 36.258 1.00 94.44 666 LEU A O 1
ATOM 5081 N N . ASP A 1 667 ? -25.841 6.330 37.725 1.00 94.75 667 ASP A N 1
ATOM 5082 C CA . ASP A 1 667 ? -25.680 7.756 37.426 1.00 94.75 667 ASP A CA 1
ATOM 5083 C C . ASP A 1 667 ? -25.345 7.975 35.938 1.00 94.75 667 ASP A C 1
ATOM 5085 O O . ASP A 1 667 ? -25.853 8.906 35.310 1.00 94.75 667 ASP A O 1
ATOM 5089 N N . ILE A 1 668 ? -24.549 7.084 35.331 1.00 97.00 668 ILE A N 1
ATOM 5090 C CA . ILE A 1 668 ? -24.257 7.079 33.886 1.00 97.00 668 ILE A CA 1
ATOM 5091 C C . ILE A 1 668 ? -25.510 6.778 33.053 1.00 97.00 668 ILE A C 1
ATOM 5093 O O . ILE A 1 668 ? -25.729 7.442 32.037 1.00 97.00 668 ILE A O 1
ATOM 5097 N N . LEU A 1 669 ? -26.346 5.817 33.466 1.00 95.50 669 LEU A N 1
ATOM 5098 C CA . LEU A 1 669 ? -27.606 5.518 32.776 1.00 95.50 669 LEU A CA 1
ATOM 5099 C C . LEU A 1 669 ? -28.599 6.685 32.879 1.00 95.50 669 LEU A C 1
ATOM 5101 O O . LEU A 1 669 ? -29.165 7.078 31.859 1.00 95.50 669 LEU A O 1
ATOM 5105 N N . HIS A 1 670 ? -28.741 7.298 34.058 1.00 92.75 670 HIS A N 1
ATOM 5106 C CA . HIS A 1 670 ? -29.512 8.533 34.228 1.00 92.75 670 HIS A CA 1
ATOM 5107 C C . HIS A 1 670 ? -28.967 9.656 33.336 1.00 92.75 670 HIS A C 1
ATOM 5109 O O . HIS A 1 670 ? -29.724 10.247 32.569 1.00 92.75 670 HIS A O 1
ATOM 5115 N N . THR A 1 671 ? -27.651 9.894 33.361 1.00 92.31 671 THR A N 1
ATOM 5116 C CA . THR A 1 671 ? -26.988 10.923 32.541 1.00 92.31 671 THR A CA 1
ATOM 5117 C C . THR A 1 671 ? -27.257 10.712 31.053 1.00 92.31 671 THR A C 1
ATOM 5119 O O . THR A 1 671 ? -27.598 11.662 30.352 1.00 92.31 671 THR A O 1
ATOM 5122 N N . CYS A 1 672 ? -27.131 9.485 30.542 1.00 93.38 672 CYS A N 1
ATOM 5123 C CA . CYS A 1 672 ? -27.311 9.250 29.112 1.00 93.38 672 CYS A CA 1
ATOM 5124 C C . CYS A 1 672 ? -28.776 9.418 28.671 1.00 93.38 672 CYS A C 1
ATOM 5126 O O . CYS A 1 672 ? -29.018 10.012 27.623 1.00 93.38 672 CYS A O 1
ATOM 5128 N N . VAL A 1 673 ? -29.753 9.001 29.489 1.00 91.31 673 VAL A N 1
ATOM 5129 C CA . VAL A 1 673 ? -31.187 9.234 29.226 1.00 91.31 673 VAL A CA 1
ATOM 5130 C C . VAL A 1 673 ? -31.539 10.725 29.316 1.00 91.31 673 VAL A C 1
ATOM 5132 O O . VAL A 1 673 ? -32.340 11.210 28.516 1.00 91.31 673 VAL A O 1
ATOM 5135 N N . GLU A 1 674 ? -30.901 11.475 30.219 1.00 90.00 674 GLU A N 1
ATOM 5136 C CA . GLU A 1 674 ? -31.049 12.932 30.318 1.00 90.00 674 GLU A CA 1
ATOM 5137 C C . GLU A 1 674 ? -30.517 13.639 29.062 1.00 90.00 674 GLU A C 1
ATOM 5139 O O . GLU A 1 674 ? -31.236 14.408 28.425 1.00 90.00 674 GLU A O 1
ATOM 5144 N N . HIS A 1 675 ? -29.290 13.318 28.637 1.00 89.88 675 HIS A N 1
ATOM 5145 C CA . HIS A 1 675 ? -28.697 13.878 27.418 1.00 89.88 675 HIS A CA 1
ATOM 5146 C C . HIS A 1 675 ? -29.449 13.471 26.141 1.00 89.88 675 HIS A C 1
ATOM 5148 O O . HIS A 1 675 ? -29.539 14.274 25.208 1.00 89.88 675 HIS A O 1
ATOM 5154 N N . PHE A 1 676 ? -30.067 12.286 26.119 1.00 87.75 676 PHE A N 1
ATOM 5155 C CA . PHE A 1 676 ? -30.898 11.817 25.008 1.00 87.75 676 PHE A CA 1
ATOM 5156 C C . PHE A 1 676 ? -32.155 12.674 24.780 1.00 87.75 676 PHE A C 1
ATOM 5158 O O . PHE A 1 676 ? -32.710 12.652 23.684 1.00 87.75 676 PHE A O 1
ATOM 5165 N N . LYS A 1 677 ? -32.572 13.518 25.737 1.00 82.25 677 LYS A N 1
ATOM 5166 C CA . LYS A 1 677 ? -33.608 14.545 25.498 1.00 82.25 677 LYS A CA 1
ATOM 5167 C C . LYS A 1 677 ? -33.196 15.577 24.435 1.00 82.25 677 LYS A C 1
ATOM 5169 O O . LYS A 1 677 ? -34.067 16.177 23.816 1.00 82.25 677 LYS A O 1
ATOM 5174 N N . ASN A 1 678 ? -31.891 15.747 24.196 1.00 81.88 678 ASN A N 1
ATOM 5175 C CA . ASN A 1 678 ? -31.333 16.607 23.144 1.00 81.88 678 ASN A CA 1
ATOM 5176 C C . ASN A 1 678 ? -31.117 15.865 21.808 1.00 81.88 678 ASN A C 1
ATOM 5178 O O . ASN A 1 678 ? -30.600 16.447 20.856 1.00 81.88 678 ASN A O 1
ATOM 5182 N N . ALA A 1 679 ? -31.460 14.576 21.729 1.00 82.19 679 ALA A N 1
ATOM 5183 C CA . ALA A 1 679 ? -31.422 13.800 20.495 1.00 82.19 679 ALA A CA 1
ATOM 5184 C C . ALA A 1 679 ? -32.776 13.883 19.780 1.00 82.19 679 ALA A C 1
ATOM 5186 O O . ALA A 1 679 ? -33.825 13.721 20.400 1.00 82.19 679 ALA A O 1
ATOM 5187 N N . ARG A 1 680 ? -32.770 14.090 18.461 1.00 73.06 680 ARG A N 1
ATOM 5188 C CA . ARG A 1 680 ? -33.997 14.032 17.648 1.00 73.06 680 ARG A CA 1
ATOM 5189 C C . ARG A 1 680 ? -34.438 12.598 17.359 1.00 73.06 680 ARG A C 1
ATOM 5191 O O . ARG A 1 680 ? -35.621 12.346 17.158 1.00 73.06 680 ARG A O 1
ATOM 5198 N N . TRP A 1 681 ? -33.486 11.667 17.327 1.00 77.12 681 TRP A N 1
ATOM 5199 C CA . TRP A 1 681 ? -33.671 10.292 16.876 1.00 77.12 681 TRP A CA 1
ATOM 5200 C C . TRP A 1 681 ? -32.819 9.325 17.711 1.00 77.12 681 TRP A C 1
ATOM 5202 O O . TRP A 1 681 ? -31.841 9.714 18.347 1.00 77.12 681 TRP A O 1
ATOM 5212 N N . ALA A 1 682 ? -33.132 8.029 17.662 1.00 78.38 682 ALA A N 1
ATOM 5213 C CA . ALA A 1 682 ? -32.246 6.990 18.193 1.00 78.38 682 ALA A CA 1
ATOM 5214 C C . ALA A 1 682 ? -30.835 7.087 17.569 1.00 78.38 682 ALA A C 1
ATOM 5216 O O . ALA A 1 682 ? -30.714 7.408 16.383 1.00 78.38 682 ALA A O 1
ATOM 5217 N N . ALA A 1 683 ? -29.780 6.796 18.344 1.00 70.75 683 ALA A N 1
ATOM 5218 C CA . ALA A 1 683 ? -28.379 6.907 17.917 1.00 70.75 683 ALA A CA 1
ATOM 5219 C C . ALA A 1 683 ? -28.113 6.275 16.542 1.00 70.75 683 ALA A C 1
ATOM 5221 O O . ALA A 1 683 ? -27.439 6.880 15.706 1.00 70.75 683 ALA A O 1
ATOM 5222 N N . VAL A 1 684 ? -28.651 5.072 16.299 1.00 70.94 684 VAL A N 1
ATOM 5223 C CA . VAL A 1 684 ? -28.577 4.401 14.994 1.00 70.94 684 VAL A CA 1
ATOM 5224 C C . VAL A 1 684 ? -29.800 3.515 14.746 1.00 70.94 684 VAL A C 1
ATOM 5226 O O . VAL A 1 684 ? -30.306 2.868 15.655 1.00 70.94 684 VAL A O 1
ATOM 5229 N N . THR A 1 685 ? -30.245 3.415 13.493 1.00 64.06 685 THR A N 1
ATOM 5230 C CA . THR A 1 685 ? -31.190 2.379 13.028 1.00 64.06 685 THR A CA 1
ATOM 5231 C C . THR A 1 685 ? -30.421 1.244 12.340 1.00 64.06 685 THR A C 1
ATOM 5233 O O . THR A 1 685 ? -29.335 1.497 11.809 1.00 64.06 685 THR A O 1
ATOM 5236 N N . SER A 1 686 ? -30.948 0.011 12.277 1.00 56.03 686 SER A N 1
ATOM 5237 C CA . SER A 1 686 ? -30.233 -1.077 11.566 1.00 56.03 686 SER A CA 1
ATOM 5238 C C . SER A 1 686 ? -30.034 -0.785 10.065 1.00 56.03 686 SER A C 1
ATOM 5240 O O . SER A 1 686 ? -29.037 -1.189 9.464 1.00 56.03 686 SER A O 1
ATOM 5242 N N . ILE A 1 687 ? -30.916 0.038 9.485 1.00 44.59 687 ILE A N 1
ATOM 5243 C CA . ILE A 1 687 ? -30.790 0.594 8.130 1.00 44.59 687 ILE A CA 1
ATOM 5244 C C . ILE A 1 687 ? -29.688 1.665 8.065 1.00 44.59 687 ILE A C 1
ATOM 5246 O O . ILE A 1 687 ? -28.899 1.675 7.119 1.00 44.59 687 ILE A O 1
ATOM 5250 N N . ASN A 1 688 ? -29.578 2.556 9.057 1.00 55.75 688 ASN A N 1
ATOM 5251 C CA . ASN A 1 688 ? -28.488 3.534 9.109 1.00 55.75 688 ASN A CA 1
ATOM 5252 C C . ASN A 1 688 ? -27.127 2.835 9.220 1.00 55.75 688 ASN A C 1
ATOM 5254 O O . ASN A 1 688 ? -26.222 3.278 8.524 1.00 55.75 688 ASN A O 1
ATOM 5258 N N . LEU A 1 689 ? -27.015 1.703 9.938 1.00 54.72 689 LEU A N 1
ATOM 5259 C CA . LEU A 1 689 ? -25.829 0.818 9.951 1.00 54.72 689 LEU A CA 1
ATOM 5260 C C . LEU A 1 689 ? -25.472 0.209 8.573 1.00 54.72 689 LEU A C 1
ATOM 5262 O O . LEU A 1 689 ? -24.456 -0.468 8.455 1.00 54.72 689 LEU A O 1
ATOM 5266 N N . SER A 1 690 ? -26.273 0.442 7.526 1.00 40.41 690 SER A N 1
ATOM 5267 C CA . SER A 1 690 ? -25.998 0.004 6.147 1.00 40.41 690 SER A CA 1
ATOM 5268 C C . SER A 1 690 ? -25.759 1.143 5.144 1.00 40.41 690 SER A C 1
ATOM 5270 O O . SER A 1 690 ? -25.507 0.878 3.970 1.00 40.41 690 SER A O 1
ATOM 5272 N N . LYS A 1 691 ? -25.828 2.413 5.570 1.00 43.78 691 LYS A N 1
ATOM 5273 C CA . LYS A 1 691 ? -25.614 3.565 4.677 1.00 43.78 691 LYS A CA 1
ATOM 5274 C C . LYS A 1 691 ? -24.130 3.764 4.349 1.00 43.78 691 LYS A C 1
ATOM 5276 O O . LYS A 1 691 ? -23.274 3.690 5.225 1.00 43.78 691 LYS A O 1
ATOM 5281 N N . SER A 1 692 ? -23.848 4.171 3.111 1.00 37.91 692 SER A N 1
ATOM 5282 C CA . SER A 1 692 ? -22.511 4.483 2.563 1.00 37.91 692 SER A CA 1
ATOM 5283 C C . SER A 1 692 ? -21.717 5.576 3.300 1.00 37.91 692 SER A C 1
ATOM 5285 O O . SER A 1 692 ? -20.555 5.810 2.987 1.00 37.91 692 SER A O 1
ATOM 5287 N N . ASN A 1 693 ? -22.307 6.248 4.291 1.00 37.97 693 ASN A N 1
ATOM 5288 C CA . ASN A 1 693 ? -21.602 7.205 5.147 1.00 37.97 693 ASN A CA 1
ATOM 5289 C C . ASN A 1 693 ? -20.837 6.517 6.299 1.00 37.97 693 ASN A C 1
ATOM 5291 O O . ASN A 1 693 ? -20.041 7.168 6.972 1.00 37.97 693 ASN A O 1
ATOM 5295 N N . LEU A 1 694 ? -21.046 5.210 6.518 1.00 40.31 694 LEU A N 1
ATOM 5296 C CA . LEU A 1 694 ? -20.236 4.382 7.423 1.00 40.31 694 LEU A CA 1
ATOM 5297 C C . LEU A 1 694 ? -18.941 3.867 6.799 1.00 40.31 694 LEU A C 1
ATOM 5299 O O . LEU A 1 694 ? -17.993 3.593 7.528 1.00 40.31 694 LEU A O 1
ATOM 5303 N N . SER A 1 695 ? -18.865 3.745 5.470 1.00 37.19 695 SER A N 1
ATOM 5304 C CA . SER A 1 695 ? -17.731 3.122 4.771 1.00 37.19 695 SER A CA 1
ATOM 5305 C C . SER A 1 695 ? -16.472 4.003 4.698 1.00 37.19 695 SER A C 1
ATOM 5307 O O . SER A 1 695 ? -15.699 3.914 3.750 1.00 37.19 695 SER A O 1
ATOM 5309 N N . ILE A 1 696 ? -16.227 4.822 5.728 1.00 38.34 696 ILE A N 1
ATOM 5310 C CA . ILE A 1 696 ? -14.940 5.483 5.998 1.00 38.34 696 ILE A CA 1
ATOM 5311 C C . ILE A 1 696 ? -14.227 4.766 7.159 1.00 38.34 696 ILE A C 1
ATOM 5313 O O . ILE A 1 696 ? -13.696 5.387 8.076 1.00 38.34 696 ILE A O 1
ATOM 5317 N N . THR A 1 697 ? -14.220 3.431 7.144 1.00 30.38 697 THR A N 1
ATOM 5318 C CA . THR A 1 697 ? -13.249 2.589 7.867 1.00 30.38 697 THR A CA 1
ATOM 5319 C C . THR A 1 697 ? -13.124 1.252 7.117 1.00 30.38 697 THR A C 1
ATOM 5321 O O . THR A 1 697 ? -14.033 0.433 7.202 1.00 30.38 697 THR A O 1
ATOM 5324 N N . PRO A 1 698 ? -12.050 1.014 6.339 1.00 26.78 698 PRO A N 1
ATOM 5325 C CA . PRO A 1 698 ? -11.888 -0.223 5.582 1.00 26.78 698 PRO A CA 1
ATOM 5326 C C . PRO A 1 698 ? -11.370 -1.318 6.506 1.00 26.78 698 PRO A C 1
ATOM 5328 O O . PRO A 1 698 ? -10.233 -1.261 6.974 1.00 26.78 698 PRO A O 1
ATOM 5331 N N . ILE A 1 699 ? -12.214 -2.303 6.794 1.00 28.34 699 ILE A N 1
ATOM 5332 C CA . ILE A 1 699 ? -11.887 -3.376 7.721 1.00 28.34 699 ILE A CA 1
ATOM 5333 C C . ILE A 1 699 ? -12.497 -4.691 7.234 1.00 28.34 699 ILE A C 1
ATOM 5335 O O . ILE A 1 699 ? -13.673 -4.759 6.887 1.00 28.34 699 ILE A O 1
ATOM 5339 N N . SER A 1 700 ? -11.670 -5.732 7.229 1.00 30.98 700 SER A N 1
ATOM 5340 C CA . SER A 1 700 ? -11.996 -7.079 6.784 1.00 30.98 700 SER A CA 1
ATOM 5341 C C . SER A 1 700 ? -12.391 -7.993 7.945 1.00 30.98 700 SER A C 1
ATOM 5343 O O . SER A 1 700 ? -11.692 -8.062 8.953 1.00 30.98 700 SER A O 1
ATOM 5345 N N . LYS A 1 701 ? -13.430 -8.805 7.734 1.00 27.08 701 LYS A N 1
ATOM 5346 C CA . LYS A 1 701 ? -13.420 -10.225 8.114 1.00 27.08 701 LYS A CA 1
ATOM 5347 C C . LYS A 1 701 ? -14.246 -11.032 7.118 1.00 27.08 701 LYS A C 1
ATOM 5349 O O . LYS A 1 701 ? -15.320 -10.606 6.710 1.00 27.08 701 LYS A O 1
ATOM 5354 N N . ASN A 1 702 ? -13.732 -12.208 6.772 1.00 27.72 702 ASN A N 1
ATOM 5355 C CA . ASN A 1 702 ? -14.477 -13.265 6.094 1.00 27.72 702 ASN A CA 1
ATOM 5356 C C . ASN A 1 702 ? -14.682 -14.449 7.065 1.00 27.72 702 ASN A C 1
ATOM 5358 O O . ASN A 1 702 ? -14.011 -14.507 8.099 1.00 27.72 702 ASN A O 1
ATOM 5362 N N . PRO A 1 703 ? -15.654 -15.340 6.801 1.00 28.53 703 PRO A N 1
ATOM 5363 C CA . PRO A 1 703 ? -16.287 -16.143 7.844 1.00 28.53 703 PRO A CA 1
ATOM 5364 C C . PRO A 1 703 ? -15.665 -17.532 8.032 1.00 28.53 703 PRO A C 1
ATOM 5366 O O . PRO A 1 703 ? -15.314 -18.200 7.061 1.00 28.53 703 PRO A O 1
ATOM 5369 N N . GLY A 1 704 ? -15.676 -18.021 9.276 1.00 26.77 704 GLY A N 1
ATOM 5370 C CA . GLY A 1 704 ? -15.496 -19.445 9.570 1.00 26.77 704 GLY A CA 1
ATOM 5371 C C . GLY A 1 704 ? -14.920 -19.740 10.952 1.00 26.77 704 GLY A C 1
ATOM 5372 O O . GLY A 1 704 ? -13.709 -19.794 11.092 1.00 26.77 704 GLY A O 1
ATOM 5373 N N . GLU A 1 705 ? -15.788 -19.936 11.950 1.00 28.17 705 GLU A N 1
ATOM 5374 C CA . GLU A 1 705 ? -15.930 -21.203 12.700 1.00 28.17 705 GLU A CA 1
ATOM 5375 C C . GLU A 1 705 ? -16.686 -21.004 14.025 1.00 28.17 705 GLU A C 1
ATOM 5377 O O . GLU A 1 705 ? -16.254 -20.293 14.927 1.00 28.17 705 GLU A O 1
ATOM 5382 N N . LEU A 1 706 ? -17.802 -21.721 14.163 1.00 28.02 706 LEU A N 1
ATOM 5383 C CA . LEU A 1 706 ? -18.298 -22.221 15.443 1.00 28.02 706 LEU A CA 1
ATOM 5384 C C . LEU A 1 706 ? -18.799 -23.639 15.171 1.00 28.02 706 LEU A C 1
ATOM 5386 O O . LEU A 1 706 ? -19.795 -23.825 14.471 1.00 28.02 706 LEU A O 1
ATOM 5390 N N . SER A 1 707 ? -18.072 -24.639 15.666 1.00 30.20 707 SER A N 1
ATOM 5391 C CA . SER A 1 707 ? -18.461 -26.037 15.516 1.00 30.20 707 SER A CA 1
ATOM 5392 C C . SER A 1 707 ? -19.541 -26.408 16.530 1.00 30.20 707 SER A C 1
ATOM 5394 O O . SER A 1 707 ? -19.462 -26.099 17.719 1.00 30.20 707 SER A O 1
ATOM 5396 N N . THR A 1 708 ? -20.563 -27.116 16.062 1.00 30.31 708 THR A N 1
ATOM 5397 C CA . THR A 1 708 ? -21.491 -27.843 16.930 1.00 30.31 708 THR A CA 1
ATOM 5398 C C . THR A 1 708 ? -20.835 -29.129 17.422 1.00 30.31 708 THR A C 1
ATOM 5400 O O . THR A 1 708 ? -20.374 -29.931 16.609 1.00 30.31 708 THR A O 1
ATOM 5403 N N . ARG A 1 709 ? -20.874 -29.375 18.734 1.00 29.98 709 ARG A N 1
ATOM 5404 C CA . ARG A 1 709 ? -20.658 -30.705 19.320 1.00 29.98 709 ARG A CA 1
ATOM 5405 C C . ARG A 1 709 ? -21.963 -31.217 19.923 1.00 29.98 709 ARG A C 1
ATOM 5407 O O . ARG A 1 709 ? -22.534 -30.560 20.789 1.00 29.98 709 ARG A O 1
ATOM 5414 N N . SER A 1 710 ? -22.377 -32.410 19.517 1.00 29.28 710 SER A N 1
ATOM 5415 C CA . SER A 1 710 ? -23.363 -33.221 20.233 1.00 29.28 710 SER A CA 1
ATOM 5416 C C . SER A 1 710 ? -23.127 -34.695 19.910 1.00 29.28 710 SER A C 1
ATOM 5418 O O . SER A 1 710 ? -23.253 -35.069 18.744 1.00 29.28 710 SER A O 1
ATOM 5420 N N . VAL A 1 711 ? -22.853 -35.475 20.966 1.00 31.81 711 VAL A N 1
ATOM 5421 C CA . VAL A 1 711 ? -22.403 -36.885 20.983 1.00 31.81 711 VAL A CA 1
ATOM 5422 C C . VAL A 1 711 ? -20.962 -37.074 20.500 1.00 31.81 711 VAL A C 1
ATOM 5424 O O . VAL A 1 711 ? -20.720 -37.080 19.278 1.00 31.81 711 VAL A O 1
#

Secondary structure (DSSP, 8-state):
--------------------BPPPSS--EEE--------TT-SEEEEEEEEEETTEEEEEEEEESSSEEEEEEPPBSSGGGTTTS-EEE-SS--EEEEEEEEGGGTEEEEEEESSSSSEEEEEES-TT-TT-PPPPEEEE----SS-SS-SEEEEEEE-SSEEEEEEE-SSSEEEEEEEEGGG-SS---S--EEEEE--GGGS-EEEEEEEEETTEEEEEEEEE-SSSEEEEEEEESSTTS--EEEE-BTTB-SBSTTTS--SS-S--EEEEE-BS--BTT-BB-TTS-EEEEEE--TT--S-GGG---EEEEEEES----BSS----------------------PPPS---SS-TT--SPP--PPPP------------------PPP--------------------------------------------------TTHHHHHHHTT-----SEEEEEEEEEEEEE-S--TTTTTSEEEEEEE--TTSSHHHHHHHHHT-GGG--S---SS-S-SS-EEEEEEEEEEEETTS-EEEEEEEE-PPTT-SSS-HHHHHHHHHHHHHHHT--EE-EEEEEEETT-----HHHHHHHHHHHHHHHSSS--GGGEEEEEE-GGG--SHHHHHHHHHHHHHIIIIISHHHHTTT-EEEE--SSHHHHHHHHHHHHHHGGG-SS-SEETTGGGSTTS-SS--------------